Protein AF-0000000068181645 (afdb_homodimer)

Secondary structure (DSSP, 8-state):
-----HHHHHHHHHHHHHHHHHHHHHH-TTT--HHHHHHHHTS-HHHHHHH-SSHHHHHHHHHHHHHHTPPPPPPPTT--HHHHHHHHHHHHHHHHHS-SHHHHHHHIIIII--S-GGGHHHHHHHHHHHHHHHHHHHHHHHHHHHTTSS-TTB-HHHHHHHHHHHHHHHHHHHHSSSS--S-HHHHHHHHHHHHHHGGGG-B-/-----HHHHHHHHHHHHHHHHHHHHHH-TTT--HHHHHHHHTS-HHHHHHH-SSHHHHHHHHHHHHHHTPPPPPPPTT--HHHHHHHHHHHHHHHHHS-SHHHHHHHIIIII--S-GGGHHHHHHHHHHHHHHHHHHHHHHHHHHHTTSS-TTB-HHHHHHHHHHHHHHHHHHHHSSSS--S-HHHHHHHHHHHHHHGGGG-B-

Foldseek 3Di:
DPPCDPVNLVVLLVLLLVLLLVQCLVQFLVRDALVSSCVSSVHDSVSSCVVAVGSQRSLVVLQVVQVVVDDDDDDDPPDALLRVLLVVLLVVLCQCAPDDSSNSNLCNLVPRQDPDPVCVVSVVSVVVVVVVSLVVSLVSLVRCCVVVVAPVQADSNVLSVQSVCLSVVLSCCQHVDPNDPDPSSVVSSVSSVVSSVCSNVRGD/DPDCDPVNLVVLLVLLLVLLLVQCLVQFLVRDALVSSCVSSVHDSVSSCVVAVGSQRSLVVLQVVQVVVDDDDDDDPPDALLNVLLVVLLVVLCQCAPDDSSNSNLCRLVPRQDPDPSCVVSVVSVVVVVVVSLVVSLVSLVRCCVVVVAPVQADSNVLSVQSVCLSVVLSCCQHVDPNDPDPSSVVSSVSSVVSSVCSNVRGD

pLDDT: mean 90.19, std 8.79, range [45.25, 97.56]

Organism: Nitrosomonas europaea (strain ATCC 19718 / CIP 103999 / KCTC 2705 / NBRC 14298) (NCBI:txid228410)

Sequence (408 aa):
MPGKTREDSQRTRDTILDAAEQVILCKGMGRTTMGDIAHAANVSRGAVYGHYKNKIDLSIAMCERAFASMEIPVRIKGESALQTLYREGIYLLRLYSEPGPVQRVLHILYLKCDESEDHLALLDIRNEWEAQRMADTEELIIEAVANAELPQTTDIKLANLYLHSLVDGIYSTLFCTNRVPEHKWEIAEKLYQAGFAGLKTLENMPGKTREDSQRTRDTILDAAEQVILCKGMGRTTMGDIAHAANVSRGAVYGHYKNKIDLSIAMCERAFASMEIPVRIKGESALQTLYREGIYLLRLYSEPGPVQRVLHILYLKCDESEDHLALLDIRNEWEAQRMADTEELIIEAVANAELPQTTDIKLANLYLHSLVDGIYSTLFCTNRVPEHKWEIAEKLYQAGFAGLKTLEN

Radius of gyration: 24.11 Å; Cα contacts (8 Å, |Δi|>4): 454; chains: 2; bounding box: 82×60×46 Å

InterPro domains:
  IPR001647 DNA-binding HTH domain, TetR-type [PF00440] (16-60)
  IPR001647 DNA-binding HTH domain, TetR-type [PR00455] (16-29)
  IPR001647 DNA-binding HTH domain, TetR-type [PR00455] (37-60)
  IPR001647 DNA-binding HTH domain, TetR-type [PS50977] (10-70)
  IPR009057 Homedomain-like superfamily [SSF46689] (1-69)
  IPR013572 Transcription regulator MAATS, C-terminal [PF08361] (82-171)
  IPR036271 Tetracyclin repressor-like, C-terminal domain superfamily [SSF48498] (90-175)
  IPR050109 HTH-type, TetR-like transcriptional regulator [PTHR30055] (2-172)

Solvent-accessible surface area (backbone atoms only — not comparable to full-atom values): 22133 Å² total; per-residue (Å²): 124,85,72,79,45,75,64,55,50,49,52,50,50,50,40,40,38,52,22,37,53,53,48,30,64,73,62,19,54,84,72,50,47,65,60,57,28,16,59,66,41,70,47,52,57,64,60,48,51,72,76,25,88,42,65,62,55,40,49,49,50,40,47,50,52,26,61,66,68,52,79,73,87,69,86,55,88,90,58,49,42,60,56,49,49,52,52,48,47,54,49,51,42,44,46,66,67,43,92,48,60,49,21,52,45,50,47,33,59,70,68,34,52,60,92,45,76,88,34,47,69,57,50,49,51,49,50,49,53,51,50,52,53,51,51,56,50,37,52,35,50,54,48,14,30,75,68,64,73,33,59,84,53,44,32,58,68,59,46,41,53,40,55,52,11,48,39,49,2,44,46,46,46,47,71,72,42,83,78,45,91,63,68,52,66,64,50,46,52,52,46,47,53,27,41,56,61,16,56,75,63,41,60,104,124,83,73,78,45,76,65,55,50,49,51,51,51,51,41,40,38,53,23,38,54,54,49,29,64,73,61,19,55,85,72,49,47,66,59,58,28,15,58,66,42,70,48,52,54,64,59,49,50,71,77,26,88,42,66,61,56,42,51,49,51,40,46,50,52,25,60,67,68,55,79,72,87,68,84,57,87,90,58,48,43,60,57,48,50,53,51,48,47,55,50,51,41,44,47,66,67,43,90,48,60,47,22,52,46,49,48,32,57,70,69,33,52,58,92,46,76,86,34,46,67,57,49,50,50,48,50,48,53,51,50,52,53,50,50,55,49,38,52,34,49,54,47,16,29,73,68,64,74,34,60,83,54,44,31,60,68,60,45,42,52,41,55,51,10,49,37,48,2,44,44,45,46,46,71,72,43,82,78,48,91,63,68,52,66,64,50,47,52,52,44,47,52,26,42,56,60,16,57,78,63,40,60,104

Structure (mmCIF, N/CA/C/O backbone):
data_AF-0000000068181645-model_v1
#
loop_
_entity.id
_entity.type
_entity.pdbx_description
1 polymer 'Bacterial regulatory proteins, TetR family'
#
loop_
_atom_site.group_PDB
_atom_site.id
_atom_site.type_symbol
_atom_site.label_atom_id
_atom_site.label_alt_id
_atom_site.label_comp_id
_atom_site.label_asym_id
_atom_site.label_entity_id
_atom_site.label_seq_id
_atom_site.pdbx_PDB_ins_code
_atom_site.Cartn_x
_atom_site.Cartn_y
_atom_site.Cartn_z
_atom_site.occupancy
_atom_site.B_iso_or_equiv
_atom_site.auth_seq_id
_atom_site.auth_comp_id
_atom_site.auth_asym_id
_atom_site.auth_atom_id
_atom_site.pdbx_PDB_model_num
ATOM 1 N N . MET A 1 1 ? 39.094 30.516 14.984 1 45.25 1 MET A N 1
ATOM 2 C CA . MET A 1 1 ? 38.531 29.203 15.297 1 45.25 1 MET A CA 1
ATOM 3 C C . MET A 1 1 ? 38.844 28.188 14.211 1 45.25 1 MET A C 1
ATOM 5 O O . MET A 1 1 ? 38.844 28.516 13.023 1 45.25 1 MET A O 1
ATOM 9 N N . PRO A 1 2 ? 39.531 27.172 14.297 1 53.47 2 PRO A N 1
ATOM 10 C CA . PRO A 1 2 ? 40.062 26.375 13.188 1 53.47 2 PRO A CA 1
ATOM 11 C C . PRO A 1 2 ? 38.969 25.938 12.203 1 53.47 2 PRO A C 1
ATOM 13 O O . PRO A 1 2 ? 37.812 25.781 12.594 1 53.47 2 PRO A O 1
ATOM 16 N N . GLY A 1 3 ? 39.094 26.328 10.984 1 55.16 3 GLY A N 1
ATOM 17 C CA . GLY A 1 3 ? 38.188 26.109 9.859 1 55.16 3 GLY A CA 1
ATOM 18 C C . GLY A 1 3 ? 37.594 24.719 9.836 1 55.16 3 GLY A C 1
ATOM 19 O O . GLY A 1 3 ? 38.25 23.75 10.219 1 55.16 3 GLY A O 1
ATOM 20 N N . LYS A 1 4 ? 36.281 24.703 10.148 1 64.44 4 LYS A N 1
ATOM 21 C CA . LYS A 1 4 ? 35.594 23.406 10.109 1 64.44 4 LYS A CA 1
ATOM 22 C C . LYS A 1 4 ? 36.219 22.5 9.039 1 64.44 4 LYS A C 1
ATOM 24 O O . LYS A 1 4 ? 36.344 22.906 7.879 1 64.44 4 LYS A O 1
ATOM 29 N N . THR A 1 5 ? 36.906 21.406 9.367 1 74.69 5 THR A N 1
ATOM 30 C CA . THR A 1 5 ? 37.5 20.438 8.445 1 74.69 5 THR A CA 1
ATOM 31 C C . THR A 1 5 ? 36.406 19.797 7.59 1 74.69 5 THR A C 1
ATOM 33 O O . THR A 1 5 ? 35.219 19.938 7.875 1 74.69 5 THR A O 1
ATOM 36 N N . ARG A 1 6 ? 36.812 19.359 6.375 1 77.06 6 ARG A N 1
ATOM 37 C CA . ARG A 1 6 ? 35.906 18.641 5.469 1 77.06 6 ARG A CA 1
ATOM 38 C C . ARG A 1 6 ? 35.156 17.531 6.195 1 77.06 6 ARG A C 1
ATOM 40 O O . ARG A 1 6 ? 33.969 17.312 5.941 1 77.06 6 ARG A O 1
ATOM 47 N N . GLU A 1 7 ? 35.812 16.938 7.121 1 81.75 7 GLU A N 1
ATOM 48 C CA . GLU A 1 7 ? 35.219 15.852 7.887 1 81.75 7 GLU A CA 1
ATOM 49 C C . GLU A 1 7 ? 34.125 16.359 8.836 1 81.75 7 GLU A C 1
ATOM 51 O O . GLU A 1 7 ? 33.094 15.719 9 1 81.75 7 GLU A O 1
ATOM 56 N N . ASP A 1 8 ? 34.406 17.469 9.453 1 81.38 8 ASP A N 1
ATOM 57 C CA . ASP A 1 8 ? 33.438 18.062 10.367 1 81.38 8 ASP A CA 1
ATOM 58 C C . ASP A 1 8 ? 32.188 18.5 9.625 1 81.38 8 ASP A C 1
ATOM 60 O O . ASP A 1 8 ? 31.062 18.297 10.109 1 81.38 8 ASP A O 1
ATOM 64 N N . SER A 1 9 ? 32.406 19 8.469 1 85.25 9 SER A N 1
ATOM 65 C CA . SER A 1 9 ? 31.297 19.438 7.637 1 85.25 9 SER A CA 1
ATOM 66 C C . SER A 1 9 ? 30.422 18.266 7.227 1 85.25 9 SER A C 1
ATOM 68 O O . SER A 1 9 ? 29.188 18.344 7.27 1 85.25 9 SER A O 1
ATOM 70 N N . GLN A 1 10 ? 31.125 17.203 6.895 1 89.06 10 GLN A N 1
ATOM 71 C CA . GLN A 1 10 ? 30.391 16 6.484 1 89.06 10 GLN A CA 1
ATOM 72 C C . GLN A 1 10 ? 29.594 15.43 7.648 1 89.06 10 GLN A C 1
ATOM 74 O O . GLN A 1 10 ? 28.453 14.977 7.465 1 89.06 10 GLN A O 1
ATOM 79 N N . ARG A 1 11 ? 30.125 15.43 8.742 1 90.38 11 ARG A N 1
ATOM 80 C CA . ARG A 1 11 ? 29.438 14.938 9.93 1 90.38 11 ARG A CA 1
ATOM 81 C C . ARG A 1 11 ? 28.172 15.766 10.219 1 90.38 11 ARG A C 1
ATOM 83 O O . ARG A 1 11 ? 27.125 15.211 10.555 1 90.38 11 ARG A O 1
ATOM 90 N N . THR A 1 12 ? 28.344 17.047 10.094 1 91.75 12 THR A N 1
ATOM 91 C CA . THR A 1 12 ? 27.203 17.922 10.297 1 91.75 12 THR A CA 1
ATOM 92 C C . THR A 1 12 ? 26.109 17.656 9.266 1 91.75 12 THR A C 1
ATOM 94 O O . THR A 1 12 ? 24.922 17.594 9.602 1 91.75 12 THR A O 1
ATOM 97 N N . ARG A 1 13 ? 26.547 17.469 8.102 1 93.75 13 ARG A N 1
ATOM 98 C CA . ARG A 1 13 ? 25.609 17.156 7.031 1 93.75 13 ARG A CA 1
ATOM 99 C C . ARG A 1 13 ? 24.828 15.883 7.34 1 93.75 13 ARG A C 1
ATOM 101 O O . ARG A 1 13 ? 23.609 15.844 7.203 1 93.75 13 ARG A O 1
ATOM 108 N N . ASP A 1 14 ? 25.562 14.898 7.777 1 94.38 14 ASP A N 1
ATOM 109 C CA . ASP A 1 14 ? 24.938 1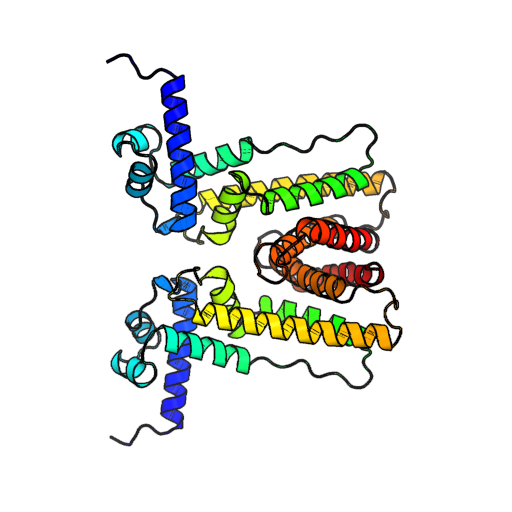3.617 8.078 1 94.38 14 ASP A CA 1
ATOM 110 C C . ASP A 1 14 ? 23.938 13.75 9.234 1 94.38 14 ASP A C 1
ATOM 112 O O . ASP A 1 14 ? 22.844 13.188 9.18 1 94.38 14 ASP A O 1
ATOM 116 N N . THR A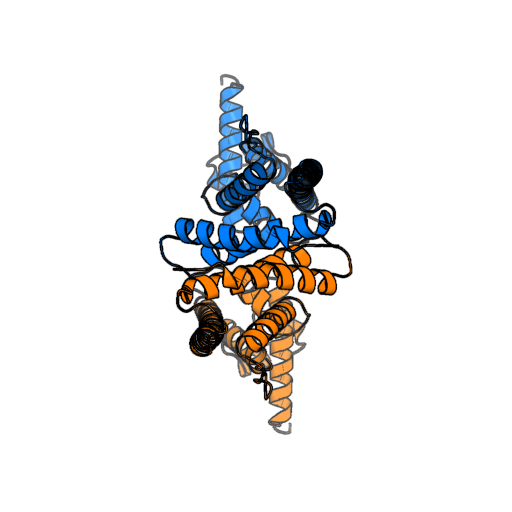 1 15 ? 24.328 14.469 10.133 1 95.56 15 THR A N 1
ATOM 117 C CA . THR A 1 15 ? 23.469 14.688 11.297 1 95.56 15 THR A CA 1
ATOM 118 C C . THR A 1 15 ? 22.188 15.414 10.906 1 95.56 15 THR A C 1
ATOM 120 O O . THR A 1 15 ? 21.109 15.07 11.383 1 95.56 15 THR A O 1
ATOM 123 N N . ILE A 1 16 ? 22.359 16.375 10.07 1 96.62 16 ILE A N 1
ATOM 124 C CA . ILE A 1 16 ? 21.219 17.141 9.602 1 96.62 16 ILE A CA 1
ATOM 125 C C . ILE A 1 16 ? 20.266 16.234 8.812 1 96.62 16 ILE A C 1
ATOM 127 O O . ILE A 1 16 ? 19.047 16.266 9.031 1 96.62 16 ILE A O 1
ATOM 131 N N . LEU A 1 17 ? 20.844 15.453 8 1 96.69 17 LEU A N 1
ATOM 132 C CA . LEU A 1 17 ? 20.016 14.594 7.164 1 96.69 17 LEU A CA 1
ATOM 133 C C . LEU A 1 17 ? 19.328 13.516 7.996 1 96.69 17 LEU A C 1
ATOM 135 O O . LEU A 1 17 ? 18.188 13.148 7.73 1 96.69 17 LEU A O 1
ATOM 139 N N . ASP A 1 18 ? 20.031 13.008 9 1 96.19 18 ASP A N 1
ATOM 140 C CA . ASP A 1 18 ? 19.422 12.062 9.922 1 96.19 18 ASP A CA 1
ATOM 141 C C . ASP A 1 18 ? 18.219 12.68 10.633 1 96.19 18 ASP A C 1
ATOM 143 O O . ASP A 1 18 ? 17.156 12.055 10.742 1 96.19 18 ASP A O 1
ATOM 147 N N . ALA A 1 19 ? 18.391 13.836 11.062 1 96.62 19 ALA A N 1
ATOM 148 C CA . ALA A 1 19 ? 17.328 14.562 11.75 1 96.62 19 ALA A CA 1
ATOM 149 C C . ALA A 1 19 ? 16.156 14.828 10.812 1 96.62 19 ALA A C 1
ATOM 151 O O . ALA A 1 19 ? 14.992 14.703 11.211 1 96.62 19 ALA A O 1
ATOM 152 N N . ALA A 1 20 ? 16.5 15.195 9.625 1 96 20 ALA A N 1
ATOM 153 C CA . ALA A 1 20 ? 15.461 15.453 8.633 1 96 20 ALA A CA 1
ATOM 154 C C . ALA A 1 20 ? 14.594 14.219 8.406 1 96 20 ALA A C 1
ATOM 156 O O . ALA A 1 20 ? 13.359 14.312 8.375 1 96 20 ALA A O 1
ATOM 157 N N . GLU A 1 21 ? 15.227 13.07 8.297 1 94.81 21 GLU A N 1
ATOM 158 C CA . GLU A 1 21 ? 14.492 11.82 8.117 1 94.81 21 GLU A CA 1
ATOM 159 C C . GLU A 1 21 ? 13.5 11.594 9.25 1 94.81 21 GLU A C 1
ATOM 161 O O . GLU A 1 21 ? 12.328 11.281 9.008 1 94.81 21 GLU A O 1
ATOM 166 N N . GLN A 1 22 ? 13.977 11.805 10.375 1 93.62 22 GLN A N 1
ATOM 167 C CA . GLN A 1 22 ? 13.156 11.547 11.562 1 93.62 22 GLN A CA 1
ATOM 168 C C . GLN A 1 22 ? 12.008 12.539 11.656 1 93.62 22 GLN A C 1
ATOM 170 O O . GLN A 1 22 ? 10.859 12.156 11.898 1 93.62 22 GLN A O 1
ATOM 175 N N . VAL A 1 23 ? 12.266 13.797 11.477 1 94 23 VAL A N 1
ATOM 176 C CA . VAL A 1 23 ? 11.273 14.852 11.641 1 94 23 VAL A CA 1
ATOM 177 C C . VAL A 1 23 ? 10.203 14.742 10.555 1 94 23 VAL A C 1
ATOM 179 O O . VAL A 1 23 ? 9.008 14.82 10.844 1 94 23 VAL A O 1
ATOM 182 N N . ILE A 1 24 ? 10.664 14.508 9.367 1 91.06 24 ILE A N 1
ATOM 183 C CA . ILE A 1 24 ? 9.734 14.43 8.25 1 91.06 24 ILE A CA 1
ATOM 184 C C . ILE A 1 24 ? 8.875 13.172 8.383 1 91.06 24 ILE A C 1
ATOM 186 O O . ILE A 1 24 ? 7.684 13.188 8.062 1 91.06 24 ILE A O 1
ATOM 190 N N . LEU A 1 25 ? 9.438 12.141 8.828 1 88.44 25 LEU A N 1
ATOM 191 C CA . LEU A 1 25 ? 8.688 10.906 9.039 1 88.44 25 LEU A CA 1
ATOM 192 C C . LEU A 1 25 ? 7.582 11.117 10.062 1 88.44 25 LEU A C 1
ATOM 194 O O . LEU A 1 25 ? 6.484 10.578 9.914 1 88.44 25 LEU A O 1
ATOM 198 N N . CYS A 1 26 ? 7.855 11.875 11 1 84.69 26 CYS A N 1
ATOM 199 C CA . CYS A 1 26 ? 6.922 12.086 12.102 1 84.69 26 CYS A CA 1
ATOM 200 C C . CYS A 1 26 ? 5.871 13.125 11.742 1 84.69 26 CYS A C 1
ATOM 202 O O . CYS A 1 26 ? 4.676 12.906 11.93 1 84.69 26 CYS A O 1
ATOM 204 N N . LYS A 1 27 ? 6.293 14.297 11.133 1 81.81 27 LYS A N 1
ATOM 205 C CA . LYS A 1 27 ? 5.418 15.453 10.969 1 81.81 27 LYS A CA 1
ATOM 206 C C . LYS A 1 27 ? 4.863 15.531 9.555 1 81.81 27 LYS A C 1
ATOM 208 O O . LYS A 1 27 ? 3.867 16.203 9.305 1 81.81 27 LYS A O 1
ATOM 213 N N . GLY A 1 28 ? 5.602 14.859 8.648 1 82.69 28 GLY A N 1
ATOM 214 C CA . GLY A 1 28 ? 5.301 15.078 7.246 1 82.69 28 GLY A CA 1
ATOM 215 C C . GLY A 1 28 ? 6.113 16.203 6.629 1 82.69 28 GLY A C 1
ATOM 216 O O . GLY A 1 28 ? 6.562 17.109 7.332 1 82.69 28 GLY A O 1
ATOM 217 N N . MET A 1 29 ? 6.254 16.156 5.344 1 83.12 29 MET A N 1
ATOM 218 C CA . MET A 1 29 ? 7.082 17.125 4.625 1 83.12 29 MET A CA 1
ATOM 219 C C . MET A 1 29 ? 6.48 18.516 4.695 1 83.12 29 MET A C 1
ATOM 221 O O . MET A 1 29 ? 7.203 19.5 4.875 1 83.12 29 MET A O 1
ATOM 225 N N . GLY A 1 30 ? 5.262 18.562 4.488 1 80.12 30 GLY A N 1
ATOM 226 C CA . GLY A 1 30 ? 4.586 19.859 4.465 1 80.12 30 GLY A CA 1
ATOM 227 C C . GLY A 1 30 ? 4.68 20.594 5.781 1 80.12 30 GLY A C 1
ATOM 228 O O . GLY A 1 30 ? 4.859 21.812 5.801 1 80.12 30 GLY A O 1
ATOM 229 N N . ARG A 1 31 ? 4.688 20.016 6.902 1 82 31 ARG A N 1
ATOM 230 C CA . ARG A 1 31 ? 4.633 20.625 8.227 1 82 31 ARG A CA 1
ATOM 231 C C . ARG A 1 31 ? 6.027 20.781 8.82 1 82 31 ARG A C 1
ATOM 233 O O . ARG A 1 31 ? 6.188 21.328 9.906 1 82 31 ARG A O 1
ATOM 240 N N . THR A 1 32 ? 6.938 20.25 8.156 1 90.44 32 THR A N 1
ATOM 241 C CA . THR A 1 32 ? 8.312 20.312 8.641 1 90.44 32 THR A CA 1
ATOM 242 C C . THR A 1 32 ? 8.977 21.625 8.219 1 90.44 32 THR A C 1
ATOM 244 O O . THR A 1 32 ? 8.812 22.062 7.082 1 90.44 32 THR A O 1
ATOM 247 N N . THR A 1 33 ? 9.68 22.25 9.141 1 93.12 33 THR A N 1
ATOM 248 C CA . THR A 1 33 ? 10.445 23.453 8.836 1 93.12 33 THR A CA 1
ATOM 249 C C . THR A 1 33 ? 11.945 23.203 9.016 1 93.12 33 THR A C 1
ATOM 251 O O . THR A 1 33 ? 12.344 22.234 9.648 1 93.12 33 THR A O 1
ATOM 254 N N . MET A 1 34 ? 12.664 24.141 8.422 1 95.69 34 MET A N 1
ATOM 255 C CA . MET A 1 34 ? 14.109 24.094 8.602 1 95.69 34 MET A CA 1
ATOM 256 C C . MET A 1 34 ? 14.477 24.219 10.078 1 95.69 34 MET A C 1
ATOM 258 O O . MET A 1 34 ? 15.445 23.625 10.539 1 95.69 34 MET A O 1
ATOM 262 N N . GLY A 1 35 ? 13.703 25 10.758 1 96.31 35 GLY A N 1
ATOM 263 C CA . GLY A 1 35 ? 13.898 25.156 12.188 1 96.31 35 GLY A CA 1
ATOM 264 C C . GLY A 1 35 ? 13.688 23.859 12.961 1 96.31 35 GLY A C 1
ATOM 265 O O . GLY A 1 35 ? 14.453 23.562 13.883 1 96.31 35 GLY A O 1
ATOM 266 N N . ASP A 1 36 ? 12.688 23.125 12.648 1 96.25 36 ASP A N 1
ATOM 267 C CA . ASP A 1 36 ? 12.43 21.828 13.273 1 96.25 36 ASP A CA 1
ATOM 268 C C . ASP A 1 36 ? 13.625 20.891 13.117 1 96.25 36 ASP A C 1
ATOM 270 O O . ASP A 1 36 ? 14.008 20.203 14.07 1 96.25 36 ASP A O 1
ATOM 274 N N . ILE A 1 37 ? 14.164 20.891 11.93 1 97.06 37 ILE A N 1
ATOM 275 C CA . ILE A 1 37 ? 15.281 20.016 11.602 1 97.06 37 ILE A CA 1
ATOM 276 C C . ILE A 1 37 ? 16.531 20.453 12.367 1 97.06 37 ILE A C 1
ATOM 278 O O . ILE A 1 37 ? 17.25 19.609 12.93 1 97.06 37 ILE A O 1
ATOM 282 N N . ALA A 1 38 ? 16.75 21.719 12.422 1 97.44 38 ALA A N 1
ATOM 283 C CA . ALA A 1 38 ? 17.891 22.25 13.172 1 97.44 38 ALA A CA 1
ATOM 284 C C . ALA A 1 38 ? 17.812 21.859 14.641 1 97.44 38 ALA A C 1
ATOM 286 O O . ALA A 1 38 ? 18.797 21.406 15.227 1 97.44 38 ALA A O 1
ATOM 287 N N . HIS A 1 39 ? 16.672 22 15.148 1 97.56 39 HIS A N 1
ATOM 288 C CA . HIS A 1 39 ? 16.438 21.656 16.547 1 97.56 39 HIS A CA 1
ATOM 289 C C . HIS A 1 39 ? 16.703 20.172 16.797 1 97.56 39 HIS A C 1
ATOM 291 O O . HIS A 1 39 ? 17.422 19.812 17.734 1 97.56 39 HIS A O 1
ATOM 297 N N . ALA A 1 40 ? 16.203 19.344 15.961 1 96.5 40 ALA A N 1
ATOM 298 C CA . ALA A 1 40 ? 16.359 17.906 16.109 1 96.5 40 ALA A CA 1
ATOM 299 C C . ALA A 1 40 ? 17.828 17.484 15.938 1 96.5 40 ALA A C 1
ATOM 301 O O . ALA A 1 40 ? 18.281 16.547 16.578 1 96.5 40 ALA A O 1
ATOM 302 N N . ALA A 1 41 ? 18.516 18.125 15.047 1 96.75 41 ALA A N 1
ATOM 303 C CA . ALA A 1 41 ? 19.922 17.828 14.766 1 96.75 41 ALA A CA 1
ATOM 304 C C . ALA A 1 41 ? 20.844 18.438 15.82 1 96.75 41 ALA A C 1
ATOM 306 O O . ALA A 1 41 ? 22.047 18.172 15.844 1 96.75 41 ALA A O 1
ATOM 307 N N . ASN A 1 42 ? 20.219 19.266 16.656 1 97.06 42 ASN A N 1
ATOM 308 C CA . ASN A 1 42 ? 20.969 19.984 17.672 1 97.06 42 ASN A CA 1
ATOM 309 C C . ASN A 1 42 ? 22.078 20.844 17.062 1 97.06 42 ASN A C 1
ATOM 311 O O . ASN A 1 42 ? 23.234 20.766 17.484 1 97.06 42 ASN A O 1
ATOM 315 N N . VAL A 1 43 ? 21.766 21.578 16.078 1 96.12 43 VAL A N 1
ATOM 316 C CA . VAL A 1 43 ? 22.641 22.547 15.43 1 96.12 43 VAL A CA 1
ATOM 317 C C . VAL A 1 43 ? 21.891 23.875 15.25 1 96.12 43 VAL A C 1
ATOM 319 O O . VAL A 1 43 ? 20.672 23.938 15.445 1 96.12 43 VAL A O 1
ATOM 322 N N . SER A 1 44 ? 22.641 24.859 14.938 1 94.31 44 SER A N 1
ATOM 323 C CA . SER A 1 44 ? 22 26.156 14.711 1 94.31 44 SER A CA 1
ATOM 324 C C . SER A 1 44 ? 21.25 26.172 13.383 1 94.31 44 SER A C 1
ATOM 326 O O . SER A 1 44 ? 21.594 25.422 12.461 1 94.31 44 SER A O 1
ATOM 328 N N . ARG A 1 45 ? 20.203 27.016 13.328 1 94.44 45 ARG A N 1
ATOM 329 C CA . ARG A 1 45 ? 19.5 27.219 12.07 1 94.44 45 ARG A CA 1
ATOM 330 C C . ARG A 1 45 ? 20.469 27.672 10.969 1 94.44 45 ARG A C 1
ATOM 332 O O . ARG A 1 45 ? 20.359 27.219 9.828 1 94.44 45 ARG A O 1
ATOM 339 N N . GLY A 1 46 ? 21.406 28.469 11.352 1 93.88 46 GLY A N 1
ATOM 340 C CA . GLY A 1 46 ? 22.406 28.953 10.414 1 93.88 46 GLY A CA 1
ATOM 341 C C . GLY A 1 46 ? 23.25 27.828 9.828 1 93.88 46 GLY A C 1
ATOM 342 O O . GLY A 1 46 ? 23.609 27.859 8.648 1 93.88 46 GLY A O 1
ATOM 343 N N . ALA A 1 47 ? 23.578 26.922 10.641 1 93.62 47 ALA A N 1
ATOM 344 C CA . ALA A 1 47 ? 24.344 25.766 10.188 1 93.62 47 ALA A CA 1
ATOM 345 C C . ALA A 1 47 ? 23.578 24.969 9.133 1 93.62 47 ALA A C 1
ATOM 347 O O . ALA A 1 47 ? 24.172 24.516 8.148 1 93.62 47 ALA A O 1
ATOM 348 N N . VAL A 1 48 ? 22.281 24.781 9.32 1 96.25 48 VAL A N 1
ATOM 349 C CA . VAL A 1 48 ? 21.453 24.047 8.359 1 96.25 48 VAL A CA 1
ATOM 350 C C . VAL A 1 48 ? 21.422 24.812 7.039 1 96.25 48 VAL A C 1
ATOM 352 O O . VAL A 1 48 ? 21.625 24.234 5.969 1 96.25 48 VAL A O 1
ATOM 355 N N . TYR A 1 49 ? 21.219 26.125 7.141 1 95.75 49 TYR A N 1
ATOM 356 C CA . TYR A 1 49 ? 21.109 26.953 5.949 1 95.75 49 TYR A CA 1
ATOM 357 C C . TYR A 1 49 ? 22.453 27.094 5.254 1 95.75 49 TYR A C 1
ATOM 359 O O . TYR A 1 49 ? 22.531 27.438 4.07 1 95.75 49 TYR A O 1
ATOM 367 N N . GLY A 1 50 ? 23.469 26.922 5.961 1 95.06 50 GLY A N 1
ATOM 368 C CA . GLY A 1 50 ? 24.797 26.891 5.371 1 95.06 50 GLY A CA 1
ATOM 369 C C . GLY A 1 50 ? 25 25.719 4.426 1 95.06 50 GLY A C 1
ATOM 370 O O . GLY A 1 50 ? 25.75 25.828 3.457 1 95.06 50 GLY A O 1
ATOM 371 N N . HIS A 1 51 ? 24.312 24.672 4.645 1 95.56 51 HIS A N 1
ATOM 372 C CA . HIS A 1 51 ? 24.469 23.469 3.852 1 95.56 51 HIS A CA 1
ATOM 373 C C . HIS A 1 51 ? 23.344 23.328 2.824 1 95.56 51 HIS A C 1
ATOM 375 O O . HIS A 1 51 ? 23.562 22.781 1.737 1 95.56 51 HIS A O 1
ATOM 381 N N . TYR A 1 52 ? 22.156 23.797 3.285 1 96.56 52 TYR A N 1
ATOM 382 C CA . TYR A 1 52 ? 20.984 23.625 2.428 1 96.56 52 TYR A CA 1
ATOM 383 C C . TYR A 1 52 ? 20.188 24.906 2.33 1 96.56 52 TYR A C 1
ATOM 385 O O . TYR A 1 52 ? 19.797 25.484 3.352 1 96.56 52 TYR A O 1
ATOM 393 N N . LYS A 1 53 ? 19.797 25.234 1.134 1 95 53 LYS A N 1
ATOM 394 C CA . LYS A 1 53 ? 19.141 26.516 0.858 1 95 53 LYS A CA 1
ATOM 395 C C . LYS A 1 53 ? 17.703 26.516 1.367 1 95 53 LYS A C 1
ATOM 397 O O . LYS A 1 53 ? 17.203 27.547 1.819 1 95 53 LYS A O 1
ATOM 402 N N . ASN A 1 54 ? 17.109 25.406 1.186 1 93.38 54 ASN A N 1
ATOM 403 C CA . ASN A 1 54 ? 15.703 25.281 1.586 1 93.38 54 ASN A CA 1
ATOM 404 C C . ASN A 1 54 ? 15.344 23.828 1.885 1 93.38 54 ASN A C 1
ATOM 406 O O . ASN A 1 54 ? 16.188 22.938 1.763 1 93.38 54 ASN A O 1
ATOM 410 N N . LYS A 1 55 ? 14.188 23.641 2.279 1 92 55 LYS A N 1
ATOM 411 C CA . LYS A 1 55 ? 13.703 22.328 2.697 1 92 55 LYS A CA 1
ATOM 412 C C . LYS A 1 55 ? 13.75 21.344 1.539 1 92 55 LYS A C 1
ATOM 414 O O . LYS A 1 55 ? 14.047 20.156 1.737 1 92 55 LYS A O 1
ATOM 419 N N . ILE A 1 56 ? 13.477 21.812 0.378 1 91.44 56 ILE A N 1
ATOM 420 C CA . ILE A 1 56 ? 13.445 20.922 -0.787 1 91.44 56 ILE A CA 1
ATOM 421 C C . ILE A 1 56 ? 14.859 20.453 -1.112 1 91.44 56 ILE A C 1
ATOM 423 O O . ILE A 1 56 ? 15.078 19.266 -1.344 1 91.44 56 ILE A O 1
ATOM 427 N N . ASP A 1 57 ? 15.719 21.359 -1.092 1 94.44 57 ASP A N 1
ATOM 428 C CA . ASP A 1 57 ? 17.125 21.016 -1.3 1 94.44 57 ASP A CA 1
ATOM 429 C C . ASP A 1 57 ? 17.578 19.984 -0.277 1 94.44 57 ASP A C 1
ATOM 431 O O . ASP A 1 57 ? 18.266 19.016 -0.627 1 94.44 57 ASP A O 1
ATOM 435 N N . LEU A 1 58 ? 17.266 20.25 0.895 1 95.94 58 LEU A N 1
ATOM 436 C CA . LEU A 1 58 ? 17.625 19.344 1.982 1 95.94 58 LEU A CA 1
ATOM 437 C C . LEU A 1 58 ? 16.984 17.969 1.787 1 95.94 58 LEU A C 1
ATOM 439 O O . LEU A 1 58 ? 17.641 16.938 1.955 1 95.94 58 LEU A O 1
ATOM 443 N N . SER A 1 59 ? 15.742 17.969 1.43 1 94.62 59 SER A N 1
ATOM 444 C CA . SER A 1 59 ? 15.016 16.719 1.236 1 94.62 59 SER A CA 1
ATOM 445 C C . SER A 1 59 ? 15.594 15.914 0.074 1 94.62 59 SER A C 1
ATOM 447 O O . SER A 1 59 ? 15.664 14.68 0.136 1 94.62 59 SER A O 1
ATOM 449 N N . ILE A 1 60 ? 15.953 16.625 -0.926 1 95.06 60 ILE A N 1
ATOM 450 C CA . ILE A 1 60 ? 16.578 15.969 -2.072 1 95.06 60 ILE A CA 1
ATOM 451 C C . ILE A 1 60 ? 17.875 15.289 -1.639 1 95.06 60 ILE A C 1
ATOM 453 O O . ILE A 1 60 ? 18.109 14.125 -1.949 1 95.06 60 ILE A O 1
ATOM 457 N N . ALA A 1 61 ? 18.625 15.984 -0.908 1 96.25 61 ALA A N 1
ATOM 458 C CA . ALA A 1 61 ? 19.891 15.438 -0.406 1 96.25 61 ALA A CA 1
ATOM 459 C C . ALA A 1 61 ? 19.641 14.227 0.483 1 96.25 61 ALA A C 1
ATOM 461 O O . ALA A 1 61 ? 20.406 13.25 0.434 1 96.25 61 ALA A O 1
ATOM 462 N N . MET A 1 62 ? 18.688 14.289 1.276 1 96.19 62 MET A N 1
ATOM 463 C CA . MET A 1 62 ? 18.281 13.18 2.135 1 96.19 62 MET A CA 1
ATOM 464 C C . MET A 1 62 ? 17.984 11.938 1.308 1 96.19 62 MET A C 1
ATOM 466 O O . MET A 1 62 ? 18.469 10.844 1.604 1 96.19 62 MET A O 1
ATOM 470 N N . CYS A 1 63 ? 17.234 12.117 0.262 1 95.69 63 CYS A N 1
ATOM 471 C CA . CYS A 1 63 ? 16.859 11.008 -0.619 1 95.69 63 CYS A CA 1
ATOM 472 C C . CYS A 1 63 ? 18.094 10.453 -1.323 1 95.69 63 CYS A C 1
ATOM 474 O O . CYS A 1 63 ? 18.281 9.234 -1.384 1 95.69 63 CYS A O 1
ATOM 476 N N . GLU A 1 64 ? 18.875 11.352 -1.796 1 94.38 64 GLU A N 1
ATOM 477 C CA . GLU A 1 64 ? 20.078 10.945 -2.529 1 94.38 64 GLU A CA 1
ATOM 478 C C . GLU A 1 64 ? 21.016 10.133 -1.646 1 94.38 64 GLU A C 1
ATOM 480 O O . GLU A 1 64 ? 21.562 9.109 -2.082 1 94.38 64 GLU A O 1
ATOM 485 N N . ARG A 1 65 ? 21.188 10.586 -0.472 1 94.62 65 ARG A N 1
ATOM 486 C CA . ARG A 1 65 ? 22.047 9.859 0.452 1 94.62 65 ARG A CA 1
ATOM 487 C C . ARG A 1 65 ? 21.5 8.461 0.728 1 94.62 65 ARG A C 1
ATOM 489 O O . ARG A 1 65 ? 22.25 7.48 0.713 1 94.62 65 ARG A O 1
ATOM 496 N N . ALA A 1 66 ? 20.25 8.367 1.004 1 94.38 66 ALA A N 1
ATOM 497 C CA . ALA A 1 66 ? 19.625 7.082 1.305 1 94.38 66 ALA A CA 1
ATOM 498 C C . ALA A 1 66 ? 19.781 6.109 0.138 1 94.38 66 ALA A C 1
ATOM 500 O O . ALA A 1 66 ? 20.188 4.961 0.328 1 94.38 66 ALA A O 1
ATOM 501 N N . PHE A 1 67 ? 19.531 6.57 -1.06 1 92.56 67 PHE A N 1
ATOM 502 C CA . PHE A 1 67 ? 19.562 5.695 -2.227 1 92.56 67 PHE A CA 1
ATOM 503 C C . PHE A 1 67 ? 21 5.336 -2.594 1 92.56 67 PHE A C 1
ATOM 505 O O . PHE A 1 67 ? 21.266 4.242 -3.104 1 92.56 67 PHE A O 1
ATOM 512 N N . ALA A 1 68 ? 21.891 6.246 -2.273 1 89.81 68 ALA A N 1
ATOM 513 C CA . ALA A 1 68 ? 23.297 5.961 -2.523 1 89.81 68 ALA A CA 1
ATOM 514 C C . ALA A 1 68 ? 23.812 4.867 -1.589 1 89.81 68 ALA A C 1
ATOM 516 O O . ALA A 1 68 ? 24.797 4.184 -1.902 1 89.81 68 ALA A O 1
ATOM 517 N N . SER A 1 69 ? 23.219 4.762 -0.499 1 88.44 69 SER A N 1
ATOM 518 C CA . SER A 1 69 ? 23.656 3.789 0.497 1 88.44 69 SER A CA 1
ATOM 519 C C . SER A 1 69 ? 23.125 2.395 0.177 1 88.44 69 SER A C 1
ATOM 521 O O . SER A 1 69 ? 23.5 1.417 0.828 1 88.44 69 SER A O 1
ATOM 523 N N . MET A 1 70 ? 22.25 2.303 -0.817 1 87.5 70 MET A N 1
ATOM 524 C CA . MET A 1 70 ? 21.656 1.023 -1.189 1 87.5 70 MET A CA 1
ATOM 525 C C . MET A 1 70 ? 22.703 0.097 -1.807 1 87.5 70 MET A C 1
ATOM 527 O O . MET A 1 70 ? 23.484 0.52 -2.656 1 87.5 70 MET A O 1
ATOM 531 N N . GLU A 1 71 ? 22.688 -1.091 -1.294 1 79.81 71 GLU A N 1
ATOM 532 C CA . GLU A 1 71 ? 23.516 -2.107 -1.94 1 79.81 71 GLU A CA 1
ATOM 533 C C . GLU A 1 71 ? 22.875 -2.613 -3.225 1 79.81 71 GLU A C 1
ATOM 535 O O . GLU A 1 71 ? 21.688 -2.945 -3.234 1 79.81 71 GLU A O 1
ATOM 540 N N . ILE A 1 72 ? 23.484 -2.424 -4.344 1 71.38 72 ILE A N 1
ATOM 541 C CA . ILE A 1 72 ? 22.969 -2.969 -5.602 1 71.38 72 ILE A CA 1
ATOM 542 C C . ILE A 1 72 ? 23.219 -4.477 -5.645 1 71.38 72 ILE A C 1
ATOM 544 O O . ILE A 1 72 ? 24.344 -4.934 -5.473 1 71.38 72 ILE A O 1
ATOM 548 N N . PRO A 1 73 ? 22.047 -5.176 -5.695 1 74.88 73 PRO A N 1
ATOM 549 C CA . PRO A 1 73 ? 22.281 -6.621 -5.773 1 74.88 73 PRO A CA 1
ATOM 550 C C . PRO A 1 73 ? 23.172 -7.008 -6.953 1 74.88 73 PRO A C 1
ATOM 552 O O . PRO A 1 73 ? 22.984 -6.504 -8.062 1 74.88 73 PRO A O 1
ATOM 555 N N . VAL A 1 74 ? 24.328 -7.617 -6.645 1 77.06 74 VAL A N 1
ATOM 556 C CA . VAL A 1 74 ? 25.25 -8.094 -7.676 1 77.06 74 VAL A CA 1
ATOM 557 C C . VAL A 1 74 ? 24.844 -9.492 -8.117 1 77.06 74 VAL A C 1
ATOM 559 O O . VAL A 1 74 ? 24.391 -10.305 -7.305 1 77.06 74 VAL A O 1
ATOM 562 N N . ARG A 1 75 ? 24.891 -9.555 -9.43 1 85.94 75 ARG A N 1
ATOM 563 C CA . ARG A 1 75 ? 24.625 -10.875 -9.977 1 85.94 75 ARG A CA 1
ATOM 564 C C . ARG A 1 75 ? 25.641 -11.898 -9.469 1 85.94 75 ARG A C 1
ATOM 566 O O . ARG A 1 75 ? 26.844 -11.656 -9.531 1 85.94 75 ARG A O 1
ATOM 573 N N . ILE A 1 76 ? 25.125 -12.906 -8.875 1 88.06 76 ILE A N 1
ATOM 574 C CA . ILE A 1 76 ? 25.969 -13.992 -8.383 1 88.06 76 ILE A CA 1
ATOM 575 C C . ILE A 1 76 ? 26.391 -14.875 -9.555 1 88.06 76 ILE A C 1
ATOM 577 O O . ILE A 1 76 ? 25.578 -15.258 -10.383 1 88.06 76 ILE A O 1
ATOM 581 N N . LYS A 1 77 ? 27.656 -15.156 -9.539 1 88.94 77 LYS A N 1
ATOM 582 C CA . LYS A 1 77 ? 28.156 -16.016 -10.594 1 88.94 77 LYS A CA 1
ATOM 583 C C . LYS A 1 77 ? 27.438 -17.359 -10.609 1 88.94 77 LYS A C 1
ATOM 585 O O . LYS A 1 77 ? 27.266 -17.984 -9.562 1 88.94 77 LYS A O 1
ATOM 590 N N . GLY A 1 78 ? 26.953 -17.781 -11.836 1 90.69 78 GLY A N 1
ATOM 591 C CA . GLY A 1 78 ? 26.312 -19.078 -11.984 1 90.69 78 GLY A CA 1
ATOM 592 C C . GLY A 1 78 ? 24.812 -19.031 -11.719 1 90.69 78 GLY A C 1
ATOM 593 O O . GLY A 1 78 ? 24.109 -20 -11.984 1 90.69 78 GLY A O 1
ATOM 594 N N . GLU A 1 79 ? 24.359 -17.969 -11.25 1 92.94 79 GLU A N 1
ATOM 595 C CA . GLU A 1 79 ? 22.922 -17.828 -10.984 1 92.94 79 GLU A CA 1
ATOM 596 C C . GLU A 1 79 ? 22.156 -17.547 -12.273 1 92.94 79 GLU A C 1
ATOM 598 O O . GLU A 1 79 ? 22.609 -16.781 -13.125 1 92.94 79 GLU A O 1
ATOM 603 N N . SER A 1 80 ? 21.047 -18.312 -12.414 1 95.19 80 SER A N 1
ATOM 604 C CA . SER A 1 80 ? 20.188 -18.047 -13.562 1 95.19 80 SER A CA 1
ATOM 605 C C . SER A 1 80 ? 19.469 -16.719 -13.43 1 95.19 80 SER A C 1
ATOM 607 O O . SER A 1 80 ? 19.438 -16.125 -12.352 1 95.19 80 SER A O 1
ATOM 609 N N . ALA A 1 81 ? 18.922 -16.219 -14.492 1 95.19 81 ALA A N 1
ATOM 610 C CA . ALA A 1 81 ? 18.156 -14.984 -14.469 1 95.19 81 ALA A CA 1
ATOM 611 C C . ALA A 1 81 ? 16.938 -15.102 -13.555 1 95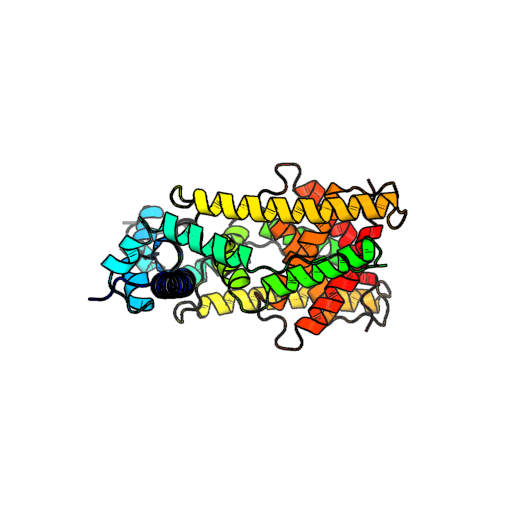.19 81 ALA A C 1
ATOM 613 O O . ALA A 1 81 ? 16.594 -14.156 -12.836 1 95.19 81 ALA A O 1
ATOM 614 N N . LEU A 1 82 ? 16.391 -16.266 -13.578 1 94.31 82 LEU A N 1
ATOM 615 C CA . LEU A 1 82 ? 15.203 -16.5 -12.758 1 94.31 82 LEU A CA 1
ATOM 616 C C . LEU A 1 82 ? 15.57 -16.516 -11.273 1 94.31 82 LEU A C 1
ATOM 618 O O . LEU A 1 82 ? 14.828 -15.977 -10.445 1 94.31 82 LEU A O 1
ATOM 622 N N . GLN A 1 83 ? 16.656 -17.109 -10.984 1 94.56 83 GLN A N 1
ATOM 623 C CA . GLN A 1 83 ? 17.125 -17.109 -9.602 1 94.56 83 GLN A CA 1
ATOM 624 C C . GLN A 1 83 ? 17.469 -15.703 -9.141 1 94.56 83 GLN A C 1
ATOM 626 O O . GLN A 1 83 ? 17.172 -15.328 -8 1 94.56 83 GLN A O 1
ATOM 631 N N . THR A 1 84 ? 18.062 -14.977 -10.039 1 95.38 84 THR A N 1
ATOM 632 C CA . THR A 1 84 ? 18.391 -13.594 -9.727 1 95.38 84 THR A CA 1
ATOM 633 C C . THR A 1 84 ? 17.125 -12.773 -9.516 1 95.38 84 THR A C 1
ATOM 635 O O . THR A 1 84 ? 17.047 -11.969 -8.586 1 95.38 84 THR A O 1
ATOM 638 N N . LEU A 1 85 ? 16.141 -13.016 -10.312 1 95.12 85 LEU A N 1
ATOM 639 C CA . LEU A 1 85 ? 14.852 -12.344 -10.18 1 95.12 85 LEU A CA 1
ATOM 640 C C . LEU A 1 85 ? 14.227 -12.625 -8.82 1 95.12 85 LEU A C 1
ATOM 642 O O . LEU A 1 85 ? 13.734 -11.703 -8.156 1 95.12 85 LEU A O 1
ATOM 646 N N . TYR A 1 86 ? 14.305 -13.844 -8.461 1 95.38 86 TYR A N 1
ATOM 647 C CA . TYR A 1 86 ? 13.758 -14.234 -7.164 1 95.38 86 TYR A CA 1
ATOM 648 C C . TYR A 1 86 ? 14.477 -13.523 -6.027 1 95.38 86 TYR A C 1
ATOM 650 O O . TYR A 1 86 ? 13.836 -12.953 -5.141 1 95.38 86 TYR A O 1
ATOM 658 N N . ARG A 1 87 ? 15.742 -13.523 -6.082 1 95.06 87 ARG A N 1
ATOM 659 C CA . ARG A 1 87 ? 16.547 -12.906 -5.039 1 95.06 87 ARG A CA 1
ATOM 660 C C . ARG A 1 87 ? 16.328 -11.398 -4.988 1 95.06 87 ARG A C 1
ATOM 662 O O . ARG A 1 87 ? 16.281 -10.805 -3.906 1 95.06 87 ARG A O 1
ATOM 669 N N . GLU A 1 88 ? 16.156 -10.797 -6.098 1 93.81 88 GLU A N 1
ATOM 670 C CA . GLU A 1 88 ? 15.906 -9.359 -6.156 1 93.81 88 GLU A CA 1
ATOM 671 C C . GLU A 1 88 ? 14.57 -9.016 -5.508 1 93.81 88 GLU A C 1
ATOM 673 O O . GLU A 1 88 ? 14.438 -7.973 -4.859 1 93.81 88 GLU A O 1
ATOM 678 N N . GLY A 1 89 ? 13.602 -9.852 -5.738 1 95.56 89 GLY A N 1
ATOM 679 C CA . GLY A 1 89 ? 12.32 -9.617 -5.09 1 95.56 89 GLY A CA 1
ATOM 680 C C . GLY A 1 89 ? 12.398 -9.656 -3.576 1 95.56 89 GLY A C 1
ATOM 681 O O . GLY A 1 89 ? 11.852 -8.781 -2.9 1 95.56 89 GLY A O 1
ATOM 682 N N . ILE A 1 90 ? 13.125 -10.641 -3.082 1 95.25 90 ILE A N 1
ATOM 683 C CA . ILE A 1 90 ? 13.312 -10.773 -1.641 1 95.25 90 ILE A CA 1
ATOM 684 C C . ILE A 1 90 ? 14.109 -9.578 -1.116 1 95.25 90 ILE A C 1
ATOM 686 O O . ILE A 1 90 ? 13.797 -9.039 -0.049 1 95.25 90 ILE A O 1
ATOM 690 N N . TYR A 1 91 ? 15.086 -9.234 -1.892 1 94.25 91 TYR A N 1
ATOM 691 C CA . TYR A 1 91 ? 15.891 -8.07 -1.528 1 94.25 91 TYR A CA 1
ATOM 692 C C . TYR A 1 91 ? 15.031 -6.816 -1.429 1 94.25 91 TYR A C 1
ATOM 694 O O . TYR A 1 91 ? 15.133 -6.059 -0.461 1 94.25 91 TYR A O 1
ATOM 702 N N . LEU A 1 92 ? 14.18 -6.57 -2.4 1 94.56 92 LEU A N 1
ATOM 703 C CA . LEU A 1 92 ? 13.297 -5.402 -2.404 1 94.56 92 LEU A CA 1
ATOM 704 C C . LEU A 1 92 ? 12.344 -5.441 -1.215 1 94.56 92 LEU A C 1
ATOM 706 O O . LEU A 1 92 ? 12.125 -4.418 -0.561 1 94.56 92 LEU A O 1
ATOM 710 N N . LEU A 1 93 ? 11.859 -6.582 -0.919 1 95.44 93 LEU A N 1
ATOM 711 C CA . LEU A 1 93 ? 10.977 -6.746 0.234 1 95.44 93 LEU A CA 1
ATOM 712 C C . LEU A 1 93 ? 11.695 -6.344 1.521 1 95.44 93 LEU A C 1
ATOM 714 O O . LEU A 1 93 ? 11.109 -5.664 2.371 1 95.44 93 LEU A O 1
ATOM 718 N N . ARG A 1 94 ? 12.906 -6.699 1.646 1 93.69 94 ARG A N 1
ATOM 719 C CA . ARG A 1 94 ? 13.695 -6.34 2.818 1 93.69 94 ARG A CA 1
ATOM 720 C C . ARG A 1 94 ? 13.938 -4.836 2.871 1 93.69 94 ARG A C 1
ATOM 722 O O . ARG A 1 94 ? 13.859 -4.227 3.941 1 93.69 94 ARG A O 1
ATOM 729 N N . LEU A 1 95 ? 14.219 -4.324 1.741 1 92.94 95 LEU A N 1
ATOM 730 C CA . LEU A 1 95 ? 14.445 -2.887 1.651 1 92.94 95 LEU A CA 1
ATOM 731 C C . LEU A 1 95 ? 13.227 -2.109 2.139 1 92.94 95 LEU A C 1
ATOM 733 O O . LEU A 1 95 ? 13.367 -1.105 2.842 1 92.94 95 LEU A O 1
ATOM 737 N N . TYR A 1 96 ? 12.094 -2.598 1.82 1 93.5 96 TYR A N 1
ATOM 738 C CA . TYR A 1 96 ? 10.852 -1.941 2.201 1 93.5 96 TYR A CA 1
ATOM 739 C C . TYR A 1 96 ? 10.57 -2.113 3.689 1 93.5 96 TYR A C 1
ATOM 741 O O . TYR A 1 96 ? 9.938 -1.262 4.312 1 93.5 96 TYR A O 1
ATOM 749 N N . SER A 1 97 ? 11.07 -3.217 4.273 1 93.94 97 SER A N 1
ATOM 750 C CA . SER A 1 97 ? 10.516 -3.629 5.559 1 93.94 97 SER A CA 1
ATOM 751 C C . SER A 1 97 ? 11.523 -3.424 6.688 1 93.94 97 SER A C 1
ATOM 753 O O . SER A 1 97 ? 11.133 -3.197 7.836 1 93.94 97 SER A O 1
ATOM 755 N N . GLU A 1 98 ? 12.742 -3.557 6.391 1 92.19 98 GLU A N 1
ATOM 756 C CA . GLU A 1 98 ? 13.758 -3.457 7.434 1 92.19 98 GLU A CA 1
ATOM 757 C C . GLU A 1 98 ? 14.094 -2 7.742 1 92.19 98 GLU A C 1
ATOM 759 O O . GLU A 1 98 ? 14.281 -1.196 6.828 1 92.19 98 GLU A O 1
ATOM 764 N N . PRO A 1 99 ? 14.18 -1.751 9.016 1 91 99 PRO A N 1
ATOM 765 C CA . PRO A 1 99 ? 14.5 -0.373 9.391 1 91 99 PRO A CA 1
ATOM 766 C C . PRO A 1 99 ? 15.844 0.096 8.828 1 91 99 PRO A C 1
ATOM 768 O O . PRO A 1 99 ? 16.812 -0.655 8.852 1 91 99 PRO A O 1
ATOM 771 N N . GLY A 1 100 ? 15.898 1.265 8.211 1 90.94 100 GLY A N 1
ATOM 772 C CA . GLY A 1 100 ? 17.078 1.896 7.637 1 90.94 100 GLY A CA 1
ATOM 773 C C . GLY A 1 100 ? 16.766 3.166 6.871 1 90.94 100 GLY A C 1
ATOM 774 O O . GLY A 1 100 ? 15.594 3.549 6.746 1 90.94 100 GLY A O 1
ATOM 775 N N . PRO A 1 101 ? 17.766 3.859 6.434 1 91.56 101 PRO A N 1
ATOM 776 C CA . PRO A 1 101 ? 17.562 5.133 5.738 1 91.56 101 PRO A CA 1
ATOM 777 C C . PRO A 1 101 ? 16.703 4.984 4.484 1 91.56 101 PRO A C 1
ATOM 779 O O . PRO A 1 101 ? 15.828 5.812 4.23 1 91.56 101 PRO A O 1
ATOM 782 N N . VAL A 1 102 ? 16.984 3.893 3.76 1 93.31 102 VAL A N 1
ATOM 783 C CA . VAL A 1 102 ? 16.219 3.688 2.527 1 93.31 102 VAL A CA 1
ATOM 784 C C . VAL A 1 102 ? 14.758 3.439 2.854 1 93.31 102 VAL A C 1
ATOM 786 O O . VAL A 1 102 ? 13.867 4.023 2.229 1 93.31 102 VAL A O 1
ATOM 789 N N . GLN A 1 103 ? 14.539 2.633 3.793 1 93.75 103 GLN A N 1
ATOM 790 C CA . GLN A 1 103 ? 13.172 2.344 4.219 1 93.75 103 GLN A CA 1
ATOM 791 C C . GLN A 1 103 ? 12.453 3.617 4.648 1 93.75 103 GLN A C 1
ATOM 793 O O . GLN A 1 103 ? 11.312 3.855 4.246 1 93.75 103 GLN A O 1
ATOM 798 N N . ARG A 1 104 ? 13.062 4.441 5.422 1 92.75 104 ARG A N 1
ATOM 799 C CA . ARG A 1 104 ? 12.461 5.676 5.914 1 92.75 104 ARG A CA 1
ATOM 800 C C . ARG A 1 104 ? 12.172 6.641 4.77 1 92.75 104 ARG A C 1
ATOM 802 O O . ARG A 1 104 ? 11.086 7.23 4.699 1 92.75 104 ARG A O 1
ATOM 809 N N . VAL A 1 105 ? 13.125 6.73 3.904 1 94.31 105 VAL A N 1
ATOM 810 C CA . VAL A 1 105 ? 12.984 7.652 2.781 1 94.31 105 VAL A CA 1
ATOM 811 C C . VAL A 1 105 ? 11.859 7.184 1.865 1 94.31 105 VAL A C 1
ATOM 813 O O . VAL A 1 105 ? 11.062 7.996 1.384 1 94.31 105 VAL A O 1
ATOM 816 N N . LEU A 1 106 ? 11.797 5.883 1.648 1 92.5 106 LEU A N 1
ATOM 817 C CA . LEU A 1 106 ? 10.711 5.355 0.833 1 92.5 106 LEU A CA 1
ATOM 818 C C . LEU A 1 106 ? 9.359 5.617 1.493 1 92.5 106 LEU A C 1
ATOM 820 O O . LEU A 1 106 ? 8.391 5.984 0.818 1 92.5 106 LEU A O 1
ATOM 824 N N . HIS A 1 107 ? 9.32 5.438 2.77 1 89.81 107 HIS A N 1
ATOM 825 C CA . HIS A 1 107 ? 8.109 5.762 3.514 1 89.81 107 HIS A CA 1
ATOM 826 C C . HIS A 1 107 ? 7.73 7.227 3.34 1 89.81 107 HIS A C 1
ATOM 828 O O . HIS A 1 107 ? 6.559 7.547 3.117 1 89.81 107 HIS A O 1
ATOM 834 N N . ILE A 1 108 ? 8.641 8.07 3.393 1 89.56 108 ILE A N 1
ATOM 835 C CA . ILE A 1 108 ? 8.414 9.5 3.23 1 89.56 108 ILE A CA 1
ATOM 836 C C . ILE A 1 108 ? 7.914 9.789 1.816 1 89.56 108 ILE A C 1
ATOM 838 O O . ILE A 1 108 ? 6.91 10.484 1.636 1 89.56 108 ILE A O 1
ATOM 842 N N . LEU A 1 109 ? 8.578 9.211 0.833 1 89.44 109 LEU A N 1
ATOM 843 C CA . LEU A 1 109 ? 8.281 9.492 -0.567 1 89.44 109 LEU A CA 1
ATOM 844 C C . LEU A 1 109 ? 6.891 8.992 -0.94 1 89.44 109 LEU A C 1
ATOM 846 O O . LEU A 1 109 ? 6.195 9.617 -1.745 1 89.44 109 LEU A O 1
ATOM 850 N N . TYR A 1 110 ? 6.441 7.961 -0.303 1 84.94 110 TYR A N 1
ATOM 851 C CA . TYR A 1 110 ? 5.188 7.34 -0.719 1 84.94 110 TYR A CA 1
ATOM 852 C C . TYR A 1 110 ? 4.035 7.789 0.17 1 84.94 110 TYR A C 1
ATOM 854 O O . TYR A 1 110 ? 2.887 7.855 -0.276 1 84.94 110 TYR A O 1
ATOM 862 N N . LEU A 1 111 ? 4.367 8.102 1.4 1 75.88 111 LEU A N 1
ATOM 863 C CA . LEU A 1 111 ? 3.264 8.297 2.334 1 75.88 111 LEU A CA 1
ATOM 864 C C . LEU A 1 111 ? 3.227 9.734 2.846 1 75.88 111 LEU A C 1
ATOM 866 O O . LEU A 1 111 ? 2.207 10.18 3.373 1 75.88 111 LEU A O 1
ATOM 870 N N . LYS A 1 112 ? 4.309 10.438 2.744 1 73.5 112 LYS A N 1
ATOM 871 C CA . LYS A 1 112 ? 4.383 11.727 3.424 1 73.5 112 LYS A CA 1
ATOM 872 C C . LYS A 1 112 ? 4.523 12.867 2.42 1 73.5 112 LYS A C 1
ATOM 874 O O . LYS A 1 112 ? 4.641 14.031 2.809 1 73.5 112 LYS A O 1
ATOM 879 N N . CYS A 1 113 ? 4.645 12.5 1.166 1 73 113 CYS A N 1
ATOM 880 C CA . CYS A 1 113 ? 4.75 13.523 0.132 1 73 113 CYS A CA 1
ATOM 881 C C . CYS A 1 113 ? 3.4 13.766 -0.532 1 73 113 CYS A C 1
ATOM 883 O O . CYS A 1 113 ? 2.783 12.836 -1.055 1 73 113 CYS A O 1
ATOM 885 N N . ASP A 1 114 ? 2.848 14.891 -0.238 1 65.31 114 ASP A N 1
ATOM 886 C CA . ASP A 1 114 ? 1.588 15.25 -0.884 1 65.31 114 ASP A CA 1
ATOM 887 C C . ASP A 1 114 ? 1.825 15.758 -2.305 1 65.31 114 ASP A C 1
ATOM 889 O O . ASP A 1 114 ? 2.971 15.938 -2.721 1 65.31 114 ASP A O 1
ATOM 893 N N . GLU A 1 115 ? 0.773 15.734 -3.041 1 64.06 115 GLU A N 1
ATOM 894 C CA . GLU A 1 115 ? 0.903 16.094 -4.453 1 64.06 115 GLU A CA 1
ATOM 895 C C . GLU A 1 115 ? 0.935 17.594 -4.641 1 64.06 115 GLU A C 1
ATOM 897 O O . GLU A 1 115 ? 0.593 18.109 -5.715 1 64.06 115 GLU A O 1
ATOM 902 N N . SER A 1 116 ? 1.412 18.156 -3.635 1 66.12 116 SER A N 1
ATOM 903 C CA . SER A 1 116 ? 1.529 19.594 -3.801 1 66.12 116 SER A CA 1
ATOM 904 C C . SER A 1 116 ? 2.715 19.953 -4.688 1 66.12 116 SER A C 1
ATOM 906 O O . SER A 1 116 ? 3.658 19.172 -4.82 1 66.12 116 SER A O 1
ATOM 908 N N . GLU A 1 117 ? 2.627 20.984 -5.305 1 67.75 117 GLU A N 1
ATOM 909 C CA . GLU A 1 117 ? 3.645 21.484 -6.227 1 67.75 117 GLU A CA 1
ATOM 910 C C . GLU A 1 117 ? 5.008 21.578 -5.547 1 67.75 117 GLU A C 1
ATOM 912 O O . GLU A 1 117 ? 6.039 21.359 -6.184 1 67.75 117 GLU A O 1
ATOM 917 N N . ASP A 1 118 ? 4.93 21.781 -4.316 1 71.19 118 ASP A N 1
ATOM 918 C CA . ASP A 1 118 ? 6.172 21.969 -3.57 1 71.19 118 ASP A CA 1
ATOM 919 C C . ASP A 1 118 ? 6.938 20.641 -3.441 1 71.19 118 ASP A C 1
ATOM 921 O O . ASP A 1 118 ? 8.141 20.641 -3.154 1 71.19 118 ASP A O 1
ATOM 925 N N . HIS A 1 119 ? 6.242 19.641 -3.859 1 80.12 119 HIS A N 1
ATOM 926 C CA . HIS A 1 119 ? 6.871 18.344 -3.645 1 80.12 119 HIS A CA 1
ATOM 927 C C . HIS A 1 119 ? 7.203 17.672 -4.969 1 80.12 119 HIS A C 1
ATOM 929 O O . HIS A 1 119 ? 7.516 16.469 -5.004 1 80.12 119 HIS A O 1
ATOM 935 N N . LEU A 1 120 ? 7.188 18.422 -6.016 1 82.75 120 LEU A N 1
ATOM 936 C CA . LEU A 1 120 ? 7.379 17.859 -7.348 1 82.75 120 LEU A CA 1
ATOM 937 C C . LEU A 1 120 ? 8.758 17.219 -7.48 1 82.75 120 LEU A C 1
ATOM 939 O O . LEU A 1 120 ? 8.898 16.172 -8.094 1 82.75 120 LEU A O 1
ATOM 943 N N . ALA A 1 121 ? 9.719 17.875 -6.906 1 87.56 121 ALA A N 1
ATOM 944 C CA . ALA A 1 121 ? 11.086 17.359 -6.992 1 87.56 121 ALA A CA 1
ATOM 945 C C . ALA A 1 121 ? 11.188 16 -6.309 1 87.56 121 ALA A C 1
ATOM 947 O O . ALA A 1 121 ? 11.875 15.102 -6.801 1 87.56 121 ALA A O 1
ATOM 948 N N . LEU A 1 122 ? 10.586 15.859 -5.234 1 89.56 122 LEU A N 1
ATOM 949 C CA . LEU A 1 122 ? 10.594 14.594 -4.512 1 89.56 122 LEU A CA 1
ATOM 950 C C . LEU A 1 122 ? 9.82 13.523 -5.277 1 89.56 122 LEU A C 1
ATOM 952 O O . LEU A 1 122 ? 10.227 12.352 -5.297 1 89.56 122 LEU A O 1
ATOM 956 N N . LEU A 1 123 ? 8.758 13.969 -5.902 1 87.38 123 LEU A N 1
ATOM 957 C CA . LEU A 1 123 ? 8 13.055 -6.746 1 87.38 123 LEU A CA 1
ATOM 958 C C . LEU A 1 123 ? 8.852 12.555 -7.91 1 87.38 123 LEU A C 1
ATOM 960 O O . LEU A 1 123 ? 8.766 11.391 -8.297 1 87.38 123 LEU A O 1
ATOM 964 N N . ASP A 1 124 ? 9.633 13.445 -8.414 1 90.31 124 ASP A N 1
ATOM 965 C CA . ASP A 1 124 ? 10.531 13.07 -9.508 1 90.31 124 ASP A CA 1
ATOM 966 C C . ASP A 1 124 ? 11.555 12.031 -9.039 1 90.31 124 ASP A C 1
ATOM 968 O O . ASP A 1 124 ? 11.859 11.086 -9.766 1 90.31 124 ASP A O 1
ATOM 972 N N . ILE A 1 125 ? 12.016 12.219 -7.859 1 91.88 125 ILE A N 1
ATOM 973 C CA . ILE A 1 125 ? 12.969 11.273 -7.285 1 91.88 125 ILE A CA 1
ATOM 974 C C . ILE A 1 125 ? 12.305 9.906 -7.113 1 91.88 125 ILE A C 1
ATOM 976 O O . ILE A 1 125 ? 12.883 8.883 -7.465 1 91.88 125 ILE A O 1
ATOM 980 N N . ARG A 1 126 ? 11.125 9.914 -6.629 1 90.75 126 ARG A N 1
ATOM 981 C CA . ARG A 1 126 ? 10.367 8.68 -6.461 1 90.75 126 ARG A CA 1
ATOM 982 C C . ARG A 1 126 ? 10.156 7.977 -7.797 1 90.75 126 ARG A C 1
ATOM 984 O O . ARG A 1 126 ? 10.391 6.773 -7.918 1 90.75 126 ARG A O 1
ATOM 991 N N . ASN A 1 127 ? 9.742 8.734 -8.766 1 90.38 127 ASN A N 1
ATOM 992 C CA . ASN A 1 127 ? 9.469 8.188 -10.086 1 90.38 127 ASN A CA 1
ATOM 993 C C . ASN A 1 127 ? 10.727 7.602 -10.727 1 90.38 127 ASN A C 1
ATOM 995 O O . ASN A 1 127 ? 10.672 6.543 -11.352 1 90.38 127 ASN A O 1
ATOM 999 N N . GLU A 1 128 ? 11.766 8.289 -10.547 1 91.94 128 GLU A N 1
ATOM 1000 C CA . GLU A 1 128 ? 13.031 7.805 -11.094 1 91.94 128 GLU A CA 1
ATOM 1001 C C . GLU A 1 128 ? 13.469 6.512 -10.406 1 91.94 128 GLU A C 1
ATOM 1003 O O . GLU A 1 128 ? 13.953 5.59 -11.062 1 91.94 128 GLU A O 1
ATOM 1008 N N . TRP A 1 129 ? 13.328 6.516 -9.156 1 91.06 129 TRP A N 1
ATOM 1009 C CA . TRP A 1 129 ? 13.633 5.316 -8.383 1 91.06 129 TRP A CA 1
ATOM 1010 C C . TRP A 1 129 ? 12.797 4.137 -8.859 1 91.06 129 TRP A C 1
ATOM 1012 O O . TRP A 1 129 ? 13.32 3.051 -9.117 1 91.06 129 TRP A O 1
ATOM 1022 N N . GLU A 1 130 ? 11.57 4.301 -9.031 1 90.75 130 GLU A N 1
ATOM 1023 C CA . GLU A 1 130 ? 10.656 3.27 -9.508 1 90.75 130 GLU A CA 1
ATOM 1024 C C . GLU A 1 130 ? 11.031 2.801 -10.914 1 90.75 130 GLU A C 1
ATOM 1026 O O . GLU A 1 130 ? 11.039 1.6 -11.188 1 90.75 130 GLU A O 1
ATOM 1031 N N . ALA A 1 131 ? 11.305 3.801 -11.727 1 92.56 131 ALA A N 1
ATOM 1032 C CA . ALA A 1 131 ? 11.641 3.494 -13.109 1 92.56 131 ALA A CA 1
ATOM 1033 C C . ALA A 1 131 ? 12.891 2.623 -13.195 1 92.56 131 ALA A C 1
ATOM 1035 O O . ALA A 1 131 ? 12.953 1.681 -13.984 1 92.56 131 ALA A O 1
ATOM 1036 N N . GLN A 1 132 ? 13.828 2.965 -12.414 1 92.31 132 GLN A N 1
ATOM 1037 C CA . GLN A 1 132 ? 15.062 2.193 -12.406 1 92.31 132 GLN A CA 1
ATOM 1038 C C . GLN A 1 132 ? 14.82 0.762 -11.945 1 92.31 132 GLN A C 1
ATOM 1040 O O . GLN A 1 132 ? 15.344 -0.186 -12.539 1 92.31 132 GLN A O 1
ATOM 1045 N N . ARG A 1 133 ? 14.047 0.59 -10.906 1 92.44 133 ARG A N 1
ATOM 1046 C CA . ARG A 1 133 ? 13.734 -0.742 -10.398 1 92.44 133 ARG A CA 1
ATOM 1047 C C . ARG A 1 133 ? 12.977 -1.561 -11.438 1 92.44 133 ARG A C 1
ATOM 1049 O O . ARG A 1 133 ? 13.266 -2.742 -11.641 1 92.44 133 ARG A O 1
ATOM 1056 N N . MET A 1 134 ? 12.07 -0.94 -12.078 1 94.75 134 MET A N 1
ATOM 1057 C CA . MET A 1 134 ? 11.297 -1.604 -13.125 1 94.75 134 MET A CA 1
ATOM 1058 C C . MET A 1 134 ? 12.203 -2.037 -14.273 1 94.75 134 MET A C 1
ATOM 1060 O O . MET A 1 134 ? 12.07 -3.15 -14.781 1 94.75 134 MET A O 1
ATOM 1064 N N . ALA A 1 135 ? 13.078 -1.147 -14.617 1 95.31 135 ALA A N 1
ATOM 1065 C CA . ALA A 1 135 ? 13.992 -1.44 -15.727 1 95.31 135 ALA A CA 1
ATOM 1066 C C . ALA A 1 135 ? 14.898 -2.623 -15.391 1 95.31 135 ALA A C 1
ATOM 1068 O O . ALA A 1 135 ? 15.109 -3.504 -16.219 1 95.31 135 ALA A O 1
ATOM 1069 N N . ASP A 1 136 ? 15.398 -2.648 -14.203 1 93.69 136 ASP A N 1
ATOM 1070 C CA . ASP A 1 136 ? 16.266 -3.738 -13.766 1 93.69 136 ASP A CA 1
ATOM 1071 C C . ASP A 1 136 ? 15.531 -5.078 -13.828 1 93.69 136 ASP A C 1
ATOM 1073 O O . ASP A 1 136 ? 16.078 -6.062 -14.336 1 93.69 136 ASP A O 1
ATOM 1077 N N . THR A 1 137 ? 14.336 -5.098 -13.32 1 95.75 137 THR A N 1
ATOM 1078 C CA . THR A 1 137 ? 13.539 -6.316 -13.32 1 95.75 137 THR A CA 1
ATOM 1079 C C . THR A 1 137 ? 13.195 -6.746 -14.742 1 95.75 137 THR A C 1
ATOM 1081 O O . THR A 1 137 ? 13.281 -7.93 -15.07 1 95.75 137 THR A O 1
ATOM 1084 N N . GLU A 1 138 ? 12.852 -5.797 -15.492 1 96.62 138 GLU A N 1
ATOM 1085 C CA . GLU A 1 138 ? 12.5 -6.086 -16.875 1 96.62 138 GLU A CA 1
ATOM 1086 C C . GLU A 1 138 ? 13.664 -6.738 -17.625 1 96.62 138 GLU A C 1
ATOM 1088 O O . GLU A 1 138 ? 13.477 -7.695 -18.375 1 96.62 138 GLU A O 1
ATOM 1093 N N . GLU A 1 139 ? 14.812 -6.203 -17.422 1 96.12 139 GLU A N 1
ATOM 1094 C CA . GLU A 1 139 ? 16 -6.758 -18.047 1 96.12 139 GLU A CA 1
ATOM 1095 C C . GLU A 1 139 ? 16.203 -8.219 -17.672 1 96.12 139 GLU A C 1
ATOM 1097 O O . GLU A 1 139 ? 16.562 -9.047 -18.516 1 96.12 139 GLU A O 1
ATOM 1102 N N . LEU A 1 140 ? 15.977 -8.523 -16.469 1 95.81 140 LEU A N 1
ATOM 1103 C CA . LEU A 1 140 ? 16.156 -9.891 -15.984 1 95.81 140 LEU A CA 1
ATOM 1104 C C . LEU A 1 140 ? 15.078 -10.805 -16.562 1 95.81 140 LEU A C 1
ATOM 1106 O O . LEU A 1 140 ? 15.352 -11.977 -16.859 1 95.81 140 LEU A O 1
ATOM 1110 N N . ILE A 1 141 ? 13.859 -10.32 -16.734 1 96.88 141 ILE A N 1
ATOM 1111 C CA . ILE A 1 141 ? 12.789 -11.102 -17.344 1 96.88 141 ILE A CA 1
ATOM 1112 C C . ILE A 1 141 ? 13.141 -11.414 -18.797 1 96.88 141 ILE A C 1
ATOM 1114 O O . ILE A 1 141 ? 12.984 -12.547 -19.25 1 96.88 141 ILE A O 1
ATOM 1118 N N . ILE A 1 142 ? 13.617 -10.414 -19.5 1 97.25 142 ILE A N 1
ATOM 1119 C CA . ILE A 1 142 ? 14.023 -10.578 -20.891 1 97.25 142 ILE A CA 1
ATOM 1120 C C . ILE A 1 142 ? 15.102 -11.656 -20.984 1 97.25 142 ILE A C 1
ATOM 1122 O O . ILE A 1 142 ? 15.023 -12.547 -21.828 1 97.25 142 ILE A O 1
ATOM 1126 N N . GLU A 1 143 ? 16.062 -11.547 -20.078 1 96.81 143 GLU A N 1
ATOM 1127 C CA . GLU A 1 143 ? 17.141 -12.539 -20.047 1 96.81 143 GLU A CA 1
ATOM 1128 C C . GLU A 1 143 ? 16.594 -13.93 -19.734 1 96.81 143 GLU A C 1
ATOM 1130 O O . GLU A 1 143 ? 17.031 -14.914 -20.344 1 96.81 143 GLU A O 1
ATOM 1135 N N . ALA A 1 144 ? 15.672 -14.031 -18.828 1 96.38 144 ALA A N 1
ATOM 1136 C CA . ALA A 1 144 ? 15.078 -15.312 -18.469 1 96.38 144 ALA A CA 1
ATOM 1137 C C . ALA A 1 144 ? 14.344 -15.93 -19.656 1 96.38 144 ALA A C 1
ATOM 1139 O O . ALA A 1 144 ? 14.359 -17.156 -19.844 1 96.38 144 ALA A O 1
ATOM 1140 N N . VAL A 1 145 ? 13.672 -15.117 -20.438 1 95.88 145 VAL A N 1
ATOM 1141 C CA . VAL A 1 145 ? 12.984 -15.586 -21.641 1 95.88 145 VAL A CA 1
ATOM 1142 C C . VAL A 1 145 ? 14 -16.047 -22.672 1 95.88 145 VAL A C 1
ATOM 1144 O O . VAL A 1 145 ? 13.867 -17.125 -23.266 1 95.88 145 VAL A O 1
ATOM 1147 N N . ALA A 1 146 ? 15.023 -15.234 -22.859 1 96.62 146 ALA A N 1
ATOM 1148 C CA . ALA A 1 146 ? 16.062 -15.539 -23.812 1 96.62 146 ALA A CA 1
ATOM 1149 C C . ALA A 1 146 ? 16.75 -16.859 -23.484 1 96.62 146 ALA A C 1
ATOM 1151 O O . ALA A 1 146 ? 17.125 -17.625 -24.375 1 96.62 146 ALA A O 1
ATOM 1152 N N . ASN A 1 147 ? 16.906 -17.141 -22.234 1 96.06 147 ASN A N 1
ATOM 1153 C CA . ASN A 1 147 ? 17.578 -18.344 -21.766 1 96.06 147 ASN A CA 1
ATOM 1154 C C . ASN A 1 147 ? 16.609 -19.516 -21.625 1 96.06 147 ASN A C 1
ATOM 1156 O O . ASN A 1 147 ? 16.953 -20.547 -21.062 1 96.06 147 ASN A O 1
ATOM 1160 N N . ALA A 1 148 ? 15.383 -19.328 -21.938 1 95.06 148 ALA A N 1
ATOM 1161 C CA . ALA A 1 148 ? 14.336 -20.344 -21.953 1 95.06 148 ALA A CA 1
ATOM 1162 C C . ALA A 1 148 ? 13.984 -20.781 -20.531 1 95.06 148 ALA A C 1
ATOM 1164 O O . ALA A 1 148 ? 13.578 -21.922 -20.312 1 95.06 148 ALA A O 1
ATOM 1165 N N . GLU A 1 149 ? 14.281 -19.828 -19.656 1 94.56 149 GLU A N 1
ATOM 1166 C CA . GLU A 1 149 ? 13.852 -20.062 -18.281 1 94.56 149 GLU A CA 1
ATOM 1167 C C . GLU A 1 149 ? 12.375 -19.719 -18.109 1 94.56 149 GLU A C 1
ATOM 1169 O O . GLU A 1 149 ? 11.719 -20.25 -17.203 1 94.56 149 GLU A O 1
ATOM 1174 N N . LEU A 1 150 ? 11.914 -18.828 -18.922 1 94.44 150 LEU A N 1
ATOM 1175 C CA . LEU A 1 150 ? 10.508 -18.484 -19.062 1 94.44 150 LEU A CA 1
ATOM 1176 C C . LEU A 1 150 ? 10.031 -18.734 -20.5 1 94.44 150 LEU A C 1
ATOM 1178 O O . LEU A 1 150 ? 10.836 -18.719 -21.438 1 94.44 150 LEU A O 1
ATOM 1182 N N . PRO A 1 151 ? 8.719 -18.984 -20.594 1 93.25 151 PRO A N 1
ATOM 1183 C CA . PRO A 1 151 ? 8.203 -19.219 -21.938 1 93.25 151 PRO A CA 1
ATOM 1184 C C . PRO A 1 151 ? 8.461 -18.031 -22.875 1 93.25 151 PRO A C 1
ATOM 1186 O O . PRO A 1 151 ? 8.438 -16.891 -22.438 1 93.25 151 PRO A O 1
ATOM 1189 N N . 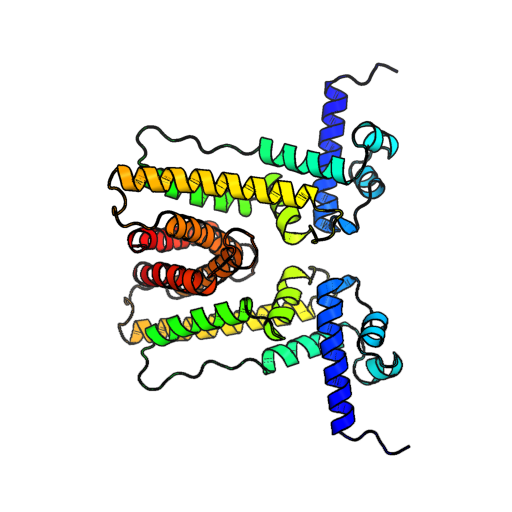GLN A 1 152 ? 8.578 -18.297 -24.125 1 93.19 152 GLN A N 1
ATOM 1190 C CA . GLN A 1 152 ? 8.789 -17.266 -25.141 1 93.19 152 GLN A CA 1
ATOM 1191 C C . GLN A 1 152 ? 7.566 -16.359 -25.266 1 93.19 152 GLN A C 1
ATOM 1193 O O . GLN A 1 152 ? 7.68 -15.219 -25.719 1 93.19 152 GLN A O 1
ATOM 1198 N N . THR A 1 153 ? 6.496 -16.859 -24.844 1 92.31 153 THR A N 1
ATOM 1199 C CA . THR A 1 153 ? 5.238 -16.125 -24.984 1 92.31 153 THR A CA 1
ATOM 1200 C C . THR A 1 153 ? 5 -15.234 -23.781 1 92.31 153 THR A C 1
ATOM 1202 O O . THR A 1 153 ? 3.961 -14.57 -23.672 1 92.31 153 THR A O 1
ATOM 1205 N N . THR A 1 154 ? 6.004 -15.211 -22.938 1 93.88 154 THR A N 1
ATOM 1206 C CA . THR A 1 154 ? 5.844 -14.414 -21.719 1 93.88 154 THR A CA 1
ATOM 1207 C C . THR A 1 154 ? 5.645 -12.945 -22.062 1 93.88 154 THR A C 1
ATOM 1209 O O . THR A 1 154 ? 6.395 -12.375 -22.859 1 93.88 154 THR A O 1
ATOM 1212 N N . ASP A 1 155 ? 4.586 -12.344 -21.484 1 94.25 155 ASP A N 1
ATOM 1213 C CA . ASP A 1 155 ? 4.41 -10.898 -21.562 1 94.25 155 ASP A CA 1
ATOM 1214 C C . ASP A 1 155 ? 5.344 -10.188 -20.578 1 94.25 155 ASP A C 1
ATOM 1216 O O . ASP A 1 155 ? 5.078 -10.141 -19.375 1 94.25 155 ASP A O 1
ATOM 1220 N N . ILE A 1 156 ? 6.359 -9.578 -21.094 1 95.81 156 ILE A N 1
ATOM 1221 C CA . ILE A 1 156 ? 7.453 -9.039 -20.297 1 95.81 156 ILE A CA 1
ATOM 1222 C C . ILE A 1 156 ? 6.922 -7.934 -19.375 1 95.81 156 ILE A C 1
ATOM 1224 O O . ILE A 1 156 ? 7.23 -7.91 -18.188 1 95.81 156 ILE A O 1
ATOM 1228 N N . LYS A 1 157 ? 6.141 -7.051 -19.875 1 94.75 157 LYS A N 1
ATOM 1229 C CA . LYS A 1 157 ? 5.609 -5.934 -19.094 1 94.75 157 LYS A CA 1
ATOM 1230 C C . LYS A 1 157 ? 4.676 -6.426 -18 1 94.75 157 LYS A C 1
ATOM 1232 O O . LYS A 1 157 ? 4.758 -5.965 -16.859 1 94.75 157 LYS A O 1
ATOM 1237 N N . LEU A 1 158 ? 3.836 -7.367 -18.359 1 95.25 158 LEU A N 1
ATOM 1238 C CA . LEU A 1 158 ? 2.904 -7.918 -17.391 1 95.25 158 LEU A CA 1
ATOM 1239 C C . LEU A 1 158 ? 3.648 -8.664 -16.281 1 95.25 158 LEU A C 1
ATOM 1241 O O . LEU A 1 158 ? 3.297 -8.555 -15.109 1 95.25 158 LEU A O 1
ATOM 1245 N N . ALA A 1 159 ? 4.633 -9.422 -16.672 1 96.56 159 ALA A N 1
ATOM 1246 C CA . ALA A 1 159 ? 5.445 -10.141 -15.703 1 96.56 159 ALA A CA 1
ATOM 1247 C C . ALA A 1 159 ? 6.137 -9.18 -14.742 1 96.56 159 ALA A C 1
ATOM 1249 O O . ALA A 1 159 ? 6.223 -9.445 -13.539 1 96.56 159 ALA A O 1
ATOM 1250 N N . ASN A 1 160 ? 6.637 -8.117 -15.305 1 96.88 160 ASN A N 1
ATOM 1251 C CA . ASN A 1 160 ? 7.281 -7.086 -14.5 1 96.88 160 ASN A CA 1
ATOM 1252 C C . ASN A 1 160 ? 6.324 -6.5 -13.469 1 96.88 160 ASN A C 1
ATOM 1254 O O . ASN A 1 160 ? 6.641 -6.445 -12.281 1 96.88 160 ASN A O 1
ATOM 1258 N N . LEU A 1 161 ? 5.16 -6.109 -13.891 1 96.62 161 LEU A N 1
ATOM 1259 C CA . LEU A 1 161 ? 4.137 -5.566 -13.008 1 96.62 161 LEU A CA 1
ATOM 1260 C C . LEU A 1 161 ? 3.738 -6.586 -11.945 1 96.62 161 LEU A C 1
ATOM 1262 O O . LEU A 1 161 ? 3.541 -6.234 -10.781 1 96.62 161 LEU A O 1
ATOM 1266 N N . TYR A 1 162 ? 3.656 -7.781 -12.391 1 96.75 162 TYR A N 1
ATOM 1267 C CA . TYR A 1 162 ? 3.271 -8.859 -11.484 1 96.75 162 TYR A CA 1
ATOM 1268 C C . TYR A 1 162 ? 4.273 -9.008 -10.352 1 96.75 162 TYR A C 1
ATOM 1270 O O . TYR A 1 162 ? 3.887 -9.062 -9.18 1 96.75 162 TYR A O 1
ATOM 1278 N N . LEU A 1 163 ? 5.512 -9.031 -10.648 1 97.06 163 LEU A N 1
ATOM 1279 C CA . LEU A 1 163 ? 6.547 -9.219 -9.633 1 97.06 163 LEU A CA 1
ATOM 1280 C C . LEU A 1 163 ? 6.559 -8.055 -8.648 1 97.06 163 LEU A C 1
ATOM 1282 O O . LEU A 1 163 ? 6.68 -8.258 -7.441 1 97.06 163 LEU A O 1
ATOM 1286 N N . HIS A 1 164 ? 6.406 -6.891 -9.141 1 96.5 164 HIS A N 1
ATOM 1287 C CA . HIS A 1 164 ? 6.336 -5.734 -8.25 1 96.5 164 HIS A CA 1
ATOM 1288 C C . HIS A 1 164 ? 5.082 -5.781 -7.383 1 96.5 164 HIS A C 1
ATOM 1290 O O . HIS A 1 164 ? 5.121 -5.418 -6.207 1 96.5 164 HIS A O 1
ATOM 1296 N N . SER A 1 165 ? 4.008 -6.246 -7.945 1 97.06 165 SER A N 1
ATOM 1297 C CA . SER A 1 165 ? 2.775 -6.379 -7.176 1 97.06 165 SER A CA 1
ATOM 1298 C C . SER A 1 165 ? 2.939 -7.379 -6.039 1 97.06 165 SER A C 1
ATOM 1300 O O . SER A 1 165 ? 2.406 -7.176 -4.945 1 97.06 165 SER A O 1
ATOM 1302 N N . LEU A 1 166 ? 3.619 -8.445 -6.312 1 96.75 166 LEU A N 1
ATOM 1303 C CA . LEU A 1 166 ? 3.863 -9.43 -5.262 1 96.75 166 LEU A CA 1
ATOM 1304 C C . LEU A 1 166 ? 4.621 -8.805 -4.098 1 96.75 166 LEU A C 1
ATOM 1306 O O . LEU A 1 166 ? 4.223 -8.961 -2.939 1 96.75 166 LEU A O 1
ATOM 1310 N N . VAL A 1 167 ? 5.613 -8.086 -4.449 1 97.25 167 VAL A N 1
ATOM 1311 C CA . VAL A 1 167 ? 6.453 -7.473 -3.428 1 97.25 167 VAL A CA 1
ATOM 1312 C C . VAL A 1 167 ? 5.645 -6.445 -2.641 1 97.25 167 VAL A C 1
ATOM 1314 O O . VAL A 1 167 ? 5.609 -6.484 -1.409 1 97.25 167 VAL A O 1
ATOM 1317 N N . ASP A 1 168 ? 4.992 -5.602 -3.346 1 95.88 168 ASP A N 1
ATOM 1318 C CA . ASP A 1 168 ? 4.191 -4.562 -2.713 1 95.88 168 ASP A CA 1
ATOM 1319 C C . ASP A 1 168 ? 3.113 -5.164 -1.817 1 95.88 168 ASP A C 1
ATOM 1321 O O . ASP A 1 168 ? 2.869 -4.676 -0.712 1 95.88 168 ASP A O 1
ATOM 1325 N N . GLY A 1 169 ? 2.498 -6.133 -2.297 1 96.94 169 GLY A N 1
ATOM 1326 C CA . GLY A 1 169 ? 1.412 -6.754 -1.554 1 96.94 169 GLY A CA 1
ATOM 1327 C C . GLY A 1 169 ? 1.875 -7.449 -0.287 1 96.94 169 GLY A C 1
ATOM 1328 O O . GLY A 1 169 ? 1.249 -7.312 0.766 1 96.94 169 GLY A O 1
ATOM 1329 N N . ILE A 1 170 ? 2.902 -8.195 -0.384 1 97.5 170 ILE A N 1
ATOM 1330 C CA . ILE A 1 170 ? 3.443 -8.898 0.775 1 97.5 170 ILE A CA 1
ATOM 1331 C C . ILE A 1 170 ? 3.928 -7.887 1.812 1 97.5 170 ILE A C 1
ATOM 1333 O O . ILE A 1 170 ? 3.66 -8.039 3.008 1 97.5 170 ILE A O 1
ATOM 1337 N N . TYR A 1 171 ? 4.586 -6.895 1.329 1 96.38 171 TYR A N 1
ATOM 1338 C CA . TYR A 1 171 ? 4.988 -5.816 2.227 1 96.38 171 TYR A CA 1
ATOM 1339 C C . TYR A 1 171 ? 3.783 -5.23 2.951 1 96.38 171 TYR A C 1
ATOM 1341 O O . TYR A 1 171 ? 3.793 -5.098 4.176 1 96.38 171 TYR A O 1
ATOM 1349 N N . SER A 1 172 ? 2.766 -4.887 2.207 1 93.06 172 SER A N 1
ATOM 1350 C CA . SER A 1 172 ? 1.564 -4.281 2.771 1 93.06 172 SER A CA 1
ATOM 1351 C C . SER A 1 172 ? 0.898 -5.211 3.781 1 93.06 172 SER A C 1
ATOM 1353 O O . SER A 1 172 ? 0.57 -4.793 4.895 1 93.06 172 SER A O 1
ATOM 1355 N N . THR A 1 173 ? 0.798 -6.422 3.48 1 94 173 THR A N 1
ATOM 1356 C CA . THR A 1 173 ? 0.074 -7.402 4.281 1 94 173 THR A CA 1
ATOM 1357 C C . THR A 1 173 ? 0.814 -7.688 5.586 1 94 173 THR A C 1
ATOM 1359 O O . THR A 1 173 ? 0.195 -7.797 6.645 1 94 173 THR A O 1
ATOM 1362 N N . LEU A 1 174 ? 2.092 -7.75 5.543 1 93.62 174 LEU A N 1
ATOM 1363 C CA . LEU A 1 174 ? 2.848 -8.25 6.684 1 93.62 174 LEU A CA 1
ATOM 1364 C C . LEU A 1 174 ? 3.404 -7.102 7.516 1 93.62 174 LEU A C 1
ATOM 1366 O O . LEU A 1 174 ? 3.57 -7.23 8.727 1 93.62 174 LEU A O 1
ATOM 1370 N N . PHE A 1 175 ? 3.611 -5.996 6.852 1 90.31 175 PHE A N 1
ATOM 1371 C CA . PHE A 1 175 ? 4.406 -5.008 7.566 1 90.31 175 PHE A CA 1
ATOM 1372 C C . PHE A 1 175 ? 3.629 -3.709 7.742 1 90.31 175 PHE A C 1
ATOM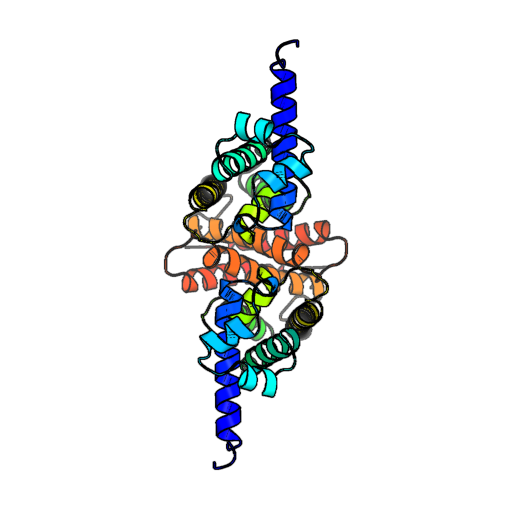 1374 O O . PHE A 1 175 ? 4 -2.859 8.555 1 90.31 175 PHE A O 1
ATOM 1381 N N . CYS A 1 176 ? 2.527 -3.521 7.055 1 85.12 176 CYS A N 1
ATOM 1382 C CA . CYS A 1 176 ? 1.731 -2.307 7.184 1 85.12 176 CYS A CA 1
ATOM 1383 C C . CYS A 1 176 ? 0.442 -2.578 7.949 1 85.12 176 CYS A C 1
ATOM 1385 O O . CYS A 1 176 ? -0.345 -1.661 8.195 1 85.12 176 CYS A O 1
ATOM 1387 N N . THR A 1 177 ? 0.225 -3.801 8.258 1 84.88 177 THR A N 1
ATOM 1388 C CA . THR A 1 177 ? -0.975 -4.184 8.992 1 84.88 177 THR A CA 1
ATOM 1389 C C . THR A 1 177 ? -0.615 -5.012 10.219 1 84.88 177 THR A C 1
ATOM 1391 O O . THR A 1 177 ? 0.559 -5.312 10.453 1 84.88 177 THR A O 1
ATOM 1394 N N . ASN A 1 178 ? -1.614 -5.312 10.961 1 82.06 178 ASN A N 1
ATOM 1395 C CA . ASN A 1 178 ? -1.399 -6.133 12.148 1 82.06 178 ASN A CA 1
ATOM 1396 C C . ASN A 1 178 ? -1.911 -7.559 11.945 1 82.06 178 ASN A C 1
ATOM 1398 O O . ASN A 1 178 ? -2.246 -8.242 12.914 1 82.06 178 ASN A O 1
ATOM 1402 N N . ARG A 1 179 ? -1.889 -7.98 10.711 1 86.56 179 ARG A N 1
ATOM 1403 C CA . ARG A 1 179 ? -2.451 -9.289 10.367 1 86.56 179 ARG A CA 1
ATOM 1404 C C . ARG A 1 179 ? -1.598 -10.414 10.938 1 86.56 179 ARG A C 1
ATOM 1406 O O . ARG A 1 179 ? -2.111 -11.492 11.25 1 86.56 179 ARG A O 1
ATOM 1413 N N . VAL A 1 180 ? -0.288 -10.203 10.922 1 89.56 180 VAL A N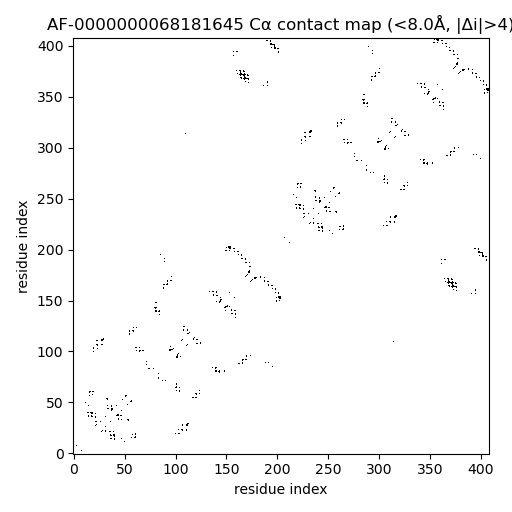 1
ATOM 1414 C CA . VAL A 1 180 ? 0.667 -11.211 11.375 1 89.56 180 VAL A CA 1
ATOM 1415 C C . VAL A 1 180 ? 1.593 -10.602 12.43 1 89.56 180 VAL A C 1
ATOM 1417 O O . VAL A 1 180 ? 2.326 -9.656 12.148 1 89.56 180 VAL A O 1
ATOM 1420 N N . PRO A 1 181 ? 1.591 -11.164 13.656 1 87.25 181 PRO A N 1
ATOM 1421 C CA . PRO A 1 181 ? 2.377 -10.547 14.727 1 87.25 181 PRO A CA 1
ATOM 1422 C C . PRO A 1 181 ? 3.822 -11.039 14.758 1 87.25 181 PRO A C 1
ATOM 1424 O O . PRO A 1 181 ? 4.719 -10.297 15.18 1 87.25 181 PRO A O 1
ATOM 1427 N N . GLU A 1 182 ? 4.012 -12.219 14.289 1 90.69 182 GLU A N 1
ATOM 1428 C CA . GLU A 1 182 ? 5.352 -12.797 14.398 1 90.69 182 GLU A CA 1
ATOM 1429 C C . GLU A 1 182 ? 5.711 -13.594 13.148 1 90.69 182 GLU A C 1
ATOM 1431 O O . GLU A 1 182 ? 4.852 -13.852 12.297 1 90.69 182 GLU A O 1
ATOM 1436 N N . HIS A 1 183 ? 7.059 -13.883 13.016 1 93.56 183 HIS A N 1
ATOM 1437 C CA . HIS A 1 183 ? 7.598 -14.703 11.938 1 93.56 183 HIS A CA 1
ATOM 1438 C C . HIS A 1 183 ? 7.242 -14.125 10.578 1 93.56 183 HIS A C 1
ATOM 1440 O O . HIS A 1 183 ? 6.918 -14.867 9.641 1 93.56 183 HIS A O 1
ATOM 1446 N N . LYS A 1 184 ? 7.27 -12.836 10.492 1 94.94 184 LYS A N 1
ATOM 1447 C CA . LYS A 1 184 ? 6.828 -12.133 9.297 1 94.94 184 LYS A CA 1
ATOM 1448 C C . LYS A 1 184 ? 7.699 -12.492 8.094 1 94.94 184 LYS A C 1
ATOM 1450 O O . LYS A 1 184 ? 7.188 -12.711 6.992 1 94.94 184 LYS A O 1
ATOM 1455 N N . TRP A 1 185 ? 9 -12.648 8.375 1 95.06 185 TRP A N 1
ATOM 1456 C CA . TRP A 1 185 ? 9.898 -12.883 7.25 1 95.06 185 TRP A CA 1
ATOM 1457 C C . TRP A 1 185 ? 9.758 -14.312 6.727 1 95.06 185 TRP A C 1
ATOM 1459 O O . TRP A 1 185 ? 9.844 -14.547 5.52 1 95.06 185 TRP A O 1
ATOM 1469 N N . GLU A 1 186 ? 9.57 -15.227 7.559 1 95.56 186 GLU A N 1
ATOM 1470 C CA . GLU A 1 186 ? 9.312 -16.594 7.125 1 95.56 186 GLU A CA 1
ATOM 1471 C C . GLU A 1 186 ? 8.047 -16.672 6.277 1 95.56 186 GLU A C 1
ATOM 1473 O O . GLU A 1 186 ? 8.031 -17.328 5.23 1 95.56 186 GLU A O 1
ATOM 1478 N N . ILE A 1 187 ? 7.066 -15.969 6.727 1 96.06 187 ILE A N 1
ATOM 1479 C CA . ILE A 1 187 ? 5.801 -15.938 6.004 1 96.06 187 ILE A CA 1
ATOM 1480 C C . ILE A 1 187 ? 5.988 -15.211 4.672 1 96.06 187 ILE A C 1
ATOM 1482 O O . ILE A 1 187 ? 5.496 -15.672 3.637 1 96.06 187 ILE A O 1
ATOM 1486 N N . ALA A 1 188 ? 6.75 -14.133 4.703 1 97.06 188 ALA A N 1
ATOM 1487 C CA . ALA A 1 188 ? 7.012 -13.359 3.49 1 97.06 188 ALA A CA 1
ATOM 1488 C C . ALA A 1 188 ? 7.656 -14.234 2.414 1 97.06 188 ALA A C 1
ATOM 1490 O O . ALA A 1 188 ? 7.27 -14.172 1.244 1 97.06 188 ALA A O 1
ATOM 1491 N N . GLU A 1 189 ? 8.586 -15 2.816 1 95.31 189 GLU A N 1
ATOM 1492 C CA . GLU A 1 189 ? 9.297 -15.852 1.871 1 95.31 189 GLU A CA 1
ATOM 1493 C C . GLU A 1 189 ? 8.367 -16.906 1.282 1 95.31 189 GLU A C 1
ATOM 1495 O O . GLU A 1 189 ? 8.422 -17.203 0.084 1 95.31 189 GLU A O 1
ATOM 1500 N N . LYS A 1 190 ? 7.488 -17.453 2.059 1 93.81 190 LYS A N 1
ATOM 1501 C CA . LYS A 1 190 ? 6.535 -18.453 1.587 1 93.81 190 LYS A CA 1
ATOM 1502 C C . LYS A 1 190 ? 5.539 -17.844 0.607 1 93.81 190 LYS A C 1
ATOM 1504 O O . LYS A 1 190 ? 5.223 -18.438 -0.422 1 93.81 190 LYS A O 1
ATOM 1509 N N . LEU A 1 191 ? 5.07 -16.656 0.967 1 95.75 191 LEU A N 1
ATOM 1510 C CA . LEU A 1 191 ? 4.129 -15.969 0.09 1 95.75 191 LEU A CA 1
ATOM 1511 C C . LEU A 1 191 ? 4.777 -15.641 -1.251 1 95.75 191 LEU A C 1
ATOM 1513 O O . LEU A 1 191 ? 4.176 -15.867 -2.305 1 95.75 191 LEU A O 1
ATOM 1517 N N . TYR A 1 192 ? 5.992 -15.156 -1.131 1 96.38 192 TYR A N 1
ATOM 1518 C CA . TYR A 1 192 ? 6.672 -14.758 -2.359 1 96.38 192 TYR A CA 1
ATOM 1519 C C . TYR A 1 192 ? 6.984 -15.977 -3.225 1 96.38 192 TYR A C 1
ATOM 1521 O O . TYR A 1 192 ? 6.883 -15.914 -4.453 1 96.38 192 TYR A O 1
ATOM 1529 N N . GLN A 1 193 ? 7.391 -17.031 -2.604 1 93.44 193 GLN A N 1
ATOM 1530 C CA . GLN A 1 193 ? 7.668 -18.266 -3.33 1 93.44 193 GLN A CA 1
ATOM 1531 C C . GLN A 1 193 ? 6.43 -18.75 -4.074 1 93.44 193 GLN A C 1
ATOM 1533 O O . GLN A 1 193 ? 6.512 -19.141 -5.242 1 93.44 193 GLN A O 1
ATOM 1538 N N . ALA A 1 194 ? 5.305 -18.75 -3.439 1 91.62 194 ALA A N 1
ATOM 1539 C CA . ALA A 1 194 ? 4.055 -19.172 -4.059 1 91.62 194 ALA A CA 1
ATOM 1540 C C . ALA A 1 194 ? 3.688 -18.281 -5.234 1 91.62 194 ALA A C 1
ATOM 1542 O O . ALA A 1 194 ? 3.311 -18.766 -6.305 1 91.62 194 ALA A O 1
ATOM 1543 N N . GLY A 1 195 ? 3.789 -16.953 -5.004 1 93.75 195 GLY A N 1
ATOM 1544 C CA . GLY A 1 195 ? 3.469 -16.016 -6.066 1 93.75 195 GLY A CA 1
ATOM 1545 C C . GLY A 1 195 ? 4.418 -16.109 -7.246 1 93.75 195 GLY A C 1
ATOM 1546 O O . GLY A 1 195 ? 3.998 -15.961 -8.398 1 93.75 195 GLY A O 1
ATOM 1547 N N . PHE A 1 196 ? 5.688 -16.359 -6.891 1 93.81 196 PHE A N 1
ATOM 1548 C CA . PHE A 1 196 ? 6.707 -16.406 -7.93 1 93.81 196 PHE A CA 1
ATOM 1549 C C . PHE A 1 196 ? 6.441 -17.562 -8.898 1 93.81 196 PHE A C 1
ATOM 1551 O O . PHE A 1 196 ? 6.754 -17.453 -10.086 1 93.81 196 PHE A O 1
ATOM 1558 N N . ALA A 1 197 ? 5.793 -18.578 -8.469 1 85.38 197 ALA A N 1
ATOM 1559 C CA . ALA A 1 197 ? 5.441 -19.703 -9.32 1 85.38 197 ALA A CA 1
ATOM 1560 C C . ALA A 1 197 ? 4.43 -19.297 -10.391 1 85.38 197 ALA A C 1
ATOM 1562 O O . ALA A 1 197 ? 4.367 -19.906 -11.461 1 85.38 197 ALA A O 1
ATOM 1563 N N . GLY A 1 198 ? 3.648 -18.266 -10.094 1 83.19 198 GLY A N 1
ATOM 1564 C CA . GLY A 1 198 ? 2.656 -17.75 -11.031 1 83.19 198 GLY A CA 1
ATOM 1565 C C . GLY A 1 198 ? 3.266 -17.047 -12.227 1 83.19 198 GLY A C 1
ATOM 1566 O O . GLY A 1 198 ? 2.598 -16.828 -13.242 1 83.19 198 GLY A O 1
ATOM 1567 N N . LEU A 1 199 ? 4.504 -16.672 -12.086 1 85.62 199 LEU A N 1
ATOM 1568 C CA . LEU A 1 199 ? 5.211 -15.969 -13.148 1 85.62 199 LEU A CA 1
ATOM 1569 C C . LEU A 1 199 ? 5.16 -16.75 -14.453 1 85.62 199 LEU A C 1
ATOM 1571 O O . LEU A 1 199 ? 5.055 -16.156 -15.531 1 85.62 199 LEU A O 1
ATOM 1575 N N . LYS A 1 200 ? 5.176 -18.078 -14.367 1 79.62 200 LYS A N 1
ATOM 1576 C CA . LYS A 1 200 ? 5.234 -18.922 -15.547 1 79.62 200 LYS A CA 1
ATOM 1577 C C . LYS A 1 200 ? 3.891 -18.953 -16.266 1 79.62 200 LYS A C 1
ATOM 1579 O O . LYS A 1 200 ? 3.811 -19.375 -17.422 1 79.62 200 LYS A O 1
ATOM 1584 N N . THR A 1 201 ? 2.848 -18.438 -15.688 1 75.81 201 THR A N 1
ATOM 1585 C CA . THR A 1 201 ? 1.509 -18.5 -16.266 1 75.81 201 THR A CA 1
ATOM 1586 C C . THR A 1 201 ? 1.174 -17.188 -16.984 1 75.81 201 THR A C 1
ATOM 1588 O O . THR A 1 201 ? 0.109 -17.062 -17.578 1 75.81 201 THR A O 1
ATOM 1591 N N . LEU A 1 202 ? 2.033 -16.234 -16.922 1 77.69 202 LEU A N 1
ATOM 1592 C CA . LEU A 1 202 ? 1.779 -14.93 -17.516 1 77.69 202 LEU A CA 1
ATOM 1593 C C . LEU A 1 202 ? 2.195 -14.914 -18.984 1 77.69 202 LEU A C 1
ATOM 1595 O O . LEU A 1 202 ? 3.354 -14.633 -19.297 1 77.69 202 LEU A O 1
ATOM 1599 N N . GLU A 1 203 ? 1.246 -15.5 -19.781 1 72.06 203 GLU A N 1
ATOM 1600 C CA . GLU A 1 203 ? 1.482 -15.617 -21.219 1 72.06 203 GLU A CA 1
ATOM 1601 C C . GLU A 1 203 ? 0.745 -14.523 -21.984 1 72.06 203 GLU A C 1
ATOM 1603 O O . GLU A 1 203 ? -0.27 -14 -21.516 1 72.06 203 GLU A O 1
ATOM 1608 N N . ASN A 1 204 ? 1.343 -13.984 -23.016 1 66.44 204 ASN A N 1
ATOM 1609 C CA . ASN A 1 204 ? 0.735 -13 -23.906 1 66.44 204 ASN A CA 1
ATOM 1610 C C . ASN A 1 204 ? -0.476 -13.578 -24.641 1 66.44 204 ASN A C 1
ATOM 1612 O O . ASN A 1 204 ? -0.5 -14.773 -24.953 1 66.44 204 ASN A O 1
ATOM 1616 N N . MET B 1 1 ? -40.906 27.859 13.109 1 45.5 1 MET B N 1
ATOM 1617 C CA . MET B 1 1 ? -40.312 27.344 11.898 1 45.5 1 MET B CA 1
ATOM 1618 C C . MET B 1 1 ? -40.531 25.844 11.781 1 45.5 1 MET B C 1
ATOM 1620 O O . MET B 1 1 ? -40.469 25.109 12.781 1 45.5 1 MET B O 1
ATOM 1624 N N . PRO B 1 2 ? -41.156 25.219 10.922 1 52.97 2 PRO B N 1
ATOM 1625 C CA . PRO B 1 2 ? -41.594 23.828 10.984 1 52.97 2 PRO B CA 1
ATOM 1626 C C . PRO B 1 2 ? -40.438 22.859 11.273 1 52.97 2 PRO B C 1
ATOM 1628 O O . PRO B 1 2 ? -39.281 23.141 10.938 1 52.97 2 PRO B O 1
ATOM 1631 N N . GLY B 1 3 ? -40.531 22.141 12.328 1 54.88 3 GLY B N 1
ATOM 1632 C CA . GLY B 1 3 ? -39.594 21.172 12.875 1 54.88 3 GLY B CA 1
ATOM 1633 C C . GLY B 1 3 ? -38.906 20.344 11.812 1 54.88 3 GLY B C 1
ATOM 1634 O O . GLY B 1 3 ? -39.531 19.938 10.828 1 54.88 3 GLY B O 1
ATOM 1635 N N . LYS B 1 4 ? -37.594 20.688 11.648 1 64.31 4 LYS B N 1
ATOM 1636 C CA . LYS B 1 4 ? -36.844 19.906 10.672 1 64.31 4 LYS B CA 1
ATOM 1637 C C . LYS B 1 4 ? -37.375 18.469 10.609 1 64.31 4 LYS B C 1
ATOM 1639 O O . LYS B 1 4 ? -37.469 17.797 11.641 1 64.31 4 LYS B O 1
ATOM 1644 N N . THR B 1 5 ? -37.969 18 9.555 1 74.25 5 THR B N 1
ATOM 1645 C CA . THR B 1 5 ? -38.438 16.625 9.344 1 74.25 5 THR B CA 1
ATOM 1646 C C . THR B 1 5 ? -37.281 15.641 9.406 1 74.25 5 THR B C 1
ATOM 1648 O O . THR B 1 5 ? -36.125 16.047 9.391 1 74.25 5 THR B O 1
ATOM 1651 N N . ARG B 1 6 ? -37.625 14.406 9.82 1 76.38 6 ARG B N 1
ATOM 1652 C CA . ARG B 1 6 ? -36.625 13.32 9.867 1 76.38 6 ARG B CA 1
ATOM 1653 C C . ARG B 1 6 ? -35.844 13.258 8.57 1 76.38 6 ARG B C 1
ATOM 1655 O O . ARG B 1 6 ? -34.625 12.992 8.602 1 76.38 6 ARG B O 1
ATOM 1662 N N . GLU B 1 7 ? -36.469 13.562 7.516 1 81.12 7 GLU B N 1
ATOM 1663 C CA . GLU B 1 7 ? -35.812 13.523 6.203 1 81.12 7 GLU B CA 1
ATOM 1664 C C . GLU B 1 7 ? -34.812 14.664 6.047 1 81.12 7 GLU B C 1
ATOM 1666 O O . GLU B 1 7 ? -33.75 14.469 5.484 1 81.12 7 GLU B O 1
ATOM 1671 N N . ASP B 1 8 ? -35.188 15.82 6.512 1 81.06 8 ASP B N 1
ATOM 1672 C CA . ASP B 1 8 ? -34.312 16.969 6.441 1 81.06 8 ASP B CA 1
ATOM 1673 C C . ASP B 1 8 ? -33.062 16.75 7.281 1 81.06 8 ASP B C 1
ATOM 1675 O O . ASP B 1 8 ? -31.953 17.094 6.863 1 81.06 8 ASP B O 1
ATOM 1679 N N . SER B 1 9 ? -33.281 16.156 8.398 1 84.81 9 SER B N 1
ATOM 1680 C CA . SER B 1 9 ? -32.188 15.859 9.297 1 84.81 9 SER B CA 1
ATOM 1681 C C . SER B 1 9 ? -31.203 14.875 8.664 1 84.81 9 SER B C 1
ATOM 1683 O O . SER B 1 9 ? -29.984 15.047 8.75 1 84.81 9 SER B O 1
ATOM 1685 N N . GLN B 1 10 ? -31.812 13.883 8.016 1 88.94 10 GLN B N 1
ATOM 1686 C CA . GLN B 1 10 ? -30.984 12.883 7.371 1 88.94 10 GLN B CA 1
ATOM 1687 C C . GLN B 1 10 ? -30.188 13.492 6.219 1 88.94 10 GLN B C 1
ATOM 1689 O O . GLN B 1 10 ? -29.016 13.148 6.016 1 88.94 10 GLN B O 1
ATOM 1694 N N . ARG B 1 11 ? -30.766 14.312 5.523 1 90.31 11 ARG B N 1
ATOM 1695 C CA . ARG B 1 11 ? -30.078 14.984 4.422 1 90.31 11 ARG B CA 1
ATOM 1696 C C . ARG B 1 11 ? -28.906 15.812 4.926 1 90.31 11 ARG B C 1
ATOM 1698 O O . ARG B 1 11 ? -27.828 15.812 4.312 1 90.31 11 ARG B O 1
ATOM 1705 N N . THR B 1 12 ? -29.156 16.5 6 1 91.69 12 THR B N 1
ATOM 1706 C CA . THR B 1 12 ? -28.078 17.297 6.594 1 91.69 12 THR B CA 1
ATOM 1707 C C . THR B 1 12 ? -26.938 16.406 7.066 1 91.69 12 THR B C 1
ATOM 1709 O O . THR B 1 12 ? -25.766 16.719 6.852 1 91.69 12 THR B O 1
ATOM 1712 N N . ARG B 1 13 ? -27.328 15.336 7.633 1 93.69 13 ARG B N 1
ATOM 1713 C CA . ARG B 1 13 ? -26.328 14.383 8.086 1 93.69 13 ARG B CA 1
ATOM 1714 C C . ARG B 1 13 ? -25.469 13.891 6.93 1 93.69 13 ARG B C 1
ATOM 1716 O O . ARG B 1 13 ? -24.234 13.852 7.027 1 93.69 13 ARG B O 1
ATOM 1723 N N . ASP B 1 14 ? -26.141 13.57 5.863 1 94.31 14 ASP B N 1
ATOM 1724 C CA . ASP B 1 14 ? -25.422 13.055 4.691 1 94.31 14 ASP B CA 1
ATOM 1725 C C . ASP B 1 14 ? -24.5 14.117 4.113 1 94.31 14 ASP B C 1
ATOM 1727 O O . ASP B 1 14 ? -23.359 13.812 3.744 1 94.31 14 ASP B O 1
ATOM 1731 N N . THR B 1 15 ? -24.969 15.234 4.105 1 95.5 15 THR B N 1
ATOM 1732 C CA . THR B 1 15 ? -24.172 16.344 3.576 1 95.5 15 THR B CA 1
ATOM 1733 C C . THR B 1 15 ? -22.938 16.578 4.434 1 95.5 15 THR B C 1
ATOM 1735 O O . THR B 1 15 ? -21.844 16.828 3.904 1 95.5 15 THR B O 1
ATOM 1738 N N . ILE B 1 16 ? -23.141 16.516 5.691 1 96.56 16 ILE B N 1
ATOM 1739 C CA . ILE B 1 16 ? -22.047 16.703 6.629 1 96.56 16 ILE B CA 1
ATOM 1740 C C . ILE B 1 16 ? -21 15.609 6.445 1 96.56 16 ILE B C 1
ATOM 1742 O O . ILE B 1 16 ? -19.797 15.883 6.383 1 96.56 16 ILE B O 1
ATOM 1746 N N . LEU B 1 17 ? -21.484 14.438 6.324 1 96.62 17 LEU B N 1
ATOM 1747 C CA . LEU B 1 17 ? -20.578 13.312 6.199 1 96.62 17 LEU B CA 1
ATOM 1748 C C . LEU B 1 17 ? -19.844 13.344 4.863 1 96.62 17 LEU B C 1
ATOM 1750 O O . LEU B 1 17 ? -18.672 13 4.785 1 96.62 17 LEU B O 1
ATOM 1754 N N . ASP B 1 18 ? -20.547 13.758 3.816 1 96.12 18 ASP B N 1
ATOM 1755 C CA . ASP B 1 18 ? -19.906 13.938 2.52 1 96.12 18 ASP B CA 1
ATOM 1756 C C . ASP B 1 18 ? -18.781 14.969 2.602 1 96.12 18 ASP B C 1
ATOM 1758 O O . ASP B 1 18 ? -17.688 14.75 2.082 1 96.12 18 ASP B O 1
ATOM 1762 N N . ALA B 1 19 ? -19.047 16.016 3.238 1 96.56 19 ALA B N 1
ATOM 1763 C CA . ALA B 1 19 ? -18.062 17.078 3.414 1 96.56 19 ALA B CA 1
ATOM 1764 C C . ALA B 1 19 ? -16.875 16.594 4.242 1 96.56 19 ALA B C 1
ATOM 1766 O O . ALA B 1 19 ? -15.734 16.922 3.936 1 96.56 19 ALA B O 1
ATOM 1767 N N . ALA B 1 20 ? -17.203 15.867 5.258 1 96.06 20 ALA B N 1
ATOM 1768 C CA . ALA B 1 20 ? -16.156 15.328 6.117 1 96.06 20 ALA B CA 1
ATOM 1769 C C . ALA B 1 20 ? -15.188 14.453 5.32 1 96.06 20 ALA B C 1
ATOM 1771 O O . ALA B 1 20 ? -13.961 14.586 5.457 1 96.06 20 ALA B O 1
ATOM 1772 N N . GLU B 1 21 ? -15.734 13.609 4.477 1 94.81 21 GLU B N 1
ATOM 1773 C CA . GLU B 1 21 ? -14.906 12.75 3.633 1 94.81 21 GLU B CA 1
ATOM 1774 C C . GLU B 1 21 ? -13.938 13.578 2.787 1 94.81 21 GLU B C 1
ATOM 1776 O O . GLU B 1 21 ? -12.742 13.281 2.736 1 94.81 21 GLU B O 1
ATOM 1781 N N . GLN B 1 22 ? -14.461 14.547 2.225 1 93.5 22 GLN B N 1
ATOM 1782 C CA . GLN B 1 22 ? -13.672 15.375 1.317 1 93.5 22 GLN B CA 1
ATOM 1783 C C . GLN B 1 22 ? -12.609 16.156 2.074 1 93.5 22 GLN B C 1
ATOM 1785 O O . GLN B 1 22 ? -11.445 16.188 1.661 1 93.5 22 GLN B O 1
ATOM 1790 N N . VAL B 1 23 ? -12.945 16.766 3.156 1 94 23 VAL B N 1
ATOM 1791 C CA . VAL B 1 23 ? -12.047 17.625 3.912 1 94 23 VAL B CA 1
ATOM 1792 C C . VAL B 1 23 ? -10.93 16.797 4.535 1 94 23 VAL B C 1
ATOM 1794 O O . VAL B 1 23 ? -9.758 17.156 4.457 1 94 23 VAL B O 1
ATOM 1797 N N . ILE B 1 24 ? -11.336 15.68 5.074 1 91.19 24 ILE B N 1
ATOM 1798 C CA . ILE B 1 24 ? -10.352 14.828 5.742 1 91.19 24 ILE B CA 1
ATOM 1799 C C . ILE B 1 24 ? -9.414 14.219 4.707 1 91.19 24 ILE B C 1
ATOM 1801 O O . ILE B 1 24 ? -8.211 14.062 4.961 1 91.19 24 ILE B O 1
ATOM 1805 N N . LEU B 1 25 ? -9.914 13.883 3.602 1 88.38 25 LEU B N 1
ATOM 1806 C CA . LEU B 1 25 ? -9.078 13.344 2.531 1 88.38 25 LEU B CA 1
ATOM 1807 C C . LEU B 1 25 ? -8.031 14.359 2.096 1 88.38 25 LEU B C 1
ATOM 1809 O O . LEU B 1 25 ? -6.891 13.992 1.799 1 88.38 25 LEU B O 1
ATOM 1813 N N . CYS B 1 26 ? -8.391 15.547 2.104 1 84.62 26 CYS B N 1
ATOM 1814 C CA . CYS B 1 26 ? -7.516 16.609 1.617 1 84.62 26 CYS B CA 1
ATOM 1815 C C . CYS B 1 26 ? -6.535 17.047 2.699 1 84.62 26 CYS B C 1
ATOM 1817 O O . CYS B 1 26 ? -5.332 17.141 2.449 1 84.62 26 CYS B O 1
ATOM 1819 N N . LYS B 1 27 ? -7.023 17.266 3.973 1 81.88 27 LYS B N 1
ATOM 1820 C CA . LYS B 1 27 ? -6.234 17.922 5.012 1 81.88 27 LYS B CA 1
ATOM 1821 C C . LYS B 1 27 ? -5.633 16.891 5.973 1 81.88 27 LYS B C 1
ATOM 1823 O O . LYS B 1 27 ? -4.68 17.203 6.691 1 81.88 27 LYS B O 1
ATOM 1828 N N . GLY B 1 28 ? -6.285 15.719 5.98 1 82.62 28 GLY B N 1
ATOM 1829 C CA . GLY B 1 28 ? -5.945 14.773 7.035 1 82.62 28 GLY B CA 1
ATOM 1830 C C . GLY B 1 28 ? -6.82 14.914 8.266 1 82.62 28 GLY B C 1
ATOM 1831 O O . GLY B 1 28 ? -7.363 15.992 8.531 1 82.62 28 GLY B O 1
ATOM 1832 N N . MET B 1 29 ? -6.91 13.875 9.023 1 83.25 29 MET B N 1
ATOM 1833 C CA . MET B 1 29 ? -7.785 13.828 10.188 1 83.25 29 MET B CA 1
ATOM 1834 C C . MET B 1 29 ? -7.301 14.789 11.266 1 83.25 29 MET B C 1
ATOM 1836 O O . MET B 1 29 ? -8.102 15.492 11.891 1 83.25 29 MET B O 1
ATOM 1840 N N . GLY B 1 30 ? -6.074 14.758 11.469 1 80.31 30 GLY B N 1
ATOM 1841 C CA . GLY B 1 30 ? -5.504 15.586 12.523 1 80.31 30 GLY B CA 1
ATOM 1842 C C . GLY B 1 30 ? -5.703 17.078 12.289 1 80.31 30 GLY B C 1
ATOM 1843 O O . GLY B 1 30 ? -5.977 17.828 13.227 1 80.31 30 GLY B O 1
ATOM 1844 N N . ARG B 1 31 ? -5.703 17.594 11.133 1 82.19 31 ARG B N 1
ATOM 1845 C CA . ARG B 1 31 ? -5.738 19.016 10.797 1 82.19 31 ARG B CA 1
ATOM 1846 C C . ARG B 1 31 ? -7.164 19.469 10.5 1 82.19 31 ARG B C 1
ATOM 1848 O O . ARG B 1 31 ? -7.41 20.641 10.258 1 82.19 31 ARG B O 1
ATOM 1855 N N . THR B 1 32 ? -8.008 18.547 10.453 1 90.56 32 THR B N 1
ATOM 1856 C CA . THR B 1 32 ? -9.398 18.875 10.148 1 90.56 32 THR B CA 1
ATOM 1857 C C . THR B 1 32 ? -10.141 19.297 11.414 1 90.56 32 THR B C 1
ATOM 1859 O O . THR B 1 32 ? -9.969 18.703 12.477 1 90.56 32 THR B O 1
ATOM 1862 N N . THR B 1 33 ? -10.922 20.359 11.312 1 93.19 33 THR B N 1
ATOM 1863 C CA . THR B 1 33 ? -11.758 20.812 12.414 1 93.19 33 THR B CA 1
ATOM 1864 C C . THR B 1 33 ? -13.242 20.688 12.062 1 93.19 33 THR B C 1
ATOM 1866 O O . THR B 1 33 ? -13.594 20.547 10.891 1 93.19 33 THR B O 1
ATOM 1869 N N . MET B 1 34 ? -14.008 20.766 13.133 1 95.69 34 MET B N 1
ATOM 1870 C CA . MET B 1 34 ? -15.453 20.766 12.922 1 95.69 34 MET B CA 1
ATOM 1871 C C . MET B 1 34 ? -15.883 21.969 12.094 1 95.69 34 MET B C 1
ATOM 1873 O O . MET B 1 34 ? -16.828 21.891 11.305 1 95.69 34 MET B O 1
ATOM 1877 N N . GLY B 1 35 ? -15.18 23.031 12.297 1 96.38 35 GLY B N 1
ATOM 1878 C CA . GLY B 1 35 ? -15.445 24.234 11.523 1 96.38 35 GLY B CA 1
ATOM 1879 C C . GLY B 1 35 ? -15.164 24.062 10.039 1 96.38 35 GLY B C 1
ATOM 1880 O O . GLY B 1 35 ? -15.938 24.531 9.195 1 96.38 35 GLY B O 1
ATOM 1881 N N . ASP B 1 36 ? -14.109 23.422 9.695 1 96.25 36 ASP B N 1
ATOM 1882 C CA . ASP B 1 36 ? -13.781 23.141 8.305 1 96.25 36 ASP B CA 1
ATOM 1883 C C . ASP B 1 36 ? -14.898 22.344 7.629 1 96.25 36 ASP B C 1
ATOM 1885 O O . ASP B 1 36 ? -15.266 22.625 6.484 1 96.25 36 ASP B O 1
ATOM 1889 N N . ILE B 1 37 ? -15.391 21.375 8.352 1 97.06 37 ILE B N 1
ATOM 1890 C CA . ILE B 1 37 ? -16.438 20.5 7.828 1 97.06 37 ILE B CA 1
ATOM 1891 C C . ILE B 1 37 ? -17.734 21.281 7.645 1 97.06 37 ILE B C 1
ATOM 1893 O O . ILE B 1 37 ? -18.406 21.141 6.621 1 97.06 37 ILE B O 1
ATOM 1897 N N . ALA B 1 38 ? -18.047 22.094 8.594 1 97.44 38 ALA B N 1
ATOM 1898 C CA . ALA B 1 38 ? -19.234 22.922 8.5 1 97.44 38 ALA B CA 1
ATOM 1899 C C . ALA B 1 38 ? -19.188 23.828 7.27 1 97.44 38 ALA B C 1
ATOM 1901 O O . ALA B 1 38 ? -20.156 23.938 6.523 1 97.44 38 ALA B O 1
ATOM 1902 N N . HIS B 1 39 ? -18.078 24.406 7.113 1 97.56 39 HIS B N 1
ATOM 1903 C CA . HIS B 1 39 ? -17.875 25.281 5.977 1 97.56 39 HIS B CA 1
ATOM 1904 C C . HIS B 1 39 ? -18.031 24.531 4.656 1 97.56 39 HIS B C 1
ATOM 1906 O O . HIS B 1 39 ? -18.766 25 3.766 1 97.56 39 HIS B O 1
ATOM 1912 N N . ALA B 1 40 ? -17.453 23.422 4.555 1 96.44 40 ALA B N 1
ATOM 1913 C CA . ALA B 1 40 ? -17.516 22.625 3.334 1 96.44 40 ALA B CA 1
ATOM 1914 C C . ALA B 1 40 ? -18.922 22.125 3.07 1 96.44 40 ALA B C 1
ATOM 1916 O O . ALA B 1 40 ? -19.344 22 1.915 1 96.44 40 ALA B O 1
ATOM 1917 N N . ALA B 1 41 ? -19.625 21.781 4.094 1 96.69 41 ALA B N 1
ATOM 1918 C CA . ALA B 1 41 ? -21 21.266 3.988 1 96.69 41 ALA B CA 1
ATOM 1919 C C . ALA B 1 41 ? -21.984 22.406 3.777 1 96.69 41 ALA B C 1
ATOM 1921 O O . ALA B 1 41 ? -23.172 22.172 3.512 1 96.69 41 ALA B O 1
ATOM 1922 N N . ASN B 1 42 ? -21.453 23.609 3.928 1 97.06 42 ASN B N 1
ATOM 1923 C CA . ASN B 1 42 ? -22.297 24.797 3.816 1 97.06 42 ASN B CA 1
ATOM 1924 C C . ASN B 1 42 ? -23.438 24.766 4.828 1 97.06 42 ASN B C 1
ATOM 1926 O O . ASN B 1 42 ? -24.609 24.969 4.465 1 97.06 42 ASN B O 1
ATOM 1930 N N . VAL B 1 43 ? -23.141 24.469 6.027 1 96.06 43 VAL B N 1
ATOM 1931 C CA . VAL B 1 43 ? -24.062 24.516 7.16 1 96.06 43 VAL B CA 1
ATOM 1932 C C . VAL B 1 43 ? -23.422 25.25 8.328 1 96.06 43 VAL B C 1
ATOM 1934 O O . VAL B 1 43 ? -22.219 25.531 8.305 1 96.06 43 VAL B O 1
ATOM 1937 N N . SER B 1 44 ? -24.234 25.562 9.273 1 94.31 44 SER B N 1
ATOM 1938 C CA . SER B 1 44 ? -23.688 26.234 10.445 1 94.31 44 SER B CA 1
ATOM 1939 C C . SER B 1 44 ? -22.891 25.266 11.312 1 94.31 44 SER B C 1
ATOM 1941 O O . SER B 1 44 ? -23.141 24.062 11.305 1 94.31 44 SER B O 1
ATOM 1943 N N . ARG B 1 45 ? -21.906 25.828 12.039 1 94.38 45 ARG B N 1
ATOM 1944 C CA . ARG B 1 45 ? -21.172 25.016 13.016 1 94.38 45 ARG B CA 1
ATOM 1945 C C . ARG B 1 45 ? -22.125 24.375 14.016 1 94.38 45 ARG B C 1
ATOM 1947 O O . ARG B 1 45 ? -21.953 23.203 14.383 1 94.38 45 ARG B O 1
ATOM 1954 N N . GLY B 1 46 ? -23.125 25.094 14.375 1 94 46 GLY B N 1
ATOM 1955 C CA . GLY B 1 46 ? -24.141 24.594 15.297 1 94 46 GLY B CA 1
ATOM 1956 C C . GLY B 1 46 ? -24.875 23.375 14.758 1 94 46 GLY B C 1
ATOM 1957 O O . GLY B 1 46 ? -25.172 22.438 15.516 1 94 46 GLY B O 1
ATOM 1958 N N . ALA B 1 47 ? -25.156 23.422 13.539 1 93.62 47 ALA B N 1
ATOM 1959 C CA . ALA B 1 47 ? -25.828 22.281 12.898 1 93.62 47 ALA B CA 1
ATOM 1960 C C . ALA B 1 47 ? -24.969 21.031 12.961 1 93.62 47 ALA B C 1
ATOM 1962 O O . ALA B 1 47 ? -25.469 19.938 13.188 1 93.62 47 ALA B O 1
ATOM 1963 N N . VAL B 1 48 ? -23.656 21.156 12.727 1 96.19 48 VAL B N 1
ATOM 1964 C CA . VAL B 1 48 ? -22.75 20 12.789 1 96.19 48 VAL B CA 1
ATOM 1965 C C . VAL B 1 48 ? -22.703 19.453 14.211 1 96.19 48 VAL B C 1
ATOM 1967 O O . VAL B 1 48 ? -22.828 18.25 14.414 1 96.19 48 VAL B O 1
ATOM 1970 N N . TYR B 1 49 ? -22.594 20.375 15.164 1 95.75 49 TYR B N 1
ATOM 1971 C CA . TYR B 1 49 ? -22.516 19.969 16.562 1 95.75 49 TYR B CA 1
ATOM 1972 C C . TYR B 1 49 ? -23.844 19.406 17.062 1 95.75 49 TYR B C 1
ATOM 1974 O O . TYR B 1 49 ? -23.875 18.688 18.062 1 95.75 49 TYR B O 1
ATOM 1982 N N . GLY B 1 50 ? -24.859 19.781 16.453 1 95.06 50 GLY B N 1
ATOM 1983 C CA . GLY B 1 50 ? -26.156 19.203 16.766 1 95.06 50 GLY B CA 1
ATOM 1984 C C . GLY B 1 50 ? -26.234 17.719 16.438 1 95.06 50 GLY B C 1
ATOM 1985 O O . GLY B 1 50 ? -26.969 16.984 17.094 1 95.06 50 GLY B O 1
ATOM 1986 N N . HIS B 1 51 ? -25.5 17.297 15.5 1 95.56 51 HIS B N 1
ATOM 1987 C CA . HIS B 1 51 ? -25.531 15.914 15.039 1 95.56 51 HIS B CA 1
ATOM 1988 C C . HIS B 1 51 ? -24.375 15.109 15.617 1 95.56 51 HIS B C 1
ATOM 1990 O O . HIS B 1 51 ? -24.516 13.906 15.867 1 95.56 51 HIS B O 1
ATOM 1996 N N . TYR B 1 52 ? -23.219 15.844 15.727 1 96.56 52 TYR B N 1
ATOM 1997 C CA . TYR B 1 52 ? -22.016 15.148 16.172 1 96.56 52 TYR B CA 1
ATOM 1998 C C . TYR B 1 52 ? -21.312 15.938 17.266 1 96.56 52 TYR B C 1
ATOM 2000 O O . TYR B 1 52 ? -21.016 17.125 17.094 1 96.56 52 TYR B O 1
ATOM 2008 N N . LYS B 1 53 ? -20.891 15.227 18.281 1 94.94 53 LYS B N 1
ATOM 2009 C CA . LYS B 1 53 ? -20.328 15.859 19.469 1 94.94 53 LYS B CA 1
ATOM 2010 C C . LYS B 1 53 ? -18.922 16.359 19.203 1 94.94 53 LYS B C 1
ATOM 2012 O O . LYS B 1 53 ? -18.5 17.391 19.75 1 94.94 53 LYS B O 1
ATOM 2017 N N . ASN B 1 54 ? -18.234 15.578 18.469 1 93.38 54 ASN B N 1
ATOM 2018 C CA . ASN B 1 54 ? -16.844 15.914 18.156 1 93.38 54 ASN B CA 1
ATOM 2019 C C . ASN B 1 54 ? -16.391 15.273 16.844 1 93.38 54 ASN B C 1
ATOM 2021 O O . ASN B 1 54 ? -17.156 14.562 16.203 1 93.38 54 ASN B O 1
ATOM 2025 N N . LYS B 1 55 ? -15.234 15.555 16.5 1 91.88 55 LYS B N 1
ATOM 2026 C CA . LYS B 1 55 ? -14.672 15.102 15.234 1 91.88 55 LYS B CA 1
ATOM 2027 C C . LYS B 1 55 ? -14.602 13.578 15.18 1 91.88 55 LYS B C 1
ATOM 2029 O O . LYS B 1 55 ? -14.828 12.977 14.133 1 91.88 55 LYS B O 1
ATOM 2034 N N . ILE B 1 56 ? -14.32 12.984 16.266 1 91.44 56 ILE B N 1
ATOM 2035 C CA . ILE B 1 56 ? -14.18 11.531 16.312 1 91.44 56 ILE B CA 1
ATOM 2036 C C . ILE B 1 56 ? -15.547 10.875 16.094 1 91.44 56 ILE B C 1
ATOM 2038 O O . ILE B 1 56 ? -15.672 9.945 15.305 1 91.44 56 ILE B O 1
ATOM 2042 N N . ASP B 1 57 ? -16.469 11.391 16.766 1 94.44 57 ASP B N 1
ATOM 2043 C CA . ASP B 1 57 ? -17.828 10.906 16.578 1 94.44 57 ASP B CA 1
ATOM 2044 C C . ASP B 1 57 ? -18.25 11.031 15.117 1 94.44 57 ASP B C 1
ATOM 2046 O O . ASP B 1 57 ? -18.859 10.109 14.562 1 94.44 57 ASP B O 1
ATOM 2050 N N . LEU B 1 58 ? -18 12.133 14.609 1 95.94 58 LEU B N 1
ATOM 2051 C CA . LEU B 1 58 ? -18.344 12.391 13.219 1 95.94 58 LEU B CA 1
ATOM 2052 C C . LEU B 1 58 ? -17.594 11.438 12.289 1 95.94 58 LEU B C 1
ATOM 2054 O O . LEU B 1 58 ? -18.172 10.883 11.359 1 95.94 58 LEU B O 1
ATOM 2058 N N . SER B 1 59 ? -16.344 11.242 12.539 1 94.62 59 SER B N 1
ATOM 2059 C CA . SER B 1 59 ? -15.516 10.367 11.711 1 94.62 59 SER B CA 1
ATOM 2060 C C . SER B 1 59 ? -15.992 8.922 11.789 1 94.62 59 SER B C 1
ATOM 2062 O O . SER B 1 59 ? -15.977 8.203 10.789 1 94.62 59 SER B O 1
ATOM 2064 N N . ILE B 1 60 ? -16.375 8.562 12.961 1 95.06 60 ILE B N 1
ATOM 2065 C CA . ILE B 1 60 ? -16.906 7.215 13.148 1 95.06 60 ILE B CA 1
ATOM 2066 C C . ILE B 1 60 ? -18.172 7.039 12.305 1 95.06 60 ILE B C 1
ATOM 2068 O O . ILE B 1 60 ? -18.297 6.051 11.578 1 95.06 60 ILE B O 1
ATOM 2072 N N . ALA B 1 61 ? -18.984 7.98 12.359 1 96.19 61 ALA B N 1
ATOM 2073 C CA . ALA B 1 61 ? -20.219 7.941 11.586 1 96.19 61 ALA B CA 1
ATOM 2074 C C . ALA B 1 61 ? -19.922 7.898 10.086 1 96.19 61 ALA B C 1
ATOM 2076 O O . ALA B 1 61 ? -20.609 7.199 9.336 1 96.19 61 ALA B O 1
ATOM 2077 N N . MET B 1 62 ? -19 8.625 9.68 1 96.12 62 MET B N 1
ATOM 2078 C CA . MET B 1 62 ? -18.562 8.633 8.289 1 96.12 62 MET B CA 1
ATOM 2079 C C . MET B 1 62 ? -18.141 7.242 7.844 1 96.12 62 MET B C 1
ATOM 2081 O O . MET B 1 62 ? -18.562 6.758 6.793 1 96.12 62 MET B O 1
ATOM 2085 N N . CYS B 1 63 ? -17.359 6.594 8.664 1 95.62 63 CYS B N 1
ATOM 2086 C CA . CYS B 1 63 ? -16.875 5.25 8.359 1 95.62 63 CYS B CA 1
ATOM 2087 C C . CYS B 1 63 ? -18.047 4.258 8.32 1 95.62 63 CYS B C 1
ATOM 2089 O O . CYS B 1 63 ? -18.125 3.443 7.406 1 95.62 63 CYS B O 1
ATOM 2091 N N . GLU B 1 64 ? -18.859 4.383 9.297 1 94.25 64 GLU B N 1
ATOM 2092 C CA . GLU B 1 64 ? -20 3.469 9.398 1 94.25 64 GLU B CA 1
ATOM 2093 C C . GLU B 1 64 ? -20.906 3.582 8.18 1 94.25 64 GLU B C 1
ATOM 2095 O O . GLU B 1 64 ? -21.359 2.572 7.637 1 94.25 64 GLU B O 1
ATOM 2100 N N . ARG B 1 65 ? -21.156 4.77 7.797 1 94.5 65 ARG B N 1
ATOM 2101 C CA . ARG B 1 65 ? -21.984 4.977 6.621 1 94.5 65 ARG B CA 1
ATOM 2102 C C . ARG B 1 65 ? -21.344 4.367 5.379 1 94.5 65 ARG B C 1
ATOM 2104 O O . ARG B 1 65 ? -22.016 3.689 4.598 1 94.5 65 ARG B O 1
ATOM 2111 N N . ALA B 1 66 ? -20.109 4.613 5.18 1 94.25 66 ALA B N 1
ATOM 2112 C CA . ALA B 1 66 ? -19.406 4.098 4.012 1 94.25 66 ALA B CA 1
ATOM 2113 C C . ALA B 1 66 ? -19.438 2.572 3.973 1 94.25 66 ALA B C 1
ATOM 2115 O O . ALA B 1 66 ? -19.766 1.98 2.943 1 94.25 66 ALA B O 1
ATOM 2116 N N . PHE B 1 67 ? -19.188 1.94 5.082 1 92.56 67 PHE B N 1
ATOM 2117 C CA . PHE B 1 67 ? -19.125 0.484 5.125 1 92.56 67 PHE B CA 1
ATOM 2118 C C . PHE B 1 67 ? -20.516 -0.13 5.023 1 92.56 67 PHE B C 1
ATOM 2120 O O . PHE B 1 67 ? -20.672 -1.222 4.473 1 92.56 67 PHE B O 1
ATOM 2127 N N . ALA B 1 68 ? -21.469 0.619 5.516 1 89.62 68 ALA B N 1
ATOM 2128 C CA . ALA B 1 68 ? -22.844 0.144 5.402 1 89.62 68 ALA B CA 1
ATOM 2129 C C . ALA B 1 68 ? -23.312 0.161 3.949 1 89.62 68 ALA B C 1
ATOM 2131 O O . ALA B 1 68 ? -24.234 -0.578 3.576 1 89.62 68 ALA B O 1
ATOM 2132 N N . SER B 1 69 ? -22.75 0.992 3.203 1 88.12 69 SER B N 1
ATOM 2133 C CA . SER B 1 69 ? -23.156 1.135 1.807 1 88.12 69 SER B CA 1
ATOM 2134 C C . SER B 1 69 ? -22.516 0.059 0.935 1 88.12 69 SER B C 1
ATOM 2136 O O . SER B 1 69 ? -22.844 -0.061 -0.249 1 88.12 69 SER B O 1
ATOM 2138 N N . MET B 1 70 ? -21.594 -0.722 1.514 1 87.31 70 MET B N 1
ATOM 2139 C CA . MET B 1 70 ? -20.906 -1.766 0.767 1 87.31 70 MET B CA 1
ATOM 2140 C C . MET B 1 70 ? -21.859 -2.891 0.384 1 87.31 70 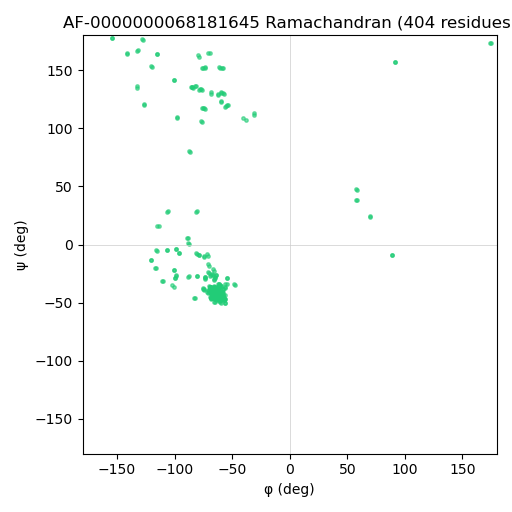MET B C 1
ATOM 2142 O O . MET B 1 70 ? -22.656 -3.35 1.212 1 87.31 70 MET B O 1
ATOM 2146 N N . GLU B 1 71 ? -21.797 -3.197 -0.861 1 79.44 71 GLU B N 1
ATOM 2147 C CA . GLU B 1 71 ? -22.531 -4.383 -1.29 1 79.44 71 GLU B CA 1
ATOM 2148 C C . GLU B 1 71 ? -21.812 -5.66 -0.877 1 79.44 71 GLU B C 1
ATOM 2150 O O . GLU B 1 71 ? -20.609 -5.797 -1.099 1 79.44 71 GLU B O 1
ATOM 2155 N N . ILE B 1 72 ? -22.391 -6.473 -0.057 1 70.88 72 ILE B N 1
ATOM 2156 C CA . ILE B 1 72 ? -21.812 -7.762 0.301 1 70.88 72 ILE B CA 1
ATOM 2157 C C . ILE B 1 72 ? -21.953 -8.734 -0.868 1 70.88 72 ILE B C 1
ATOM 2159 O O . ILE B 1 72 ? -23.062 -8.953 -1.365 1 70.88 72 ILE B O 1
ATOM 2163 N N . PRO B 1 73 ? -20.75 -9.117 -1.354 1 74.38 73 PRO B N 1
ATOM 2164 C CA . PRO B 1 73 ? -20.891 -10.078 -2.449 1 74.38 73 PRO B CA 1
ATOM 2165 C C . PRO B 1 73 ? -21.703 -11.305 -2.053 1 74.38 73 PRO B C 1
ATOM 2167 O O . PRO B 1 73 ? -21.5 -11.867 -0.975 1 74.38 73 PRO B O 1
ATOM 2170 N N . VAL B 1 74 ? -22.828 -11.508 -2.734 1 76.56 74 VAL B N 1
ATOM 2171 C CA . VAL B 1 74 ? -23.688 -12.664 -2.496 1 76.56 74 VAL B CA 1
ATOM 2172 C C . VAL B 1 74 ? -23.156 -13.859 -3.285 1 76.56 74 VAL B C 1
ATOM 2174 O O . VAL B 1 74 ? -22.672 -13.711 -4.41 1 76.56 74 VAL B O 1
ATOM 2177 N N . ARG B 1 75 ? -23.156 -14.922 -2.506 1 85.31 75 ARG B N 1
ATOM 2178 C CA . ARG B 1 75 ? -22.781 -16.156 -3.182 1 85.31 75 ARG B CA 1
ATOM 2179 C C . ARG B 1 75 ? -23.734 -16.469 -4.324 1 85.31 75 ARG B C 1
ATOM 2181 O O . ARG B 1 75 ? -24.953 -16.453 -4.141 1 85.31 75 ARG B O 1
ATOM 2188 N N . ILE B 1 76 ? -23.172 -16.594 -5.473 1 87.56 76 ILE B N 1
ATOM 2189 C CA . ILE B 1 76 ? -23.953 -16.953 -6.652 1 87.56 76 ILE B CA 1
ATOM 2190 C C . ILE B 1 76 ? -24.281 -18.453 -6.621 1 87.56 76 ILE B C 1
ATOM 2192 O O . ILE B 1 76 ? -23.406 -19.281 -6.367 1 87.56 76 ILE B O 1
ATOM 2196 N N . LYS B 1 77 ? -25.516 -18.703 -6.879 1 88.69 77 LYS B N 1
ATOM 2197 C CA . LYS B 1 77 ? -25.938 -20.094 -6.906 1 88.69 77 LYS B CA 1
ATOM 2198 C C . LYS B 1 77 ? -25.125 -20.891 -7.918 1 88.69 77 LYS B C 1
ATOM 2200 O O . LYS B 1 77 ? -24.938 -20.453 -9.055 1 88.69 77 LYS B O 1
ATOM 2205 N N . GLY B 1 78 ? -24.562 -22.078 -7.469 1 90.56 78 GLY B N 1
ATOM 2206 C CA . GLY B 1 78 ? -23.828 -22.953 -8.367 1 90.56 78 GLY B CA 1
ATOM 2207 C C . GLY B 1 78 ? -22.344 -22.609 -8.445 1 90.56 78 GLY B C 1
ATOM 2208 O O . GLY B 1 78 ? -21.562 -23.375 -9.023 1 90.56 78 GLY B O 1
ATOM 2209 N N . GLU B 1 79 ? -21.984 -21.547 -7.891 1 92.75 79 GLU B N 1
ATOM 2210 C CA . GLU B 1 79 ? -20.578 -21.156 -7.895 1 92.75 79 GLU B CA 1
ATOM 2211 C C . GLU B 1 79 ? -19.781 -21.953 -6.855 1 92.75 79 GLU B C 1
ATOM 2213 O O . GLU B 1 79 ? -20.266 -22.172 -5.738 1 92.75 79 GLU B O 1
ATOM 2218 N N . SER B 1 80 ? -18.625 -22.438 -7.324 1 95 80 SER B N 1
ATOM 2219 C CA . SER B 1 80 ? -17.75 -23.125 -6.375 1 95 80 SER B CA 1
ATOM 2220 C C . SER B 1 80 ? -17.125 -22.141 -5.387 1 95 80 SER B C 1
ATOM 2222 O O . SER B 1 80 ? -17.172 -20.922 -5.605 1 95 80 SER B O 1
ATOM 2224 N N . ALA B 1 81 ? -16.578 -22.625 -4.324 1 95.06 81 ALA B N 1
ATOM 2225 C CA . ALA B 1 81 ? -15.906 -21.781 -3.342 1 95.06 81 ALA B CA 1
ATOM 2226 C C . ALA B 1 81 ? -14.719 -21.062 -3.965 1 95.06 81 ALA B C 1
ATOM 2228 O O . ALA B 1 81 ? -14.461 -19.891 -3.664 1 95.06 81 ALA B O 1
ATOM 2229 N N . LEU B 1 82 ? -14.086 -21.766 -4.824 1 94.19 82 LEU B N 1
ATOM 2230 C CA . LEU B 1 82 ? -12.914 -21.188 -5.488 1 94.19 82 LEU B CA 1
ATOM 2231 C C . LEU B 1 82 ? -13.32 -20.062 -6.43 1 94.19 82 LEU B C 1
ATOM 2233 O O . LEU B 1 82 ? -12.648 -19.031 -6.504 1 94.19 82 LEU B O 1
ATOM 2237 N N . GLN B 1 83 ? -14.367 -20.281 -7.121 1 94.5 83 GLN B N 1
ATOM 2238 C CA . GLN B 1 83 ? -14.883 -19.234 -8 1 94.5 83 GLN B CA 1
ATOM 2239 C C . GLN B 1 83 ? -15.328 -18.016 -7.195 1 94.5 83 GLN B C 1
ATOM 2241 O O . GLN B 1 83 ? -15.094 -16.875 -7.605 1 94.5 83 GLN B O 1
ATOM 2246 N N . THR B 1 84 ? -15.953 -18.312 -6.094 1 95.25 84 THR B N 1
ATOM 2247 C CA . THR B 1 84 ? -16.391 -17.234 -5.211 1 95.25 84 THR B CA 1
ATOM 2248 C C . THR B 1 84 ? -15.18 -16.469 -4.664 1 95.25 84 THR B C 1
ATOM 2250 O O . THR B 1 84 ? -15.188 -15.234 -4.609 1 95.25 84 THR B O 1
ATOM 2253 N N . LEU B 1 85 ? -14.172 -17.172 -4.324 1 95.06 85 LEU B N 1
ATOM 2254 C CA . LEU B 1 85 ? -12.938 -16.578 -3.836 1 95.06 85 LEU B CA 1
ATOM 2255 C C . LEU B 1 85 ? -12.336 -15.641 -4.879 1 95.06 85 LEU B C 1
ATOM 2257 O O . LEU B 1 85 ? -11.93 -14.523 -4.559 1 95.06 85 LEU B O 1
ATOM 2261 N N . TYR B 1 86 ? -12.336 -16.125 -6.066 1 95.31 86 TYR B N 1
ATOM 2262 C CA . TYR B 1 86 ? -11.805 -15.328 -7.16 1 95.31 86 TYR B CA 1
ATOM 2263 C C . TYR B 1 86 ? -12.609 -14.039 -7.336 1 95.31 86 TYR B C 1
ATOM 2265 O O . TYR B 1 86 ? -12.031 -12.953 -7.422 1 95.31 86 TYR B O 1
ATOM 2273 N N . ARG B 1 87 ? -13.867 -14.164 -7.344 1 95 87 ARG B N 1
ATOM 2274 C CA . ARG B 1 87 ? -14.75 -13.016 -7.539 1 95 87 ARG B CA 1
ATOM 2275 C C . ARG B 1 87 ? -14.625 -12.023 -6.383 1 95 87 ARG B C 1
ATOM 2277 O O . ARG B 1 87 ? -14.656 -10.812 -6.594 1 95 87 ARG B O 1
ATOM 2284 N N . GLU B 1 88 ? -14.477 -12.516 -5.219 1 93.75 88 GLU B N 1
ATOM 2285 C CA . GLU B 1 88 ? -14.312 -11.656 -4.055 1 93.75 88 GLU B CA 1
ATOM 2286 C C . GLU B 1 88 ? -13.023 -10.836 -4.145 1 93.75 88 GLU B C 1
ATOM 2288 O O . GLU B 1 88 ? -12.992 -9.672 -3.738 1 93.75 88 GLU B O 1
ATOM 2293 N N . GLY B 1 89 ? -12 -11.469 -4.613 1 95.5 89 GLY B N 1
ATOM 2294 C CA . GLY B 1 89 ? -10.758 -10.734 -4.793 1 95.5 89 GLY B CA 1
ATOM 2295 C C . GLY B 1 89 ? -10.883 -9.578 -5.77 1 95.5 89 GLY B C 1
ATOM 2296 O O . GLY B 1 89 ? -10.422 -8.469 -5.492 1 95.5 89 GLY B O 1
ATOM 2297 N N . ILE B 1 90 ? -11.555 -9.859 -6.875 1 95.19 90 ILE B N 1
ATOM 2298 C CA . ILE B 1 90 ? -11.781 -8.828 -7.883 1 95.19 90 ILE B CA 1
ATOM 2299 C C . ILE B 1 90 ? -12.672 -7.727 -7.305 1 95.19 90 ILE B C 1
ATOM 2301 O O . ILE B 1 90 ? -12.438 -6.539 -7.543 1 95.19 90 ILE B O 1
ATOM 2305 N N . TYR B 1 91 ? -13.648 -8.188 -6.586 1 94.12 91 TYR B N 1
ATOM 2306 C CA . TYR B 1 91 ? -14.539 -7.234 -5.938 1 94.12 91 TYR B CA 1
ATOM 2307 C C . TYR B 1 91 ? -13.773 -6.32 -4.992 1 94.12 91 TYR B C 1
ATOM 2309 O O . TYR B 1 91 ? -13.961 -5.102 -5.008 1 94.12 91 TYR B O 1
ATOM 2317 N N . LEU B 1 92 ? -12.906 -6.859 -4.16 1 94.44 92 LEU B N 1
ATOM 2318 C CA . LEU B 1 92 ? -12.117 -6.078 -3.219 1 94.44 92 LEU B CA 1
ATOM 2319 C C . LEU B 1 92 ? -11.203 -5.105 -3.957 1 94.44 92 LEU B C 1
ATOM 2321 O O . LEU B 1 92 ? -11.07 -3.945 -3.557 1 94.44 92 LEU B O 1
ATOM 2325 N N . LEU B 1 93 ? -10.641 -5.551 -5.02 1 95.38 93 LEU B N 1
ATOM 2326 C CA . LEU B 1 93 ? -9.797 -4.688 -5.832 1 95.38 93 LEU B CA 1
ATOM 2327 C C . LEU B 1 93 ? -10.578 -3.482 -6.344 1 95.38 93 LEU B C 1
ATOM 2329 O O . LEU B 1 93 ? -10.078 -2.355 -6.32 1 95.38 93 LEU B O 1
ATOM 2333 N N . ARG B 1 94 ? -11.766 -3.693 -6.734 1 93.62 94 ARG B N 1
ATOM 2334 C CA . ARG B 1 94 ? -12.625 -2.609 -7.211 1 93.62 94 ARG B CA 1
ATOM 2335 C C . ARG B 1 94 ? -12.969 -1.651 -6.074 1 93.62 94 ARG B C 1
ATOM 2337 O O . ARG B 1 94 ? -12.977 -0.433 -6.262 1 93.62 94 ARG B O 1
ATOM 2344 N N . LEU B 1 95 ? -13.242 -2.24 -4.984 1 92.75 95 LEU B N 1
ATOM 2345 C CA . LEU B 1 95 ? -13.562 -1.435 -3.812 1 92.75 95 LEU B CA 1
ATOM 2346 C C . LEU B 1 95 ? -12.422 -0.489 -3.469 1 92.75 95 LEU B C 1
ATOM 2348 O O . LEU B 1 95 ? -12.648 0.672 -3.123 1 92.75 95 LEU B O 1
ATOM 2352 N N . TYR B 1 96 ? -11.25 -0.959 -3.615 1 93.38 96 TYR B N 1
ATOM 2353 C CA . TYR B 1 96 ? -10.07 -0.171 -3.295 1 93.38 96 TYR B CA 1
ATOM 2354 C C . TYR B 1 96 ? -9.828 0.908 -4.344 1 93.38 96 TYR B C 1
ATOM 2356 O O . TYR B 1 96 ? -9.266 1.964 -4.043 1 93.38 96 TYR B O 1
ATOM 2364 N N . SER B 1 97 ? -10.273 0.65 -5.59 1 93.75 97 SER B N 1
ATOM 2365 C CA . SER B 1 97 ? -9.727 1.439 -6.688 1 93.75 97 SER B CA 1
ATOM 2366 C C . SER B 1 97 ? -10.781 2.373 -7.273 1 93.75 97 SER B C 1
ATOM 2368 O O . SER B 1 97 ? -10.445 3.434 -7.809 1 93.75 97 SER B O 1
ATOM 2370 N N . GLU B 1 98 ? -11.984 1.976 -7.234 1 92 98 GLU B N 1
ATOM 2371 C CA . GLU B 1 98 ? -13.039 2.779 -7.844 1 92 98 GLU B CA 1
ATOM 2372 C C . GLU B 1 98 ? -13.492 3.895 -6.906 1 92 98 GLU B C 1
ATOM 2374 O O . GLU B 1 98 ? -13.703 3.664 -5.715 1 92 98 GLU B O 1
ATOM 2379 N N . PRO B 1 99 ? -13.648 5.027 -7.504 1 90.69 99 PRO B N 1
ATOM 2380 C CA . PRO B 1 99 ? -14.086 6.152 -6.676 1 90.69 99 PRO B CA 1
ATOM 2381 C C . PRO B 1 99 ? -15.43 5.902 -6 1 90.69 99 PRO B C 1
ATOM 2383 O O . PRO B 1 99 ? -16.344 5.367 -6.629 1 90.69 99 PRO B O 1
ATOM 2386 N N . GLY B 1 100 ? -15.539 6.129 -4.711 1 90.69 100 GLY B N 1
ATOM 2387 C CA . GLY B 1 100 ? -16.734 5.984 -3.896 1 90.69 100 GLY B CA 1
ATOM 2388 C C . GLY B 1 100 ? -16.484 6.203 -2.418 1 90.69 100 GLY B C 1
ATOM 2389 O O . GLY B 1 100 ? -15.344 6.43 -2.004 1 90.69 100 GLY B O 1
ATOM 2390 N N . PRO B 1 101 ? -17.531 6.219 -1.635 1 91.19 101 PRO B N 1
ATOM 2391 C CA . PRO B 1 101 ? -17.391 6.484 -0.201 1 91.19 101 PRO B CA 1
ATOM 2392 C C . PRO B 1 101 ? -16.469 5.48 0.495 1 91.19 101 PRO B C 1
ATOM 2394 O O . PRO B 1 101 ? -15.641 5.863 1.327 1 91.19 101 PRO B O 1
ATOM 2397 N N . VAL B 1 102 ? -16.641 4.223 0.081 1 93.06 102 VAL B N 1
ATOM 2398 C CA . VAL B 1 102 ? -15.82 3.191 0.716 1 93.06 102 VAL B CA 1
ATOM 2399 C C . VAL B 1 102 ? -14.352 3.406 0.368 1 93.06 102 VAL B C 1
ATOM 2401 O O . VAL B 1 102 ? -13.484 3.354 1.245 1 93.06 102 VAL B O 1
ATOM 2404 N N . GLN B 1 103 ? -14.109 3.65 -0.848 1 93.56 103 GLN B N 1
ATOM 2405 C CA . GLN B 1 103 ? -12.742 3.908 -1.294 1 93.56 103 GLN B CA 1
ATOM 2406 C C . GLN B 1 103 ? -12.133 5.09 -0.546 1 93.56 103 GLN B C 1
ATOM 2408 O O . GLN B 1 103 ? -11 5.016 -0.074 1 93.56 103 GLN B O 1
ATOM 2413 N N . ARG B 1 104 ? -12.836 6.152 -0.402 1 92.69 104 ARG B N 1
ATOM 2414 C CA . ARG B 1 104 ? -12.344 7.352 0.273 1 92.69 104 ARG B CA 1
ATOM 2415 C C . ARG B 1 104 ? -12.086 7.078 1.751 1 92.69 104 ARG B C 1
ATOM 2417 O O . ARG B 1 104 ? -11.055 7.477 2.289 1 92.69 104 ARG B O 1
ATOM 2424 N N . VAL B 1 105 ? -13.008 6.387 2.328 1 94.31 105 VAL B N 1
ATOM 2425 C CA . VAL B 1 105 ? -12.891 6.098 3.754 1 94.31 105 VAL B CA 1
ATOM 2426 C C . VAL B 1 105 ? -11.695 5.176 3.998 1 94.31 105 VAL B C 1
ATOM 2428 O O . VAL B 1 105 ? -10.945 5.367 4.957 1 94.31 105 VAL B O 1
ATOM 2431 N N . LEU B 1 106 ? -11.531 4.199 3.127 1 92.38 106 LEU B N 1
ATOM 2432 C CA . LEU B 1 106 ? -10.375 3.322 3.26 1 92.38 106 LEU B CA 1
ATOM 2433 C C . LEU B 1 106 ? -9.078 4.105 3.098 1 92.38 106 LEU B C 1
ATOM 2435 O O . LEU B 1 106 ? -8.117 3.881 3.836 1 92.38 106 LEU B O 1
ATOM 2439 N N . HIS B 1 107 ? -9.078 4.992 2.15 1 89.69 107 HIS B N 1
ATOM 2440 C CA . HIS B 1 107 ? -7.926 5.867 1.977 1 89.69 107 HIS B CA 1
ATOM 2441 C C . HIS B 1 107 ? -7.645 6.672 3.242 1 89.69 107 HIS B C 1
ATOM 2443 O O . HIS B 1 107 ? -6.496 6.785 3.668 1 89.69 107 HIS B O 1
ATOM 2449 N N . ILE B 1 108 ? -8.625 7.168 3.834 1 89.5 108 ILE B N 1
ATOM 2450 C CA . ILE B 1 108 ? -8.5 7.949 5.059 1 89.5 108 ILE B CA 1
ATOM 2451 C C . ILE B 1 108 ? -7.961 7.062 6.184 1 89.5 108 ILE B C 1
ATOM 2453 O O . ILE B 1 108 ? -7 7.426 6.863 1 89.5 108 ILE B O 1
ATOM 2457 N N . LEU B 1 109 ? -8.539 5.887 6.336 1 89.44 109 LEU B N 1
ATOM 2458 C CA . LEU B 1 109 ? -8.211 4.988 7.438 1 89.44 109 LEU B CA 1
ATOM 2459 C C . LEU B 1 109 ? -6.777 4.492 7.324 1 89.44 109 LEU B C 1
ATOM 2461 O O . LEU B 1 109 ? -6.094 4.316 8.336 1 89.44 109 LEU B O 1
ATOM 2465 N N . TYR B 1 110 ? -6.277 4.379 6.133 1 84.88 110 TYR B N 1
ATOM 2466 C CA . TYR B 1 110 ? -4.969 3.76 5.949 1 84.88 110 TYR B CA 1
ATOM 2467 C C . TYR B 1 110 ? -3.887 4.816 5.777 1 84.88 110 TYR B C 1
ATOM 2469 O O . TYR B 1 110 ? -2.729 4.594 6.141 1 84.88 110 TYR B O 1
ATOM 2477 N N . LEU B 1 111 ? -4.293 5.945 5.246 1 76.25 111 LEU B N 1
ATOM 2478 C CA . LEU B 1 111 ? -3.242 6.875 4.848 1 76.25 111 LEU B CA 1
ATOM 2479 C C . LEU B 1 111 ? -3.328 8.172 5.648 1 76.25 111 LEU B C 1
ATOM 2481 O O . LEU B 1 111 ? -2.361 8.938 5.703 1 76.25 111 LEU B O 1
ATOM 2485 N N . LYS B 1 112 ? -4.453 8.453 6.223 1 73.94 112 LYS B N 1
ATOM 2486 C CA . LYS B 1 112 ? -4.648 9.773 6.809 1 73.94 112 LYS B CA 1
ATOM 2487 C C . LYS B 1 112 ? -4.824 9.688 8.32 1 73.94 112 LYS B C 1
ATOM 2489 O O . LYS B 1 112 ? -5.004 10.703 8.992 1 73.94 112 LYS B O 1
ATOM 2494 N N . CYS B 1 113 ? -4.887 8.477 8.812 1 73.31 113 CYS B N 1
ATOM 2495 C CA . CYS B 1 113 ? -5.02 8.297 10.25 1 73.31 113 CYS B CA 1
ATOM 2496 C C . CYS B 1 113 ? -3.662 8.023 10.891 1 73.31 113 CYS B C 1
ATOM 2498 O O . CYS B 1 113 ? -2.955 7.098 10.492 1 73.31 113 CYS B O 1
ATOM 2500 N N . ASP B 1 114 ? -3.213 8.984 11.625 1 65.5 114 ASP B N 1
ATOM 2501 C CA . ASP B 1 114 ? -1.957 8.797 12.344 1 65.5 114 ASP B CA 1
ATOM 2502 C C . ASP B 1 114 ? -2.172 7.977 13.617 1 65.5 114 ASP B C 1
ATOM 2504 O O . ASP B 1 114 ? -3.309 7.668 13.977 1 65.5 114 ASP B O 1
ATOM 2508 N N . GLU B 1 115 ? -1.08 7.484 14.109 1 64.25 115 GLU B N 1
ATOM 2509 C CA . GLU B 1 115 ? -1.177 6.586 15.258 1 64.25 115 GLU B CA 1
ATOM 2510 C C . GLU B 1 115 ? -1.323 7.371 16.562 1 64.25 115 GLU B C 1
ATOM 2512 O O . GLU B 1 115 ? -0.97 6.879 17.625 1 64.25 115 GLU B O 1
ATOM 2517 N N . SER B 1 116 ? -1.882 8.469 16.344 1 66.62 116 SER B N 1
ATOM 2518 C CA . SER B 1 116 ? -2.105 9.227 17.562 1 66.62 116 SER B CA 1
ATOM 2519 C C . SER B 1 116 ? -3.277 8.656 18.359 1 66.62 116 SER B C 1
ATOM 2521 O O . SER B 1 116 ? -4.156 8 17.797 1 66.62 116 SER B O 1
ATOM 2523 N N . GLU B 1 117 ? -3.244 8.82 19.562 1 68.25 117 GLU B N 1
ATOM 2524 C CA . GLU B 1 117 ? -4.262 8.32 20.484 1 68.25 117 GLU B CA 1
ATOM 2525 C C . GLU B 1 117 ? -5.652 8.805 20.078 1 68.25 117 GLU B C 1
ATOM 2527 O O . GLU B 1 117 ? -6.641 8.094 20.266 1 68.25 117 GLU B O 1
ATOM 2532 N N . ASP B 1 118 ? -5.645 9.891 19.484 1 71.56 118 ASP B N 1
ATOM 2533 C CA . ASP B 1 118 ? -6.922 10.492 19.125 1 71.56 118 ASP B CA 1
ATOM 2534 C C . ASP B 1 118 ? -7.594 9.727 18 1 71.56 118 ASP B C 1
ATOM 2536 O O . ASP B 1 118 ? -8.805 9.852 17.781 1 71.56 118 ASP B O 1
ATOM 2540 N N . HIS B 1 119 ? -6.812 8.852 17.484 1 80.06 119 HIS B N 1
ATOM 2541 C CA . HIS B 1 119 ? -7.348 8.164 16.312 1 80.06 119 HIS B CA 1
ATOM 2542 C C . HIS B 1 119 ? -7.582 6.684 16.594 1 80.06 119 HIS B C 1
ATOM 2544 O O . HIS B 1 119 ? -7.805 5.895 15.672 1 80.06 119 HIS B O 1
ATOM 2550 N N . LEU B 1 120 ? -7.586 6.34 17.844 1 82.81 120 LEU B N 1
ATOM 2551 C CA . LEU B 1 120 ? -7.688 4.938 18.219 1 82.81 120 LEU B CA 1
ATOM 2552 C C . LEU B 1 120 ? -9.008 4.336 17.766 1 82.81 120 LEU B C 1
ATOM 2554 O O . LEU B 1 120 ? -9.055 3.191 17.312 1 82.81 120 LEU B O 1
ATOM 2558 N N . ALA B 1 121 ? -10.023 5.125 17.891 1 87.5 121 ALA B N 1
ATOM 2559 C CA . ALA B 1 121 ? -11.344 4.637 17.5 1 87.5 121 ALA B CA 1
ATOM 2560 C C . ALA B 1 121 ? -11.383 4.32 16 1 87.5 121 ALA B C 1
ATOM 2562 O O . ALA B 1 121 ? -11.984 3.33 15.586 1 87.5 121 ALA B O 1
ATOM 2563 N N . LEU B 1 122 ? -10.805 5.109 15.242 1 89.56 122 LEU B N 1
ATOM 2564 C CA . LEU B 1 122 ? -10.758 4.891 13.805 1 89.56 122 LEU B CA 1
ATOM 2565 C C . LEU B 1 122 ? -9.883 3.686 13.469 1 89.56 122 LEU B C 1
ATOM 2567 O O . LEU B 1 122 ? -10.203 2.918 12.555 1 89.56 122 LEU B O 1
ATOM 2571 N N . LEU B 1 123 ? -8.836 3.555 14.242 1 87.31 123 LEU B N 1
ATOM 2572 C CA . LEU B 1 123 ? -7.984 2.381 14.078 1 87.31 123 LEU B CA 1
ATOM 2573 C C . LEU B 1 123 ? -8.758 1.102 14.383 1 87.31 123 LEU B C 1
ATOM 2575 O O . LEU B 1 123 ? -8.57 0.085 13.711 1 87.31 123 LEU B O 1
ATOM 2579 N N . ASP B 1 124 ? -9.578 1.199 15.367 1 90.31 124 ASP B N 1
ATOM 2580 C CA . ASP B 1 124 ? -10.398 0.049 15.719 1 90.31 124 ASP B CA 1
ATOM 2581 C C . ASP B 1 124 ? -11.367 -0.302 14.586 1 90.31 124 ASP B C 1
ATOM 2583 O O . ASP B 1 124 ? -11.578 -1.479 14.289 1 90.31 124 ASP B O 1
ATOM 2587 N N . ILE B 1 125 ? -11.883 0.701 13.984 1 91.88 125 ILE B N 1
ATOM 2588 C CA . ILE B 1 125 ? -12.781 0.494 12.859 1 91.88 125 ILE B CA 1
ATOM 2589 C C . ILE B 1 125 ? -12.031 -0.168 11.711 1 91.88 125 ILE B C 1
ATOM 2591 O O . ILE B 1 125 ? -12.523 -1.125 11.102 1 91.88 125 ILE B O 1
ATOM 2595 N N . ARG B 1 126 ? -10.875 0.301 11.445 1 90.75 126 ARG B N 1
ATOM 2596 C CA . ARG B 1 126 ? -10.039 -0.279 10.398 1 90.75 126 ARG B CA 1
ATOM 2597 C C . ARG B 1 126 ? -9.734 -1.743 10.688 1 90.75 126 ARG B C 1
ATOM 2599 O O . ARG B 1 126 ? -9.875 -2.6 9.812 1 90.75 126 ARG B O 1
ATOM 2606 N N . ASN B 1 127 ? -9.336 -2.002 11.906 1 90.31 127 ASN B N 1
ATOM 2607 C CA . ASN B 1 127 ? -8.977 -3.357 12.305 1 90.31 127 ASN B CA 1
ATOM 2608 C C . ASN B 1 127 ? -10.172 -4.305 12.203 1 90.31 127 ASN B C 1
ATOM 2610 O O . ASN B 1 127 ? -10.023 -5.449 11.773 1 90.31 127 ASN B O 1
ATOM 2614 N N . GLU B 1 128 ? -11.258 -3.818 12.594 1 91.94 128 GLU B N 1
ATOM 2615 C CA . GLU B 1 128 ? -12.469 -4.633 12.508 1 91.94 128 GLU B CA 1
ATOM 2616 C C . GLU B 1 128 ? -12.836 -4.926 11.055 1 91.94 128 GLU B C 1
ATOM 2618 O O . GLU B 1 128 ? -13.234 -6.047 10.727 1 91.94 128 GLU B O 1
ATOM 2623 N N . TRP B 1 129 ? -12.75 -3.947 10.297 1 91.19 129 TRP B N 1
ATOM 2624 C CA . TRP B 1 129 ? -13 -4.113 8.867 1 91.19 129 TRP B CA 1
ATOM 2625 C C . TRP B 1 129 ? -12.055 -5.152 8.266 1 91.19 129 TRP B C 1
ATOM 2627 O O . TRP B 1 129 ? -12.5 -6.062 7.559 1 91.19 129 TRP B O 1
ATOM 2637 N N . GLU B 1 130 ? -10.844 -5.09 8.539 1 90.88 130 GLU B N 1
ATOM 2638 C CA . GLU B 1 130 ? -9.844 -6.039 8.062 1 90.88 130 GLU B CA 1
ATOM 2639 C C . GLU B 1 130 ? -10.133 -7.453 8.555 1 90.88 130 GLU B C 1
ATOM 2641 O O . GLU B 1 130 ? -10.047 -8.414 7.793 1 90.88 130 GLU B O 1
ATOM 2646 N N . ALA B 1 131 ? -10.438 -7.488 9.844 1 92.62 131 ALA B N 1
ATOM 2647 C CA . ALA B 1 131 ? -10.711 -8.789 10.453 1 92.62 131 ALA B CA 1
ATOM 2648 C C . ALA B 1 131 ? -11.891 -9.477 9.781 1 92.62 131 ALA B C 1
ATOM 2650 O O . ALA B 1 131 ? -11.859 -10.688 9.539 1 92.62 131 ALA B O 1
ATOM 2651 N N . GLN B 1 132 ? -12.867 -8.719 9.523 1 92.31 132 GLN B N 1
ATOM 2652 C CA . GLN B 1 132 ? -14.047 -9.281 8.883 1 92.31 132 GLN B CA 1
ATOM 2653 C C . GLN B 1 132 ? -13.727 -9.789 7.477 1 92.31 132 GLN B C 1
ATOM 2655 O O . GLN B 1 132 ? -14.156 -10.867 7.086 1 92.31 132 GLN B O 1
ATOM 2660 N N . ARG B 1 133 ? -12.977 -9.023 6.73 1 92.44 133 ARG B N 1
ATOM 2661 C CA . ARG B 1 133 ? -12.586 -9.43 5.383 1 92.44 133 ARG B CA 1
ATOM 2662 C C . ARG B 1 133 ? -11.734 -10.695 5.414 1 92.44 133 ARG B C 1
ATOM 2664 O O . ARG B 1 133 ? -11.938 -11.609 4.609 1 92.44 133 ARG B O 1
ATOM 2671 N N . MET B 1 134 ? -10.859 -10.75 6.324 1 94.81 134 MET B N 1
ATOM 2672 C CA . MET B 1 134 ? -10.008 -11.93 6.488 1 94.81 134 MET B CA 1
ATOM 2673 C C . MET B 1 134 ? -10.844 -13.156 6.832 1 94.81 134 MET B C 1
ATOM 2675 O O . MET B 1 134 ? -10.617 -14.242 6.285 1 94.81 134 MET B O 1
ATOM 2679 N N . ALA B 1 135 ? -11.773 -12.945 7.711 1 95.25 135 ALA B N 1
ATOM 2680 C CA . ALA B 1 135 ? -12.625 -14.047 8.141 1 95.25 135 ALA B CA 1
ATOM 2681 C C . ALA B 1 135 ? -13.461 -14.586 6.98 1 95.25 135 ALA B C 1
ATOM 2683 O O . ALA B 1 135 ? -13.586 -15.797 6.805 1 95.25 135 ALA B O 1
ATOM 2684 N N . ASP B 1 136 ? -13.992 -13.703 6.199 1 93.56 136 ASP B N 1
ATOM 2685 C CA . ASP B 1 136 ? -14.789 -14.102 5.047 1 93.56 136 ASP B CA 1
ATOM 2686 C C . ASP B 1 136 ? -13.969 -14.93 4.062 1 93.56 136 ASP B C 1
ATOM 2688 O O . ASP B 1 136 ? -14.422 -15.977 3.596 1 93.56 136 ASP B O 1
ATOM 2692 N N . THR B 1 137 ? -12.797 -14.469 3.779 1 95.75 137 THR B N 1
ATOM 2693 C CA . THR B 1 137 ? -11.914 -15.164 2.85 1 95.75 137 THR B CA 1
ATOM 2694 C C . THR B 1 137 ? -11.5 -16.516 3.416 1 95.75 137 THR B C 1
ATOM 2696 O O . THR B 1 137 ? -11.492 -17.531 2.699 1 95.75 137 THR B O 1
ATOM 2699 N N . GLU B 1 138 ? -11.195 -16.5 4.641 1 96.56 138 GLU B N 1
ATOM 2700 C CA . GLU B 1 138 ? -10.781 -17.734 5.289 1 96.56 138 GLU B CA 1
ATOM 2701 C C . GLU B 1 138 ? -11.875 -18.797 5.207 1 96.56 138 GLU B C 1
ATOM 2703 O O . GLU B 1 138 ? -11.594 -19.969 4.938 1 96.56 138 GLU B O 1
ATOM 2708 N N . GLU B 1 139 ? -13.062 -18.391 5.461 1 96.06 139 GLU B N 1
ATOM 2709 C CA . GLU B 1 139 ? -14.195 -19.312 5.387 1 96.06 139 GLU B CA 1
ATOM 2710 C C . GLU B 1 139 ? -14.312 -19.922 3.998 1 96.06 139 GLU B C 1
ATOM 2712 O O . GLU B 1 139 ? -14.594 -21.125 3.865 1 96.06 139 GLU B O 1
ATOM 2717 N N . LEU B 1 140 ? -14.109 -19.156 3.02 1 95.75 140 LEU B N 1
ATOM 2718 C CA . LEU B 1 140 ? -14.203 -19.641 1.647 1 95.75 140 LEU B CA 1
ATOM 2719 C C . LEU B 1 140 ? -13.055 -20.609 1.329 1 95.75 140 LEU B C 1
ATOM 2721 O O . LEU B 1 140 ? -13.234 -21.578 0.594 1 95.75 140 LEU B O 1
ATOM 2725 N N . ILE B 1 141 ? -11.859 -20.344 1.858 1 96.81 141 ILE B N 1
ATOM 2726 C CA . ILE B 1 141 ? -10.727 -21.25 1.659 1 96.81 141 ILE B CA 1
ATOM 2727 C C . ILE B 1 141 ? -11.008 -22.594 2.314 1 96.81 141 ILE B C 1
ATOM 2729 O O . ILE B 1 141 ? -10.766 -23.641 1.716 1 96.81 141 ILE B O 1
ATOM 2733 N N . ILE B 1 142 ? -11.523 -22.547 3.518 1 97.25 142 ILE B N 1
ATOM 2734 C CA . ILE B 1 142 ? -11.867 -23.766 4.242 1 97.25 142 ILE B CA 1
ATOM 2735 C C . ILE B 1 142 ? -12.875 -24.578 3.43 1 97.25 142 ILE B C 1
ATOM 2737 O O . ILE B 1 142 ? -12.711 -25.797 3.27 1 97.25 142 ILE B O 1
ATOM 2741 N N . GLU B 1 143 ? -13.867 -23.875 2.918 1 96.69 143 GLU B N 1
ATOM 2742 C CA . GLU B 1 143 ? -14.875 -24.531 2.09 1 96.69 143 GLU B CA 1
ATOM 2743 C C . GLU B 1 143 ? -14.25 -25.125 0.831 1 96.69 143 GLU B C 1
ATOM 2745 O O . GLU B 1 143 ? -14.602 -26.234 0.42 1 96.69 143 GLU B O 1
ATOM 2750 N N . ALA B 1 144 ? -13.359 -24.406 0.216 1 96.31 144 ALA B N 1
ATOM 2751 C CA . ALA B 1 144 ? -12.695 -24.891 -0.994 1 96.31 144 ALA B CA 1
ATOM 2752 C C . ALA B 1 144 ? -11.875 -26.141 -0.711 1 96.31 144 ALA B C 1
ATOM 2754 O O . ALA B 1 144 ? -11.812 -27.047 -1.545 1 96.31 144 ALA B O 1
ATOM 2755 N N . VAL B 1 145 ? -11.234 -26.219 0.427 1 95.81 145 VAL B N 1
ATOM 2756 C CA . VAL B 1 145 ? -10.477 -27.391 0.829 1 95.81 145 VAL B CA 1
ATOM 2757 C C . VAL B 1 145 ? -11.43 -28.562 1.094 1 95.81 145 VAL B C 1
ATOM 2759 O O . VAL B 1 145 ? -11.211 -29.672 0.621 1 95.81 145 VAL B O 1
ATOM 2762 N N . ALA B 1 146 ? -12.492 -28.25 1.804 1 96.56 146 ALA B N 1
ATOM 2763 C CA . ALA B 1 146 ? -13.492 -29.266 2.135 1 96.56 146 ALA B CA 1
ATOM 2764 C C . ALA B 1 146 ? -14.094 -29.875 0.871 1 96.56 146 ALA B C 1
ATOM 2766 O O . ALA B 1 146 ? -14.398 -31.062 0.828 1 96.56 146 ALA B O 1
ATOM 2767 N N . ASN B 1 147 ? -14.266 -29.078 -0.137 1 95.94 147 ASN B N 1
ATOM 2768 C CA . ASN B 1 147 ? -14.867 -29.5 -1.395 1 95.94 147 ASN B CA 1
ATOM 2769 C C . ASN B 1 147 ? -13.828 -30.062 -2.354 1 95.94 147 ASN B C 1
ATOM 2771 O O . ASN B 1 147 ? -14.117 -30.297 -3.527 1 95.94 147 ASN B O 1
ATOM 2775 N N . ALA B 1 148 ? -12.609 -30.109 -1.962 1 95 148 ALA B N 1
ATOM 2776 C CA . ALA B 1 148 ? -11.5 -30.688 -2.717 1 95 148 ALA B CA 1
ATOM 2777 C C . ALA B 1 148 ? -11.164 -29.828 -3.932 1 95 148 ALA B C 1
ATOM 2779 O O . ALA B 1 148 ? -10.688 -30.328 -4.949 1 95 148 ALA B O 1
ATOM 2780 N N . GLU B 1 149 ? -11.555 -28.578 -3.754 1 94.44 149 GLU B N 1
ATOM 2781 C CA . GLU B 1 149 ? -11.148 -27.625 -4.781 1 94.44 149 GLU B CA 1
ATOM 2782 C C . GLU B 1 149 ? -9.711 -27.172 -4.578 1 94.44 149 GLU B C 1
ATOM 2784 O O . GLU B 1 149 ? -9.047 -26.75 -5.527 1 94.44 149 GLU B O 1
ATOM 2789 N N . LEU B 1 150 ? -9.281 -27.219 -3.354 1 94.38 150 LEU B N 1
ATOM 2790 C CA . LEU B 1 150 ? -7.898 -27.031 -2.943 1 94.38 150 LEU B CA 1
ATOM 2791 C C . LEU B 1 150 ? -7.363 -28.266 -2.225 1 94.38 150 LEU B C 1
ATOM 2793 O O . LEU B 1 150 ? -8.133 -29.047 -1.664 1 94.38 150 LEU B O 1
ATOM 2797 N N . PRO B 1 151 ? -6.035 -28.406 -2.332 1 93.19 151 PRO B N 1
ATOM 2798 C CA . PRO B 1 151 ? -5.465 -29.578 -1.649 1 93.19 151 PRO B CA 1
ATOM 2799 C C . PRO B 1 151 ? -5.77 -29.594 -0.153 1 93.19 151 PRO B C 1
ATOM 2801 O O . PRO B 1 151 ? -5.836 -28.531 0.477 1 93.19 151 PRO B O 1
ATOM 2804 N N . GLN B 1 152 ? -5.84 -30.719 0.419 1 93.19 152 GLN B N 1
ATOM 2805 C CA . GLN B 1 152 ? -6.082 -30.891 1.848 1 93.19 152 GLN B CA 1
ATOM 2806 C C . GLN B 1 152 ? -4.922 -30.344 2.672 1 93.19 152 GLN B C 1
ATOM 2808 O O . GLN B 1 152 ? -5.094 -29.984 3.842 1 93.19 152 GLN B O 1
ATOM 2813 N N . THR B 1 153 ? -3.826 -30.266 2.059 1 92.25 153 THR B N 1
ATOM 2814 C CA . THR B 1 153 ? -2.615 -29.828 2.75 1 92.25 153 THR B CA 1
ATOM 2815 C C . THR B 1 153 ? -2.479 -28.312 2.703 1 92.25 153 THR B C 1
ATOM 2817 O O . THR B 1 153 ? -1.493 -27.75 3.195 1 92.25 153 THR B O 1
ATOM 2820 N N . THR B 1 154 ? -3.512 -27.703 2.164 1 93.75 154 THR B N 1
ATOM 2821 C CA . THR B 1 154 ? -3.445 -26.25 2.035 1 93.75 154 THR B CA 1
ATOM 2822 C C . THR B 1 154 ? -3.334 -25.594 3.406 1 93.75 154 THR B C 1
ATOM 2824 O O . THR B 1 154 ? -4.098 -25.906 4.32 1 93.75 154 THR B O 1
ATOM 2827 N N . ASP B 1 155 ? -2.33 -24.703 3.551 1 94.25 155 ASP B N 1
ATOM 2828 C CA . ASP B 1 155 ? -2.248 -23.844 4.73 1 94.25 155 ASP B CA 1
ATOM 2829 C C . ASP B 1 155 ? -3.258 -22.703 4.648 1 94.25 155 ASP B C 1
ATOM 2831 O O . ASP B 1 155 ? -3.029 -21.719 3.947 1 94.25 155 ASP B O 1
ATOM 2835 N N . ILE B 1 156 ? -4.297 -22.812 5.398 1 95.75 156 ILE B N 1
ATOM 2836 C CA . ILE B 1 156 ? -5.449 -21.922 5.285 1 95.75 156 ILE B CA 1
ATOM 2837 C C . ILE B 1 156 ? -5.023 -20.484 5.602 1 95.75 156 ILE B C 1
ATOM 2839 O O . ILE B 1 156 ? -5.371 -19.547 4.867 1 95.75 156 ILE B O 1
ATOM 2843 N N . LYS B 1 157 ? -4.285 -20.266 6.621 1 94.81 157 LYS B N 1
ATOM 2844 C CA . LYS B 1 157 ? -3.857 -18.922 7.031 1 94.81 157 LYS B CA 1
ATOM 2845 C C . LYS B 1 157 ? -2.928 -18.312 5.992 1 94.81 157 LYS B C 1
ATOM 2847 O O . LYS B 1 157 ? -3.078 -17.141 5.641 1 94.81 157 LYS B O 1
ATOM 2852 N N . LEU B 1 158 ? -2.012 -19.125 5.52 1 95.25 158 LEU B N 1
ATOM 2853 C CA . LEU B 1 158 ? -1.076 -18.641 4.512 1 95.25 158 LEU B CA 1
ATOM 2854 C C . LEU B 1 158 ? -1.803 -18.297 3.219 1 95.25 158 LEU B C 1
ATOM 2856 O O . LEU B 1 158 ? -1.494 -17.281 2.58 1 95.25 158 LEU B O 1
ATOM 2860 N N . ALA B 1 159 ? -2.721 -19.141 2.838 1 96.5 159 ALA B N 1
ATOM 2861 C CA . ALA B 1 159 ? -3.514 -18.875 1.64 1 96.5 159 ALA B CA 1
ATOM 2862 C C . ALA B 1 159 ? -4.297 -17.578 1.771 1 96.5 159 ALA B C 1
ATOM 2864 O O . ALA B 1 159 ? -4.398 -16.812 0.812 1 96.5 159 ALA B O 1
ATOM 2865 N N . ASN B 1 160 ? -4.844 -17.391 2.932 1 96.88 160 ASN B N 1
ATOM 2866 C CA . ASN B 1 160 ? -5.586 -16.172 3.205 1 96.88 160 ASN B CA 1
ATOM 2867 C C . ASN B 1 160 ? -4.699 -14.93 3.061 1 96.88 160 ASN B C 1
ATOM 2869 O O . ASN B 1 160 ? -5.055 -13.992 2.35 1 96.88 160 ASN B O 1
ATOM 2873 N N . LEU B 1 161 ? -3.551 -14.945 3.676 1 96.62 161 LEU B N 1
ATOM 2874 C CA . LEU B 1 161 ? -2.594 -13.852 3.584 1 96.62 161 LEU B CA 1
ATOM 2875 C C . LEU B 1 161 ? -2.16 -13.625 2.139 1 96.62 161 LEU B C 1
ATOM 2877 O O . LEU B 1 161 ? -2.025 -12.484 1.696 1 96.62 161 LEU B O 1
ATOM 2881 N N . TYR B 1 162 ? -1.987 -14.711 1.484 1 96.75 162 TYR B N 1
ATOM 2882 C CA . TYR B 1 162 ? -1.557 -14.641 0.092 1 96.75 162 TYR B CA 1
ATOM 2883 C C . TYR B 1 162 ? -2.582 -13.906 -0.763 1 96.75 162 TYR B C 1
ATOM 2885 O O . TYR B 1 162 ? -2.23 -13.008 -1.525 1 96.75 162 TYR B O 1
ATOM 2893 N N . LEU B 1 163 ? -3.811 -14.25 -0.646 1 97.06 163 LEU B N 1
ATOM 2894 C CA . LEU B 1 163 ? -4.863 -13.641 -1.453 1 97.06 163 LEU B CA 1
ATOM 2895 C C . LEU B 1 163 ? -4.988 -12.148 -1.155 1 97.06 163 LEU B C 1
ATOM 2897 O O . LEU B 1 163 ? -5.137 -11.336 -2.072 1 97.06 163 LEU B O 1
ATOM 2901 N N . HIS B 1 164 ? -4.898 -11.805 0.058 1 96.5 164 HIS B N 1
ATOM 2902 C CA . HIS B 1 164 ? -4.934 -10.391 0.413 1 96.5 164 HIS B CA 1
ATOM 2903 C C . HIS B 1 164 ? -3.709 -9.656 -0.119 1 96.5 164 HIS B C 1
ATOM 2905 O O . HIS B 1 164 ? -3.811 -8.508 -0.568 1 96.5 164 HIS B O 1
ATOM 2911 N N . SER B 1 165 ? -2.59 -10.305 -0.096 1 97 165 SER B N 1
ATOM 2912 C CA . SER B 1 165 ? -1.376 -9.703 -0.641 1 97 165 SER B CA 1
ATOM 2913 C C . SER B 1 165 ? -1.512 -9.445 -2.139 1 97 165 SER B C 1
ATOM 2915 O O . SER B 1 165 ? -1.034 -8.422 -2.643 1 97 165 SER B O 1
ATOM 2917 N N . LEU B 1 166 ? -2.105 -10.367 -2.818 1 96.75 166 LEU B N 1
ATOM 2918 C CA . LEU B 1 166 ? -2.316 -10.172 -4.25 1 96.75 166 LEU B CA 1
ATOM 2919 C C . LEU B 1 166 ? -3.156 -8.93 -4.516 1 96.75 166 LEU B C 1
ATOM 2921 O O . LEU B 1 166 ? -2.789 -8.094 -5.344 1 96.75 166 LEU B O 1
ATOM 2925 N N . VAL B 1 167 ? -4.184 -8.828 -3.768 1 97.19 167 VAL B N 1
ATOM 2926 C CA . VAL B 1 167 ? -5.098 -7.711 -3.955 1 97.19 167 VAL B CA 1
ATOM 2927 C C . VAL B 1 167 ? -4.387 -6.402 -3.613 1 97.19 167 VAL B C 1
ATOM 2929 O O . VAL B 1 167 ? -4.391 -5.461 -4.41 1 97.19 167 VAL B O 1
ATOM 2932 N N . ASP B 1 168 ? -3.773 -6.387 -2.498 1 95.88 168 ASP B N 1
ATOM 2933 C CA . ASP B 1 168 ? -3.066 -5.191 -2.053 1 95.88 168 ASP B CA 1
ATOM 2934 C C . ASP B 1 168 ? -1.976 -4.797 -3.045 1 95.88 168 ASP B C 1
ATOM 2936 O O . ASP B 1 168 ? -1.802 -3.611 -3.344 1 95.88 168 ASP B O 1
ATOM 2940 N N . GLY B 1 169 ? -1.281 -5.73 -3.479 1 96.94 169 GLY B N 1
ATOM 2941 C CA . GLY B 1 169 ? -0.181 -5.461 -4.391 1 96.94 169 GLY B CA 1
ATOM 2942 C C . GLY B 1 169 ? -0.637 -4.93 -5.738 1 96.94 169 GLY B C 1
ATOM 2943 O O . GLY B 1 169 ? -0.054 -3.98 -6.266 1 96.94 169 GLY B O 1
ATOM 2944 N N . ILE B 1 170 ? -1.611 -5.531 -6.297 1 97.5 170 ILE B N 1
ATOM 2945 C CA . ILE B 1 170 ? -2.139 -5.098 -7.586 1 97.5 170 ILE B CA 1
ATOM 2946 C C . ILE B 1 170 ? -2.723 -3.691 -7.457 1 97.5 170 ILE B C 1
ATOM 2948 O O . ILE B 1 170 ? -2.484 -2.834 -8.312 1 97.5 170 ILE B O 1
ATOM 2952 N N . TYR B 1 171 ? -3.424 -3.502 -6.398 1 96.31 171 TYR B N 1
ATOM 2953 C CA . TYR B 1 171 ? -3.928 -2.16 -6.125 1 96.31 171 TYR B CA 1
ATOM 2954 C C . TYR B 1 171 ? -2.789 -1.149 -6.074 1 96.31 171 TYR B C 1
ATOM 2956 O O . TYR B 1 171 ? -2.848 -0.106 -6.727 1 96.31 171 TYR B O 1
ATOM 2964 N N . SER B 1 172 ? -1.775 -1.451 -5.309 1 93.06 172 SER B N 1
ATOM 2965 C CA . SER B 1 172 ? -0.635 -0.555 -5.141 1 93.06 172 SER B CA 1
ATOM 2966 C C . SER B 1 172 ? 0.063 -0.294 -6.473 1 93.06 172 SER B C 1
ATOM 2968 O O . SER B 1 172 ? 0.331 0.856 -6.824 1 93.06 172 SER B O 1
ATOM 2970 N N . THR B 1 173 ? 0.243 -1.274 -7.234 1 93.81 173 THR B N 1
ATOM 2971 C CA . TH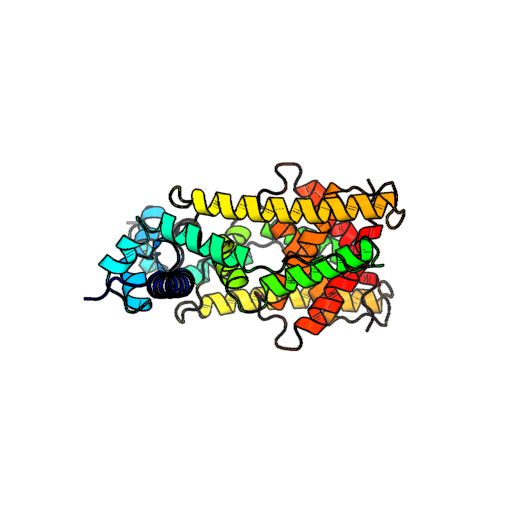R B 1 173 ? 1.007 -1.2 -8.477 1 93.81 173 THR B CA 1
ATOM 2972 C C . THR B 1 173 ? 0.247 -0.402 -9.531 1 93.81 173 THR B C 1
ATOM 2974 O O . THR B 1 173 ? 0.839 0.405 -10.25 1 93.81 173 THR B O 1
ATOM 2977 N N . LEU B 1 174 ? -1.025 -0.556 -9.602 1 93.44 174 LEU B N 1
ATOM 2978 C CA . LEU B 1 174 ? -1.782 -0.021 -10.727 1 93.44 174 LEU B CA 1
ATOM 2979 C C . LEU B 1 174 ? -2.439 1.306 -10.359 1 93.44 174 LEU B C 1
ATOM 2981 O O . LEU B 1 174 ? -2.637 2.164 -11.219 1 93.44 174 LEU B O 1
ATOM 2985 N N . PHE B 1 175 ? -2.693 1.456 -9.078 1 90.12 175 PHE B N 1
ATOM 2986 C CA . PHE B 1 175 ? -3.572 2.578 -8.773 1 90.12 175 PHE B CA 1
ATOM 2987 C C . PHE B 1 175 ? -2.883 3.568 -7.84 1 90.12 175 PHE B C 1
ATOM 2989 O O . PHE B 1 175 ? -3.336 4.703 -7.691 1 90.12 175 PHE B O 1
ATOM 2996 N N . CYS B 1 176 ? -1.775 3.213 -7.234 1 85.06 176 CYS B N 1
ATOM 2997 C CA . CYS B 1 176 ? -1.066 4.113 -6.332 1 85.06 176 CYS B CA 1
ATOM 2998 C C . CYS B 1 176 ? 0.214 4.633 -6.977 1 85.06 176 CYS B C 1
ATOM 3000 O O . CYS B 1 176 ? 0.94 5.426 -6.371 1 85.06 176 CYS B O 1
ATOM 3002 N N . THR B 1 177 ? 0.491 4.133 -8.125 1 84.81 177 THR B N 1
ATOM 3003 C CA . THR B 1 177 ? 1.69 4.555 -8.844 1 84.81 177 THR B CA 1
ATOM 3004 C C . THR B 1 177 ? 1.349 4.973 -10.266 1 84.81 177 THR B C 1
ATOM 3006 O O . THR B 1 177 ? 0.191 4.891 -10.688 1 84.81 177 THR B O 1
ATOM 3009 N N . ASN B 1 178 ? 2.348 5.422 -10.945 1 82.44 178 ASN B N 1
ATOM 3010 C CA . ASN B 1 178 ? 2.152 5.82 -12.328 1 82.44 178 ASN B CA 1
ATOM 3011 C C . ASN B 1 178 ? 2.766 4.812 -13.297 1 82.44 178 ASN B C 1
ATOM 3013 O O . ASN B 1 178 ? 3.115 5.164 -14.43 1 82.44 178 ASN B O 1
ATOM 3017 N N . ARG B 1 179 ? 2.822 3.592 -12.859 1 86.81 179 ARG B N 1
ATOM 3018 C CA . ARG B 1 179 ? 3.484 2.557 -13.648 1 86.81 179 ARG B CA 1
ATOM 3019 C C . ARG B 1 179 ? 2.693 2.242 -14.914 1 86.81 179 ARG B C 1
ATOM 3021 O O . ARG B 1 179 ? 3.271 1.857 -15.93 1 86.81 179 ARG B O 1
ATOM 3028 N N . VAL B 1 180 ? 1.375 2.277 -14.789 1 89.69 180 VAL B N 1
ATOM 3029 C CA . VAL B 1 180 ? 0.478 1.95 -15.891 1 89.69 180 VAL B CA 1
ATOM 3030 C C . VAL B 1 180 ? -0.51 3.094 -16.109 1 89.69 180 VAL B C 1
ATOM 3032 O O . VAL B 1 180 ? -1.283 3.436 -15.211 1 89.69 180 VAL B O 1
ATOM 3035 N N . PRO B 1 181 ? -0.521 3.676 -17.312 1 87.25 181 PRO B N 1
ATOM 3036 C CA . PRO B 1 181 ? -1.373 4.848 -17.531 1 87.25 181 PRO B CA 1
ATOM 3037 C C . PRO B 1 181 ? -2.787 4.473 -17.984 1 87.25 181 PRO B C 1
ATOM 3039 O O . PRO B 1 181 ? -3.74 5.203 -17.688 1 87.25 181 PRO B O 1
ATOM 3042 N N . GLU B 1 182 ? -2.895 3.371 -18.625 1 90.5 182 GLU B N 1
ATOM 3043 C CA . GLU B 1 182 ? -4.195 3.016 -19.172 1 90.5 182 GLU B CA 1
ATOM 3044 C C . GLU B 1 182 ? -4.465 1.52 -19.031 1 90.5 182 GLU B C 1
ATOM 3046 O O . GLU B 1 182 ? -3.564 0.752 -18.688 1 90.5 182 GLU B O 1
ATOM 3051 N N . HIS B 1 183 ? -5.789 1.152 -19.219 1 93.44 183 HIS B N 1
ATOM 3052 C CA . HIS B 1 183 ? -6.238 -0.234 -19.219 1 93.44 183 HIS B CA 1
ATOM 3053 C C . HIS B 1 183 ? -5.883 -0.919 -17.906 1 93.44 183 HIS B C 1
ATOM 3055 O O . HIS B 1 183 ? -5.477 -2.084 -17.891 1 93.44 183 HIS B O 1
ATOM 3061 N N . LYS B 1 184 ? -5.996 -0.188 -16.844 1 94.88 184 LYS B N 1
ATOM 3062 C CA . LYS B 1 184 ? -5.566 -0.661 -15.531 1 94.88 184 LYS B CA 1
ATOM 3063 C C . LYS B 1 184 ? -6.371 -1.882 -15.094 1 94.88 184 LYS B C 1
ATOM 3065 O O . LYS B 1 184 ? -5.812 -2.846 -14.57 1 94.88 184 LYS B O 1
ATOM 3070 N N . TRP B 1 185 ? -7.66 -1.847 -15.438 1 94.94 185 TRP B N 1
ATOM 3071 C CA . TRP B 1 185 ? -8.508 -2.93 -14.953 1 94.94 185 TRP B CA 1
ATOM 3072 C C . TRP B 1 185 ? -8.25 -4.215 -15.734 1 94.94 185 TRP B C 1
ATOM 3074 O O . TRP B 1 185 ? -8.281 -5.309 -15.172 1 94.94 185 TRP B O 1
ATOM 3084 N N . GLU B 1 186 ? -8.031 -4.121 -16.969 1 95.5 186 GLU B N 1
ATOM 3085 C CA . GLU B 1 186 ? -7.668 -5.293 -17.75 1 95.5 186 GLU B CA 1
ATOM 3086 C C . GLU B 1 186 ? -6.371 -5.922 -17.234 1 95.5 186 GLU B C 1
ATOM 3088 O O . GLU B 1 186 ? -6.281 -7.145 -17.094 1 95.5 186 GLU B O 1
ATOM 3093 N N . ILE B 1 187 ? -5.457 -5.07 -16.938 1 96 187 ILE B N 1
ATOM 3094 C CA . ILE B 1 187 ? -4.172 -5.523 -16.422 1 96 187 ILE B CA 1
ATOM 3095 C C . ILE B 1 187 ? -4.367 -6.133 -15.031 1 96 187 ILE B C 1
ATOM 3097 O O . ILE B 1 187 ? -3.811 -7.191 -14.727 1 96 187 ILE B O 1
ATOM 3101 N N . ALA B 1 188 ? -5.199 -5.488 -14.234 1 97 188 ALA B N 1
ATOM 3102 C CA . ALA B 1 188 ? -5.473 -5.977 -12.883 1 97 188 ALA B CA 1
ATOM 3103 C C . ALA B 1 188 ? -6.023 -7.398 -12.914 1 97 188 ALA B C 1
ATOM 3105 O O . ALA B 1 188 ? -5.609 -8.25 -12.125 1 97 188 ALA B O 1
ATOM 3106 N N . GLU B 1 189 ? -6.914 -7.621 -13.797 1 95.25 189 GLU B N 1
ATOM 3107 C CA . GLU B 1 189 ? -7.531 -8.938 -13.898 1 95.25 189 GLU B CA 1
ATOM 3108 C C . GLU B 1 189 ? -6.516 -9.992 -14.328 1 95.25 189 GLU B C 1
ATOM 3110 O O . GLU B 1 189 ? -6.512 -11.109 -13.805 1 95.25 189 GLU B O 1
ATOM 3115 N N . LYS B 1 190 ? -5.629 -9.664 -15.211 1 93.75 190 LYS B N 1
ATOM 3116 C CA . LYS B 1 190 ? -4.594 -10.594 -15.664 1 93.75 190 LYS B CA 1
ATOM 3117 C C . LYS B 1 190 ? -3.611 -10.906 -14.539 1 93.75 190 LYS B C 1
ATOM 3119 O O . LYS B 1 190 ? -3.221 -12.062 -14.359 1 93.75 190 LYS B O 1
ATOM 3124 N N . LEU B 1 191 ? -3.234 -9.867 -13.828 1 95.69 191 LEU B N 1
ATOM 3125 C CA . LEU B 1 191 ? -2.314 -10.062 -12.711 1 95.69 191 LEU B CA 1
ATOM 3126 C C . LEU B 1 191 ? -2.939 -10.953 -11.641 1 95.69 191 LEU B C 1
ATOM 3128 O O . LEU B 1 191 ? -2.291 -11.875 -11.141 1 95.69 191 LEU B O 1
ATOM 3132 N N . TYR B 1 192 ? -4.188 -10.641 -11.375 1 96.38 192 TYR B N 1
ATOM 3133 C CA . TYR B 1 192 ? -4.852 -11.398 -10.328 1 96.38 192 TYR B CA 1
ATOM 3134 C C . TYR B 1 192 ? -5.051 -12.852 -10.75 1 96.38 192 TYR B C 1
ATOM 3136 O O . TYR B 1 192 ? -4.914 -13.766 -9.938 1 96.38 192 TYR B O 1
ATOM 3144 N N . GLN B 1 193 ? -5.406 -13.039 -11.969 1 93.44 193 GLN B N 1
ATOM 3145 C CA . GLN B 1 193 ? -5.578 -14.391 -12.492 1 93.44 193 GLN B CA 1
ATOM 3146 C C . GLN B 1 193 ? -4.285 -15.195 -12.375 1 93.44 193 GLN B C 1
ATOM 3148 O O . GLN B 1 193 ? -4.305 -16.344 -11.945 1 93.44 193 GLN B O 1
ATOM 3153 N N . ALA B 1 194 ? -3.186 -14.625 -12.719 1 91.56 194 ALA B N 1
ATOM 3154 C CA . ALA B 1 194 ? -1.888 -15.289 -12.633 1 91.56 194 ALA B CA 1
ATOM 3155 C C . ALA B 1 194 ? -1.547 -15.625 -11.188 1 91.56 194 ALA B C 1
ATOM 3157 O O . ALA B 1 194 ? -1.107 -16.75 -10.891 1 91.56 194 ALA B O 1
ATOM 3158 N N . GLY B 1 195 ? -1.748 -14.633 -10.297 1 93.75 195 GLY B N 1
ATOM 3159 C CA . GLY B 1 195 ? -1.458 -14.859 -8.891 1 93.75 195 GLY B CA 1
ATOM 3160 C C . GLY B 1 195 ? -2.361 -15.898 -8.25 1 93.75 195 GLY B C 1
ATOM 3161 O O . GLY B 1 195 ? -1.918 -16.672 -7.406 1 93.75 195 GLY B O 1
ATOM 3162 N N . PHE B 1 196 ? -3.621 -15.859 -8.727 1 93.75 196 PHE B N 1
ATOM 3163 C CA . PHE B 1 196 ? -4.605 -16.781 -8.156 1 93.75 196 PHE B CA 1
ATOM 3164 C C . PHE B 1 196 ? -4.227 -18.219 -8.438 1 93.75 196 PHE B C 1
ATOM 3166 O O . PHE B 1 196 ? -4.508 -19.109 -7.629 1 93.75 196 PHE B O 1
ATOM 3173 N N . ALA B 1 197 ? -3.518 -18.484 -9.469 1 85.25 197 ALA B N 1
ATOM 3174 C CA . ALA B 1 197 ? -3.062 -19.828 -9.805 1 85.25 197 ALA B CA 1
ATOM 3175 C C . ALA B 1 197 ? -2.047 -20.328 -8.789 1 85.25 197 ALA B C 1
ATOM 3177 O O . ALA B 1 197 ? -1.913 -21.547 -8.586 1 85.25 197 ALA B O 1
ATOM 3178 N N . GLY B 1 198 ? -1.354 -19.406 -8.133 1 83.12 198 GLY B N 1
ATOM 3179 C CA . GLY B 1 198 ? -0.37 -19.75 -7.125 1 83.12 198 GLY B CA 1
ATOM 3180 C C . GLY B 1 198 ? -0.99 -20.281 -5.844 1 83.12 198 GLY B C 1
ATOM 3181 O O . GLY B 1 198 ? -0.306 -20.906 -5.027 1 83.12 198 GLY B O 1
ATOM 3182 N N . LEU B 1 199 ? -2.254 -20.047 -5.688 1 85.5 199 LEU B N 1
ATOM 3183 C CA . LEU B 1 199 ? -2.973 -20.469 -4.492 1 85.5 199 LEU B CA 1
ATOM 3184 C C . LEU B 1 199 ? -2.828 -21.984 -4.289 1 85.5 199 LEU B C 1
ATOM 3186 O O . LEU B 1 199 ? -2.727 -22.453 -3.156 1 85.5 199 LEU B O 1
ATOM 3190 N N . LYS B 1 200 ? -2.76 -22.734 -5.383 1 79.56 200 LYS B N 1
ATOM 3191 C CA . LYS B 1 200 ? -2.721 -24.188 -5.312 1 79.56 200 LYS B CA 1
ATOM 3192 C C . LYS B 1 200 ? -1.354 -24.688 -4.844 1 79.56 200 LYS B C 1
ATOM 3194 O O . LYS B 1 200 ? -1.206 -25.844 -4.453 1 79.56 200 LYS B O 1
ATOM 3199 N N . THR B 1 201 ? -0.371 -23.844 -4.77 1 75.62 201 THR B N 1
ATOM 3200 C CA . THR B 1 201 ? 0.986 -24.234 -4.41 1 75.62 201 THR B CA 1
ATOM 3201 C C . THR B 1 201 ? 1.257 -23.953 -2.934 1 75.62 201 THR B C 1
ATOM 3203 O O . THR B 1 201 ? 2.33 -24.281 -2.424 1 75.62 201 THR B O 1
ATOM 3206 N N . LEU B 1 202 ? 0.342 -23.375 -2.25 1 77.38 202 LEU B N 1
ATOM 3207 C CA . LEU B 1 202 ? 0.53 -23.016 -0.85 1 77.38 202 LEU B CA 1
ATOM 3208 C C . LEU B 1 202 ? 0.161 -24.172 0.066 1 77.38 202 LEU B C 1
ATOM 3210 O O . LEU B 1 202 ? -1.001 -24.328 0.448 1 77.38 202 LEU B O 1
ATOM 3214 N N . GLU B 1 203 ? 1.181 -25.078 0.132 1 72.12 203 GLU B N 1
ATOM 3215 C CA . GLU B 1 203 ? 0.997 -26.281 0.933 1 72.12 203 GLU B CA 1
ATOM 3216 C C . GLU B 1 203 ? 1.673 -26.156 2.295 1 72.12 203 GLU B C 1
ATOM 3218 O O . GLU B 1 203 ? 2.631 -25.391 2.445 1 72.12 203 GLU B O 1
ATOM 3223 N N . ASN B 1 204 ? 1.069 -26.656 3.33 1 66.31 204 ASN B N 1
ATOM 3224 C CA . ASN B 1 204 ? 1.624 -26.703 4.68 1 66.31 204 ASN B CA 1
ATOM 3225 C C . ASN B 1 204 ? 2.902 -27.531 4.73 1 66.31 204 ASN B C 1
ATOM 3227 O O . ASN B 1 204 ? 3.035 -28.531 4.012 1 66.31 204 ASN B O 1
#

Nearest PDB structures (foldseek):
  2wui-assembly1_A-2  TM=9.458E-01  e=3.273E-13  Pseudomonas aeruginosa
  6of0-assembly2_D  TM=7.758E-01  e=1.164E-08  Neisseria gonorrhoeae
  8fw8-assembly1_B  TM=7.789E-01  e=2.334E-08  Neisseria gonorrhoeae
  5daj-assembly1_A  TM=8.021E-01  e=7.917E-07  Pseudomonas aeruginosa PAO1
  2g3b-assembly1_B  TM=7.655E-01  e=2.033E-05  Rhodococcus jostii RHA1